Protein AF-0000000087543529 (afdb_homodimer)

Organism: NCBI:txid47879

Nearest PDB structures (foldseek):
  8vsu-assembly1_C  TM=7.906E-01  e=5.702E-16  Homo sapiens
  6aah-assembly1_B  TM=7.675E-01  e=1.726E-15  Homo sapiens
  6glb-assembly2_B  TM=7.523E-01  e=3.475E-15  Homo sapiens
  5hez-assembly2_B  TM=7.311E-01  e=1.728E-13  Homo sapiens
  6drw-assembly1_A  TM=7.577E-01  e=7.002E-13  Homo sapiens

Foldseek 3Di:
DFPAFPVFWGFDAWPDDDPFWTKTWTAGRVCVVVVNPDRIWIKIFTDPVLLPDPCSLLLQVLQQVLQQPDDALQAWHWDDWDARPVVRTIMTITHDADFAQQVVVLVVVQQADALVVLLQQQLSVLVSLLRSVVVQKDQQEQARRQWGQGPSGIYGYDSSQMAGRDDPSRPRDHDDCVVPVPYQQLQFQVVVVVPDDDDQLRRLLNSLQSSQCRHGNAGQQNSHGLVVSVVVVSLVVGDDHPNADPQLVVLSSLSNDSDSVSNPDGSVRSSCSSVVDDPPD/DFPAFPVFWGFDAWPDDDPFWTKTWTAGRVCVVVVNVDRIWIKIFTDPVLVPDPCSLLLQVLQVVLQQPDDALQAWHWDDWDARPVVRTIMTITHDADFAQQVVVLVVVQQADALVVLLQQQLSVLVSLLRSVVVQKDQQEQARRQWGQGPSGIYGYDSSQMAGRDDPSRPRDHDPCVVPVPYQQLQFAVVVVVPDDDDQLRRLLNSLQSSQCRHGNAGQQNSHGLVVSVVVVSLVVGDDHPSADPQLVVLSSLSNDSDSVSNPDGSVRSSCSSVVDDPPD

Sequence (562 aa):
MPDVLAGRYRLEHLLGAGGMGVVYRARDLLQEQYSDPDPYIALKMLNEDVDESPDASALLYSEFTLTRRLHHPNLLRPYTFEVDANRQRAFITMDLMRGLTLDKLLCERPLGLPWHEWRAIAVPLLDALAYIHRRGVLHGDVKPSNVMLSEDGVRLFDFGLGLATEGPLKDLPHLNRNRLNAWTPGYAAPELLDGSPLSTGADVYGVACVLYELVGGRHPFRRVPSTQARDDGLERELKAPPNLPRRCWPAFRTALALDPGRRNIGAAQLRDALGSVSSWWMPDVLAGRYRLEHLLGAGGMGVVYRARDLLQEQYSDPDPYIALKMLNEDVDESPDASALLYSEFTLTRRLHHPNLLRPYTFEVDANRQRAFITMDLMRGLTLDKLLCERPLGLPWHEWRAIAVPLLDALAYIHRRGVLHGDVKPSNVMLSEDGVRLFDFGLGLATEGPLKDLPHLNRNRLNAWTPGYAAPELLDGSPLSTGADVYGVACVLYELVGGRHPFRRVPSTQARDDGLERELKAPPNLPRRCWPAFRTALALDPGRRNIGAAQLRDALGSVSSWW

Secondary structure (DSSP, 8-state):
---EETTTEEEEEEEEE-SSEEEEEEEEHHHHHTT-S--EEEEEEE-HHHHTSTTHHHHHHHHHHHHHT---TTB--EEEEEEETTTTEEEEEE----EEEHHHHHHH-TT---HHHHHHHHHHHHHHHHHHHHTTEE-S---GGGEEEETTEEEE---TT-EE-SSGGGGS----HHHHT-S-TTTS-HHHHTTPPP-HHHHHHHHHHHHHHHHHSS-TTTTS-HHHHHHHTGGGG----TTS-GGGHHHHHHHT-SSTTT----HHHHHHHHHSS-TT-/---EETTTEEEEEEEEE-SSEEEEEEEEHHHHHTT-S--EEEEEEE-HHHHTSTTHHHHHHHHHHHHHT---TTB--EEEEEEETTTTEEEEEE----SEEHHHHHHH-TT---HHHHHHHHHHHHHHHHHHHHTTEE-S---GGGEEEETTEEEE---TT-EE-SSGGGGS----HHHHT-S-TTTS-HHHHTTPPP-HHHHHHHHHHHHHHHHHSS-TTTTS-HHHHHHHTGGGG----TTS-GGGHHHHHHHT-SSTTT----HHHHHHHHHSS-TT-

pLDDT: mean 91.14, std 9.94, range [35.12, 98.75]

InterPro domains:
  IPR000719 Protein kinase domain [PF00069] (9-229)
  IPR000719 Protein kinase domain [PS50011] (9-281)
  IPR000719 Protein kinase domain [SM00220] (9-274)
  IPR008271 Serine/threonine-protein kinase, active site [PS00108] (137-149)
  IPR011009 Protein kinase-like domain superfamily [SSF56112] (4-271)
  IPR017441 Protein kinase, ATP binding site [PS00107] (15-44)
  IPR050660 NEK Serine/Threonine Protein Kinase [PTHR43671] (8-226)

Radius of gyration: 25.28 Å; Cα contacts (8 Å, |Δi|>4): 1067; chains: 2; bounding box: 62×75×55 Å

Solvent-accessible surface area (backbone atoms only — not comparable to full-atom values): 29882 Å² total; per-residue (Å²): 126,80,57,50,46,74,86,35,33,33,54,73,46,81,72,46,74,58,97,63,28,37,30,26,36,23,39,34,48,64,42,42,74,69,63,42,83,70,35,60,29,24,36,38,30,58,34,67,84,50,49,73,35,93,54,31,57,46,37,53,47,33,28,47,59,64,42,57,75,56,76,50,67,30,41,60,54,60,43,46,79,47,66,21,75,91,73,69,39,50,37,37,37,28,64,58,80,63,70,42,35,39,49,58,47,44,68,75,31,56,71,27,32,58,49,70,63,38,48,66,41,49,37,53,50,25,48,38,50,28,50,38,47,75,70,28,36,41,50,59,57,43,41,38,77,32,28,32,46,31,93,90,39,44,29,44,44,77,41,70,62,31,45,39,78,47,73,79,53,44,77,49,60,62,75,57,41,84,79,63,64,65,59,49,51,58,34,37,32,29,55,50,78,72,60,46,77,88,46,71,52,39,37,30,26,5,45,37,39,43,52,44,16,47,34,43,36,43,52,74,54,79,57,39,40,34,54,58,27,54,75,68,49,39,75,78,68,57,71,78,46,87,52,50,61,73,83,34,41,65,57,51,54,31,28,55,40,68,50,69,87,62,20,82,50,51,40,52,56,44,26,49,54,59,59,69,58,70,79,88,110,125,80,57,51,48,75,86,35,34,33,54,74,44,81,71,46,76,58,97,62,28,37,31,26,35,23,38,35,49,65,44,42,74,71,64,42,82,70,35,60,30,24,36,38,31,60,34,68,85,50,50,73,37,95,53,32,57,48,36,54,46,32,29,49,57,63,41,58,76,55,76,50,66,30,41,58,54,63,43,47,77,48,66,20,75,92,75,69,41,51,37,36,36,27,66,58,81,64,68,40,35,41,49,59,45,44,70,74,30,57,72,27,32,57,49,72,62,37,48,65,42,49,38,52,50,25,48,39,52,28,50,37,47,76,70,30,35,41,50,58,57,44,40,38,77,34,28,33,44,30,95,88,40,44,28,43,47,77,40,74,62,31,45,40,76,47,71,80,54,45,76,50,60,60,76,60,41,82,79,63,63,65,58,50,50,57,36,38,32,30,55,49,78,73,61,46,77,88,46,71,52,40,38,32,25,5,45,39,39,42,51,44,16,47,35,43,37,42,52,72,52,77,57,40,40,35,54,56,27,55,74,69,50,40,74,77,68,56,68,78,44,87,52,48,62,73,84,35,40,66,56,49,53,32,29,55,38,69,48,70,87,62,22,82,51,50,40,52,58,45,25,51,56,57,59,69,57,69,78,86,112

Structure (mmCIF, N/CA/C/O backbone):
data_AF-0000000087543529-model_v1
#
loop_
_entity.id
_entity.type
_entity.pdbx_description
1 polymer 'non-specific serine/threonine protein kinase'
#
loop_
_atom_site.group_PDB
_atom_site.id
_atom_site.type_symbol
_atom_site.label_atom_id
_atom_site.label_alt_id
_atom_site.label_comp_id
_atom_site.label_asym_id
_atom_site.label_entity_id
_atom_site.label_seq_id
_atom_site.pdbx_PDB_ins_code
_atom_site.Cartn_x
_atom_site.Cartn_y
_atom_site.Cartn_z
_atom_site.occupancy
_atom_site.B_iso_or_equiv
_atom_site.auth_seq_id
_atom_site.auth_comp_id
_atom_site.auth_asym_id
_atom_site.auth_atom_id
_atom_site.pdbx_PDB_model_num
ATOM 1 N N . MET A 1 1 ? -21.953 -1.007 26.859 1 42.59 1 MET A N 1
ATOM 2 C CA . MET A 1 1 ? -21.922 -2.053 25.844 1 42.59 1 MET A CA 1
ATOM 3 C C . MET A 1 1 ? -20.766 -1.809 24.859 1 42.59 1 MET A C 1
ATOM 5 O O . MET A 1 1 ? -20.453 -0.662 24.547 1 42.59 1 MET A O 1
ATOM 9 N N . PRO A 1 2 ? -19.984 -2.807 24.547 1 59.12 2 PRO A N 1
ATOM 10 C CA . PRO A 1 2 ? -18.812 -2.488 23.734 1 59.12 2 PRO A CA 1
ATOM 11 C C . PRO A 1 2 ? -19.172 -1.893 22.375 1 59.12 2 PRO A C 1
ATOM 13 O O . PRO A 1 2 ? -20.234 -2.209 21.828 1 59.12 2 PRO A O 1
ATOM 16 N N . ASP A 1 3 ? -18.797 -0.647 22 1 86.56 3 ASP A N 1
ATOM 17 C CA . ASP A 1 3 ? -19.141 0.14 20.828 1 86.56 3 ASP A CA 1
ATOM 18 C C . ASP A 1 3 ? -18.719 -0.571 19.547 1 86.56 3 ASP A C 1
ATOM 20 O O . ASP A 1 3 ? -17.531 -0.578 19.203 1 86.56 3 ASP A O 1
ATOM 24 N N . VAL A 1 4 ? -19.672 -1.62 19.219 1 94.19 4 VAL A N 1
ATOM 25 C CA . VAL A 1 4 ? -19.484 -2.322 17.953 1 94.19 4 VAL A CA 1
ATOM 26 C C . VAL A 1 4 ? -20.094 -1.512 16.812 1 94.19 4 VAL A C 1
ATOM 28 O O . VAL A 1 4 ? -21.297 -1.249 16.812 1 94.19 4 VAL A O 1
ATOM 31 N N . LEU A 1 5 ? -19.281 -1.136 15.906 1 94.19 5 LEU A N 1
ATOM 32 C CA . LEU A 1 5 ? -19.719 -0.381 14.734 1 94.19 5 LEU A CA 1
ATOM 33 C C . LEU A 1 5 ? -20.047 -1.314 13.578 1 94.19 5 LEU A C 1
ATOM 35 O O . LEU A 1 5 ? -19.297 -2.268 13.32 1 94.19 5 LEU A O 1
ATOM 39 N N . ALA A 1 6 ? -21.203 -1.082 12.906 1 92.81 6 ALA A N 1
ATOM 40 C CA . ALA A 1 6 ? -21.656 -1.812 11.719 1 92.81 6 ALA A CA 1
ATOM 41 C C . ALA A 1 6 ? -21.719 -3.312 11.992 1 92.81 6 ALA A C 1
ATOM 43 O O . ALA A 1 6 ? -21.469 -4.125 11.102 1 92.81 6 ALA A O 1
ATOM 44 N N . GLY A 1 7 ? -21.922 -3.715 13.297 1 92.56 7 GLY A N 1
ATOM 45 C CA . GLY A 1 7 ? -22.031 -5.113 13.68 1 92.56 7 GLY A CA 1
ATOM 46 C C . GLY A 1 7 ? -20.719 -5.875 13.492 1 92.56 7 GLY A C 1
ATOM 47 O O . GLY A 1 7 ? -20.719 -7.109 13.523 1 92.56 7 GLY A O 1
ATOM 48 N N . ARG A 1 8 ? -19.625 -5.219 13.297 1 95 8 ARG A N 1
ATOM 49 C CA . ARG A 1 8 ? -18.406 -5.914 12.914 1 95 8 ARG A CA 1
ATOM 50 C C . ARG A 1 8 ? -17.219 -5.395 13.711 1 95 8 ARG A C 1
ATOM 52 O O . ARG A 1 8 ? -16.375 -6.18 14.172 1 95 8 ARG A O 1
ATOM 59 N N . TYR A 1 9 ? -17.125 -4.129 13.938 1 96.88 9 TYR A N 1
ATOM 60 C CA . TYR A 1 9 ? -15.914 -3.551 14.516 1 96.88 9 TYR A CA 1
ATOM 61 C C . TYR A 1 9 ? -16.141 -3.168 15.977 1 96.88 9 TYR A C 1
ATOM 63 O O . TYR A 1 9 ? -16.859 -2.213 16.266 1 96.88 9 TYR A O 1
ATOM 71 N N . ARG A 1 10 ? -15.484 -3.854 16.875 1 97.25 10 ARG A N 1
ATOM 72 C CA . ARG A 1 10 ? -15.562 -3.533 18.297 1 97.25 10 ARG A CA 1
ATOM 73 C C . ARG A 1 10 ? -14.477 -2.545 18.703 1 97.25 10 ARG A C 1
ATOM 75 O O . ARG A 1 10 ? -13.281 -2.861 18.625 1 97.25 10 ARG A O 1
ATOM 82 N N . LEU A 1 11 ? -14.852 -1.351 19.094 1 95.88 11 LEU A N 1
ATOM 83 C CA . LEU A 1 11 ? -13.883 -0.365 19.562 1 95.88 11 LEU A CA 1
ATOM 84 C C . LEU A 1 11 ? -13.258 -0.804 20.891 1 95.88 11 LEU A C 1
ATOM 86 O O . LEU A 1 11 ? -13.969 -1.216 21.812 1 95.88 11 LEU A O 1
ATOM 90 N N . GLU A 1 12 ? -11.969 -0.768 20.984 1 95.31 12 GLU A N 1
ATOM 91 C CA . GLU A 1 12 ? -11.305 -1.245 22.188 1 95.31 12 GLU A CA 1
ATOM 92 C C . GLU A 1 12 ? -10.602 -0.103 22.922 1 95.31 12 GLU A C 1
ATOM 94 O O . GLU A 1 12 ? -10.812 0.102 24.109 1 95.31 12 GLU A O 1
ATOM 99 N N . HIS A 1 13 ? -9.641 0.59 22.219 1 92.69 13 HIS A N 1
ATOM 100 C CA . HIS A 1 13 ? -8.891 1.645 22.891 1 92.69 13 HIS A CA 1
ATOM 101 C C . HIS A 1 13 ? -8.664 2.836 21.969 1 92.69 13 HIS A C 1
ATOM 103 O O . HIS A 1 13 ? -8.555 2.672 20.75 1 92.69 13 HIS A O 1
ATOM 109 N N . LEU A 1 14 ? -8.555 3.963 22.609 1 92.12 14 LEU A N 1
ATOM 110 C CA . LEU A 1 14 ? -8.266 5.203 21.891 1 92.12 14 LEU A CA 1
ATOM 111 C C . LEU A 1 14 ? -6.785 5.289 21.547 1 92.12 14 LEU A C 1
ATOM 113 O O . LEU A 1 14 ? -5.922 5.145 22.406 1 92.12 14 LEU A O 1
ATOM 117 N N . LEU A 1 15 ? -6.488 5.449 20.297 1 92.19 15 LEU A N 1
ATOM 118 C CA . LEU A 1 15 ? -5.109 5.582 19.844 1 92.19 15 LEU A CA 1
ATOM 119 C C . LEU A 1 15 ? -4.688 7.047 19.797 1 92.19 15 LEU A C 1
ATOM 121 O O . LEU A 1 15 ? -3.529 7.371 20.078 1 92.19 15 LEU A O 1
ATOM 125 N N . GLY A 1 16 ? -5.566 7.875 19.422 1 88.5 16 GLY A N 1
ATOM 126 C CA . GLY A 1 16 ? -5.293 9.305 19.344 1 88.5 16 GLY A CA 1
ATOM 127 C C . GLY A 1 16 ? -6.539 10.141 19.109 1 88.5 16 GLY A C 1
ATOM 128 O O . GLY A 1 16 ? -7.551 9.633 18.625 1 88.5 16 GLY A O 1
ATOM 129 N N . ALA A 1 17 ? -6.414 11.352 19.562 1 82.56 17 ALA A N 1
ATOM 130 C CA . ALA A 1 17 ? -7.488 12.32 19.391 1 82.56 17 ALA A CA 1
ATOM 131 C C . ALA A 1 17 ? -6.938 13.68 18.969 1 82.56 17 ALA A C 1
ATOM 133 O O . ALA A 1 17 ? -5.906 14.125 19.484 1 82.56 17 ALA A O 1
ATOM 134 N N . GLY A 1 18 ? -7.551 14.195 17.938 1 75.94 18 GLY A N 1
ATOM 135 C CA . GLY A 1 18 ? -7.199 15.547 17.531 1 75.94 18 GLY A CA 1
ATOM 136 C C . GLY A 1 18 ? -8.406 16.438 17.297 1 75.94 18 GLY A C 1
ATOM 137 O O . GLY A 1 18 ? -9.523 16.078 17.672 1 75.94 18 GLY A O 1
ATOM 138 N N . GLY A 1 19 ? -8.109 17.672 16.828 1 68.88 19 GLY A N 1
ATOM 139 C CA . GLY A 1 19 ? -9.156 18.641 16.609 1 68.88 19 GLY A CA 1
ATOM 140 C C . GLY A 1 19 ? -10.227 18.172 15.648 1 68.88 19 GLY A C 1
ATOM 141 O O . GLY A 1 19 ? -11.391 18.562 15.75 1 68.88 19 GLY A O 1
ATOM 142 N N . MET A 1 20 ? -9.938 17.234 14.781 1 75.56 20 MET A N 1
ATOM 143 C CA . MET A 1 20 ? -10.891 16.875 13.734 1 75.56 20 MET A CA 1
ATOM 144 C C . MET A 1 20 ? -11.531 15.523 14.023 1 75.56 20 MET A C 1
ATOM 146 O O . MET A 1 20 ? -12.68 15.281 13.625 1 75.56 20 MET A O 1
ATOM 150 N N . GLY A 1 21 ? -10.727 14.672 14.641 1 87.75 21 GLY A N 1
ATOM 151 C CA . GLY A 1 21 ? -11.312 13.359 14.828 1 87.75 21 GLY A CA 1
ATOM 152 C C . GLY A 1 21 ? -10.57 12.508 15.844 1 87.75 21 GLY A C 1
ATOM 153 O O . GLY A 1 21 ? -9.695 13.008 16.547 1 87.75 21 GLY A O 1
ATOM 154 N N . VAL A 1 22 ? -11.133 11.344 16.016 1 92.31 22 VAL A N 1
ATOM 155 C CA . VAL A 1 22 ? -10.602 10.375 16.969 1 92.31 22 VAL A CA 1
ATOM 156 C C . VAL A 1 22 ? -10.273 9.062 16.25 1 92.31 22 VAL A C 1
ATOM 158 O O . VAL A 1 22 ? -10.922 8.711 15.266 1 92.31 22 VAL A O 1
ATOM 161 N N . VAL A 1 23 ? -9.227 8.422 16.688 1 94.88 23 VAL A N 1
ATOM 162 C CA . VAL A 1 23 ? -8.805 7.145 16.125 1 94.88 23 VAL A CA 1
ATOM 163 C C . VAL A 1 23 ? -8.797 6.078 17.219 1 94.88 23 VAL A C 1
ATOM 165 O O . VAL A 1 23 ? -8.242 6.293 18.297 1 94.88 23 VAL A O 1
ATOM 168 N N . TYR A 1 24 ? -9.398 4.906 16.922 1 95.75 24 TYR A N 1
ATOM 169 C CA . TYR A 1 24 ? -9.477 3.787 17.859 1 95.75 24 TYR A CA 1
ATOM 170 C C . TYR A 1 24 ? -8.742 2.566 17.312 1 95.75 24 TYR A C 1
ATOM 172 O O . TYR A 1 24 ? -8.688 2.361 16.094 1 95.75 24 TYR A O 1
ATOM 180 N N . ARG A 1 25 ? -8.172 1.813 18.219 1 96.81 25 ARG A N 1
ATOM 181 C CA . ARG A 1 25 ? -7.953 0.406 17.906 1 96.81 25 ARG A CA 1
ATOM 182 C C . ARG A 1 25 ? -9.258 -0.377 17.938 1 96.81 25 ARG A C 1
ATOM 184 O O . ARG A 1 25 ? -10.039 -0.257 18.875 1 96.81 25 ARG A O 1
ATOM 191 N N . ALA A 1 26 ? -9.562 -1.065 16.984 1 97.31 26 ALA A N 1
ATOM 192 C CA . ALA A 1 26 ? -10.789 -1.854 16.906 1 97.31 26 ALA A CA 1
ATOM 193 C C . ALA A 1 26 ? -10.484 -3.314 16.578 1 97.31 26 ALA A C 1
ATOM 195 O O . ALA A 1 26 ? -9.477 -3.613 15.93 1 97.31 26 ALA A O 1
ATOM 196 N N . ARG A 1 27 ? -11.242 -4.18 17.141 1 96.94 27 ARG A N 1
ATOM 197 C CA . ARG A 1 27 ? -11.195 -5.602 16.812 1 96.94 27 ARG A CA 1
ATOM 198 C C . ARG A 1 27 ? -12.195 -5.945 15.711 1 96.94 27 ARG A C 1
ATOM 200 O O . ARG A 1 27 ? -13.383 -5.656 15.828 1 96.94 27 ARG A O 1
ATOM 207 N N . ASP A 1 28 ? -11.727 -6.461 14.594 1 96.94 28 ASP A N 1
ATOM 208 C CA . ASP A 1 28 ? -12.602 -6.953 13.539 1 96.94 28 ASP A CA 1
ATOM 209 C C . ASP A 1 28 ? -13.188 -8.32 13.898 1 96.94 28 ASP A C 1
ATOM 211 O O . ASP A 1 28 ? -12.492 -9.336 13.82 1 96.94 28 ASP A O 1
ATOM 215 N N . LEU A 1 29 ? -14.445 -8.359 14.148 1 96.25 29 LEU A N 1
ATOM 216 C CA . LEU A 1 29 ? -15.078 -9.562 14.68 1 96.25 29 LEU A CA 1
ATOM 217 C C . LEU A 1 29 ? -15.211 -10.625 13.594 1 96.25 29 LEU A C 1
ATOM 219 O O . LEU A 1 29 ? -15.203 -11.82 13.898 1 96.25 29 LEU A O 1
ATOM 223 N N . LEU A 1 30 ? -15.367 -10.195 12.367 1 94.5 30 LEU A N 1
ATOM 224 C CA . LEU A 1 30 ? -15.398 -11.156 11.266 1 94.5 30 LEU A CA 1
ATOM 225 C C . LEU A 1 30 ? -14.055 -11.859 11.125 1 94.5 30 LEU A C 1
ATOM 227 O O . LEU A 1 30 ? -14 -13.086 10.969 1 94.5 30 LEU A O 1
ATOM 231 N N . GLN A 1 31 ? -12.984 -11.086 11.219 1 92.75 31 GLN A N 1
ATOM 232 C CA . GLN A 1 31 ? -11.648 -11.672 11.141 1 92.75 31 GLN A CA 1
ATOM 233 C C . GLN A 1 31 ? -11.383 -12.609 12.305 1 92.75 31 GLN A C 1
ATOM 235 O O . GLN A 1 31 ? -10.734 -13.648 12.148 1 92.75 31 GLN A O 1
ATOM 240 N N . GLU A 1 32 ? -11.836 -12.211 13.438 1 93.12 32 GLU A N 1
ATOM 241 C CA . GLU A 1 32 ? -11.719 -13.078 14.609 1 93.12 32 GLU A CA 1
ATOM 242 C C . GLU A 1 32 ? -12.438 -14.398 14.398 1 93.12 32 GLU A C 1
ATOM 244 O O . GLU A 1 32 ? -11.953 -15.453 14.812 1 93.12 32 GLU A O 1
ATOM 249 N N . GLN A 1 33 ? -13.602 -14.336 13.797 1 91.81 33 GLN A N 1
ATOM 250 C CA . GLN A 1 33 ? -14.383 -15.539 13.516 1 91.81 33 GLN A CA 1
ATOM 251 C C . GLN A 1 33 ? -13.609 -16.5 12.625 1 91.81 33 GLN A C 1
ATOM 253 O O . GLN A 1 33 ? -13.789 -17.719 12.711 1 91.81 33 GLN A O 1
ATOM 258 N N . TYR A 1 34 ? -12.742 -16 11.844 1 91.12 34 TYR A N 1
ATOM 259 C CA . TYR A 1 34 ? -11.938 -16.828 10.953 1 91.12 34 TYR A CA 1
ATOM 260 C C . TYR A 1 34 ? -10.578 -17.125 11.578 1 91.12 34 TYR A C 1
ATOM 262 O O . TYR A 1 34 ? -9.625 -17.453 10.867 1 91.12 34 TYR A O 1
ATOM 270 N N . SER A 1 35 ? -10.398 -16.859 12.828 1 88.38 35 SER A N 1
ATOM 271 C CA . SER A 1 35 ? -9.273 -17.25 13.664 1 88.38 35 SER A CA 1
ATOM 272 C C . SER A 1 35 ? -8.016 -16.469 13.305 1 88.38 35 SER A C 1
ATOM 274 O O . SER A 1 35 ? -6.906 -17 13.336 1 88.38 35 SER A O 1
ATOM 276 N N . ASP A 1 36 ? -8.227 -15.25 12.875 1 90.44 36 ASP A N 1
ATOM 277 C CA . ASP A 1 36 ? -7.086 -14.359 12.688 1 90.44 36 ASP A CA 1
ATOM 278 C C . ASP A 1 36 ? -6.355 -14.117 14.008 1 90.44 36 ASP A C 1
ATOM 280 O O . ASP A 1 36 ? -6.969 -13.703 14.992 1 90.44 36 ASP A O 1
ATOM 284 N N . PRO A 1 37 ? -5.074 -14.383 14 1 88.38 37 PRO A N 1
ATOM 285 C CA . PRO A 1 37 ? -4.344 -14.211 15.258 1 88.38 37 PRO A CA 1
ATOM 286 C C . PRO A 1 37 ? -4.18 -12.742 15.648 1 88.38 37 PRO A C 1
ATOM 288 O O . PRO A 1 37 ? -3.852 -12.43 16.797 1 88.38 37 PRO A O 1
ATOM 291 N N . ASP A 1 38 ? -4.352 -11.844 14.797 1 90.75 38 ASP A N 1
ATOM 292 C CA . ASP A 1 38 ? -4.23 -10.398 15.016 1 90.75 38 ASP A CA 1
ATOM 293 C C . ASP A 1 38 ? -5.328 -9.641 14.273 1 90.75 38 ASP A C 1
ATOM 295 O O . ASP A 1 38 ? -5.051 -8.891 13.336 1 90.75 38 ASP A O 1
ATOM 299 N N . PRO A 1 39 ? -6.57 -9.812 14.766 1 93.88 39 PRO A N 1
ATOM 300 C CA . PRO A 1 39 ? -7.727 -9.234 14.07 1 93.88 39 PRO A CA 1
ATOM 301 C C . PRO A 1 39 ? -7.934 -7.758 14.391 1 93.88 39 PRO A C 1
ATOM 303 O O . PRO A 1 39 ? -9.07 -7.316 14.562 1 93.88 39 PRO A O 1
ATOM 306 N N . TYR A 1 40 ? -6.824 -6.945 14.539 1 94.94 40 TYR A N 1
ATOM 307 C CA . TYR A 1 40 ? -6.93 -5.555 14.969 1 94.94 40 TYR A CA 1
ATOM 308 C C . TYR A 1 40 ? -6.699 -4.605 13.797 1 94.94 40 TYR A C 1
ATOM 310 O O . TYR A 1 40 ? -5.871 -4.875 12.93 1 94.94 40 TYR A O 1
ATOM 318 N N . ILE A 1 41 ? -7.488 -3.568 13.766 1 96.19 41 ILE A N 1
ATOM 319 C CA . ILE A 1 41 ? -7.367 -2.482 12.797 1 96.19 41 ILE A CA 1
ATOM 320 C C . ILE A 1 41 ? -7.488 -1.138 13.516 1 96.19 41 ILE A C 1
ATOM 322 O O . ILE A 1 41 ? -7.816 -1.087 14.703 1 96.19 41 ILE A O 1
ATOM 326 N N . ALA A 1 42 ? -7.121 -0.044 12.883 1 96.5 42 ALA A N 1
ATOM 327 C CA . ALA A 1 42 ? -7.406 1.312 13.344 1 96.5 42 ALA A CA 1
ATOM 328 C C . ALA A 1 42 ? -8.68 1.854 12.703 1 96.5 42 ALA A C 1
ATOM 330 O O . ALA A 1 42 ? -8.969 1.566 11.539 1 96.5 42 ALA A O 1
ATOM 331 N N . LEU A 1 43 ? -9.438 2.58 13.5 1 97.06 43 LEU A N 1
ATOM 332 C CA . LEU A 1 43 ? -10.695 3.166 13.047 1 97.06 43 LEU A CA 1
ATOM 333 C C . LEU A 1 43 ? -10.742 4.656 13.359 1 97.06 43 LEU A C 1
ATOM 335 O O . LEU A 1 43 ? -10.562 5.059 14.516 1 97.06 43 LEU A O 1
ATOM 339 N N . LYS A 1 44 ? -10.961 5.523 12.344 1 96 44 LYS A N 1
ATOM 340 C CA . LYS A 1 44 ? -11.039 6.973 12.523 1 96 44 LYS A CA 1
ATOM 341 C C . LYS A 1 44 ? -12.469 7.473 12.352 1 96 44 LYS A C 1
ATOM 343 O O . LYS A 1 44 ? -13.164 7.066 11.422 1 96 44 LYS A O 1
ATOM 348 N N . MET A 1 45 ? -12.859 8.305 13.234 1 92.94 45 MET A N 1
ATOM 349 C CA . MET A 1 45 ? -14.141 8.992 13.18 1 92.94 45 MET A CA 1
ATOM 350 C C . MET A 1 45 ? -13.969 10.484 13.469 1 92.94 45 MET A C 1
ATOM 352 O O . MET A 1 45 ? -13.055 10.875 14.188 1 92.94 45 MET A O 1
ATOM 356 N N . LEU A 1 46 ? -14.875 11.242 12.867 1 87.19 46 LEU A N 1
ATOM 357 C CA . LEU A 1 46 ? -14.844 12.656 13.211 1 87.19 46 LEU A CA 1
ATOM 358 C C . LEU A 1 46 ? -15.523 12.906 14.555 1 87.19 46 LEU A C 1
ATOM 360 O O . LEU A 1 46 ? -16.391 12.133 14.969 1 87.19 46 LEU A O 1
ATOM 364 N N . ASN A 1 47 ? -14.984 13.891 15.211 1 81.06 47 ASN A N 1
ATOM 365 C CA . ASN A 1 47 ? -15.562 14.273 16.484 1 81.06 47 ASN A CA 1
ATOM 366 C C . ASN A 1 47 ? -17.047 14.633 16.344 1 81.06 47 ASN A C 1
ATOM 368 O O . ASN A 1 47 ? -17.469 15.109 15.297 1 81.06 47 ASN A O 1
ATOM 372 N N . GLU A 1 48 ? -17.734 14.375 17.422 1 70.25 48 GLU A N 1
ATOM 373 C CA . GLU A 1 48 ? -19.172 14.617 17.438 1 70.25 48 GLU A CA 1
ATOM 374 C C . GLU A 1 48 ? -19.484 16.078 17.094 1 70.25 48 GLU A C 1
ATOM 376 O O . GLU A 1 48 ? -20.5 16.359 16.438 1 70.25 48 GLU A O 1
ATOM 381 N N . ASP A 1 49 ? -18.75 16.938 17.594 1 63.41 49 ASP A N 1
ATOM 382 C CA . ASP A 1 49 ? -19 18.359 17.344 1 63.41 49 ASP A CA 1
ATOM 383 C C . ASP A 1 49 ? -18.891 18.656 15.844 1 63.41 49 ASP A C 1
ATOM 385 O O . ASP A 1 49 ? -19.594 19.547 15.344 1 63.41 49 ASP A O 1
ATOM 389 N N . VAL A 1 50 ? -18.125 18.016 15.133 1 61.41 50 VAL A N 1
ATOM 390 C CA . VAL A 1 50 ? -17.969 18.156 13.688 1 61.41 50 VAL A CA 1
ATOM 391 C C . VAL A 1 50 ? -19.031 17.312 12.977 1 61.41 50 VAL A C 1
ATOM 393 O O . VAL A 1 50 ? -19.547 17.703 11.93 1 61.41 50 VAL A O 1
ATOM 396 N N . ASP A 1 51 ? -19.359 16.234 13.648 1 55.03 51 ASP A N 1
ATOM 397 C CA . ASP A 1 51 ? -20.25 15.227 13.086 1 55.03 51 ASP A CA 1
ATOM 398 C C . ASP A 1 51 ? -21.641 15.797 12.836 1 55.03 51 ASP A C 1
ATOM 400 O O . ASP A 1 51 ? -22.359 15.336 11.945 1 55.03 51 ASP A O 1
ATOM 404 N N . GLU A 1 52 ? -21.906 16.828 13.586 1 54.16 52 GLU A N 1
ATOM 405 C CA . GLU A 1 52 ? -23.25 17.391 13.461 1 54.16 52 GLU A CA 1
ATOM 406 C C . GLU A 1 52 ? -23.359 18.281 12.234 1 54.16 52 GLU A C 1
ATOM 408 O O . GLU A 1 52 ? -24.453 18.75 11.898 1 54.16 52 GLU A O 1
ATOM 413 N N . SER A 1 53 ? -22.328 18.359 11.617 1 57.53 53 SER A N 1
ATOM 414 C CA . SER A 1 53 ? -22.422 19.109 10.375 1 57.53 53 SER A CA 1
ATOM 415 C C . SER A 1 53 ? -22.656 18.188 9.188 1 57.53 53 SER A C 1
ATOM 417 O O . SER A 1 53 ? -22.078 17.109 9.102 1 57.53 53 SER A O 1
ATOM 419 N N . PRO A 1 54 ? -23.828 18.406 8.461 1 57.53 54 PRO A N 1
ATOM 420 C CA . PRO A 1 54 ? -24.109 17.578 7.281 1 57.53 54 PRO A CA 1
ATOM 421 C C . PRO A 1 54 ? -22.859 17.266 6.457 1 57.53 54 PRO A C 1
ATOM 423 O O . PRO A 1 54 ? -22.828 16.266 5.734 1 57.53 54 PRO A O 1
ATOM 426 N N . ASP A 1 55 ? -21.766 17.953 6.848 1 77.94 55 ASP A N 1
ATOM 427 C CA . ASP A 1 55 ? -20.625 17.906 5.938 1 77.94 55 ASP A CA 1
ATOM 428 C C . ASP A 1 55 ? -19.484 17.078 6.531 1 77.94 55 ASP A C 1
ATOM 430 O O . ASP A 1 55 ? -18.469 16.844 5.871 1 77.94 55 ASP A O 1
ATOM 434 N N . ALA A 1 56 ? -19.828 16.484 7.73 1 81.56 56 ALA A N 1
ATOM 435 C CA . ALA A 1 56 ? -18.734 15.805 8.398 1 81.56 56 ALA A CA 1
ATOM 436 C C . ALA A 1 56 ? -18.375 14.5 7.688 1 81.56 56 ALA A C 1
ATOM 438 O O . ALA A 1 56 ? -17.203 14.203 7.469 1 81.56 56 ALA A O 1
ATOM 439 N N . SER A 1 57 ? -19.406 13.781 7.328 1 87.75 57 SER A N 1
ATOM 440 C CA . SER A 1 57 ? -19.172 12.523 6.629 1 87.75 57 SER A CA 1
ATOM 441 C C . SER A 1 57 ? -18.516 12.75 5.27 1 87.75 57 SER A C 1
ATOM 443 O O . SER A 1 57 ? -17.688 11.953 4.836 1 87.75 57 SER A O 1
ATOM 445 N N . ALA A 1 58 ? -18.875 13.82 4.699 1 89.25 58 ALA A N 1
ATOM 446 C CA . ALA A 1 58 ? -18.297 14.148 3.398 1 89.25 58 ALA A CA 1
ATOM 447 C C . ALA A 1 58 ? -16.812 14.484 3.531 1 89.25 58 ALA A C 1
ATOM 449 O O . ALA A 1 58 ? -16 14.102 2.68 1 89.25 58 ALA A O 1
ATOM 450 N N . LEU A 1 59 ? -16.531 15.164 4.59 1 88.81 59 LEU A N 1
ATOM 451 C CA . LEU A 1 59 ? -15.133 15.508 4.836 1 88.81 59 LEU A CA 1
ATOM 452 C C . LEU A 1 59 ? -14.305 14.258 5.105 1 88.81 59 LEU A C 1
ATOM 454 O O . LEU A 1 59 ? -13.195 14.117 4.59 1 88.81 59 LEU A O 1
ATOM 458 N N . LEU A 1 60 ? -14.859 13.43 5.906 1 92.69 60 LEU A N 1
ATOM 459 C CA . LEU A 1 60 ? -14.18 12.172 6.184 1 92.69 60 LEU A CA 1
ATOM 460 C C . LEU A 1 60 ? -14.023 11.344 4.91 1 92.69 60 LEU A C 1
ATOM 462 O O . LEU A 1 60 ? -12.977 10.734 4.691 1 92.69 60 LEU A O 1
ATOM 466 N N . TYR A 1 61 ? -15.031 11.359 4.102 1 93.75 61 TYR A N 1
ATOM 467 C CA . TYR A 1 61 ? -14.961 10.641 2.832 1 93.75 61 TYR A CA 1
ATOM 468 C C . TYR A 1 61 ? -13.883 11.227 1.931 1 93.75 61 TYR A C 1
ATOM 470 O O . TYR A 1 61 ? -13.172 10.492 1.245 1 93.75 61 TYR A O 1
ATOM 478 N N . SER A 1 62 ? -13.797 12.508 1.89 1 92.38 62 SER A N 1
ATOM 479 C CA . SER A 1 62 ? -12.766 13.156 1.086 1 92.38 62 SER A CA 1
ATOM 480 C C . SER A 1 62 ? -11.367 12.734 1.529 1 92.38 62 SER A C 1
ATOM 482 O O . SER A 1 62 ? -10.5 12.461 0.695 1 92.38 62 SER A O 1
ATOM 484 N N . GLU A 1 63 ? -11.195 12.734 2.828 1 92.94 63 GLU A N 1
ATOM 485 C CA . GLU A 1 63 ? -9.922 12.242 3.354 1 92.94 63 GLU A CA 1
ATOM 486 C C . GLU A 1 63 ? -9.641 10.82 2.875 1 92.94 63 GLU A C 1
ATOM 488 O O . GLU A 1 63 ? -8.539 10.531 2.4 1 92.94 63 GLU A O 1
ATOM 493 N N . PHE A 1 64 ? -10.609 9.984 2.986 1 95.5 64 PHE A N 1
ATOM 494 C CA . PHE A 1 64 ? -10.492 8.586 2.596 1 95.5 64 PHE A CA 1
ATOM 495 C C . PHE A 1 64 ? -10.141 8.461 1.117 1 95.5 64 PHE A C 1
ATOM 497 O O . PHE A 1 64 ? -9.195 7.762 0.754 1 95.5 64 PHE A O 1
ATOM 504 N N . THR A 1 65 ? -10.867 9.172 0.268 1 93.12 65 THR A N 1
ATOM 505 C CA . THR A 1 65 ? -10.727 9.031 -1.177 1 93.12 65 THR A CA 1
ATOM 506 C C . THR A 1 65 ? -9.375 9.562 -1.645 1 93.12 65 THR A C 1
ATOM 508 O O . THR A 1 65 ? -8.781 9.023 -2.578 1 93.12 65 THR A O 1
ATOM 511 N N . LEU A 1 66 ? -8.898 10.594 -0.996 1 91 66 LEU A N 1
ATOM 512 C CA . LEU A 1 66 ? -7.586 11.148 -1.329 1 91 66 LEU A CA 1
ATOM 513 C C . LEU A 1 66 ? -6.484 10.125 -1.058 1 91 66 LEU A C 1
ATOM 515 O O . LEU A 1 66 ? -5.52 10.031 -1.819 1 91 66 LEU A O 1
ATOM 519 N N . THR A 1 67 ? -6.633 9.375 -0.019 1 93.38 67 THR A N 1
ATOM 520 C CA . THR A 1 67 ? -5.559 8.5 0.437 1 93.38 67 THR A CA 1
ATOM 521 C C . THR A 1 67 ? -5.688 7.117 -0.2 1 93.38 67 THR A C 1
ATOM 523 O O . THR A 1 67 ? -4.68 6.457 -0.466 1 93.38 67 THR A O 1
ATOM 526 N N . ARG A 1 68 ? -6.918 6.691 -0.443 1 92.19 68 ARG A N 1
ATOM 527 C CA . ARG A 1 68 ? -7.164 5.352 -0.967 1 92.19 68 ARG A CA 1
ATOM 528 C C . ARG A 1 68 ? -6.5 5.164 -2.326 1 92.19 68 ARG A C 1
ATOM 530 O O . ARG A 1 68 ? -6.066 4.062 -2.666 1 92.19 68 ARG A O 1
ATOM 537 N N . ARG A 1 69 ? -6.328 6.164 -3.035 1 88.56 69 ARG A N 1
ATOM 538 C CA . ARG A 1 69 ? -5.805 6.098 -4.395 1 88.56 69 ARG A CA 1
ATOM 539 C C . ARG A 1 69 ? -4.285 6.203 -4.406 1 88.56 69 ARG A C 1
ATOM 541 O O . ARG A 1 69 ? -3.652 6.047 -5.453 1 88.56 69 ARG A O 1
ATOM 548 N N . LEU A 1 70 ? -3.773 6.504 -3.268 1 92.25 70 LEU A N 1
ATOM 549 C CA . LEU A 1 70 ? -2.324 6.586 -3.129 1 92.25 70 LEU A CA 1
ATOM 550 C C . LEU A 1 70 ? -1.734 5.23 -2.756 1 92.25 70 LEU A C 1
ATOM 552 O O . LEU A 1 70 ? -2.262 4.539 -1.881 1 92.25 70 LEU A O 1
ATOM 556 N N . HIS A 1 71 ? -0.729 4.797 -3.496 1 92.31 71 HIS A N 1
ATOM 557 C CA . HIS A 1 71 ? -0.073 3.514 -3.268 1 92.31 71 HIS A CA 1
ATOM 558 C C . HIS A 1 71 ? 1.43 3.689 -3.076 1 92.31 71 HIS A C 1
ATOM 560 O O . HIS A 1 71 ? 2.193 3.623 -4.039 1 92.31 71 HIS A O 1
ATOM 566 N N . HIS A 1 72 ? 1.869 3.863 -1.925 1 94.81 72 HIS A N 1
ATOM 567 C CA . HIS A 1 72 ? 3.258 4.129 -1.564 1 94.81 72 HIS A CA 1
ATOM 568 C C . HIS A 1 72 ? 3.607 3.496 -0.221 1 94.81 72 HIS A C 1
ATOM 570 O O . HIS A 1 72 ? 2.809 3.537 0.716 1 94.81 72 HIS A O 1
ATOM 576 N N . PRO A 1 73 ? 4.82 2.918 -0.107 1 93.88 73 PRO A N 1
ATOM 577 C CA . PRO A 1 73 ? 5.168 2.197 1.121 1 93.88 73 PRO A CA 1
ATOM 578 C C . PRO A 1 73 ? 5.254 3.113 2.338 1 93.88 73 PRO A C 1
ATOM 580 O O . PRO A 1 73 ? 5.172 2.645 3.477 1 93.88 73 PRO A O 1
ATOM 583 N N . ASN A 1 74 ? 5.383 4.406 2.129 1 97.19 74 ASN A N 1
ATOM 584 C CA . ASN A 1 74 ? 5.586 5.324 3.246 1 97.19 74 ASN A CA 1
ATOM 585 C C . ASN A 1 74 ? 4.34 6.156 3.525 1 97.19 74 ASN A C 1
ATOM 587 O O . ASN A 1 74 ? 4.426 7.242 4.102 1 97.19 74 ASN A O 1
ATOM 591 N N . LEU A 1 75 ? 3.197 5.652 3.086 1 96.81 75 LEU A N 1
ATOM 592 C CA . LEU A 1 75 ? 1.899 6.238 3.396 1 96.81 75 LEU A CA 1
ATOM 593 C C . LEU A 1 75 ? 1.024 5.25 4.16 1 96.81 75 LEU A C 1
ATOM 595 O O . LEU A 1 75 ? 1.12 4.039 3.951 1 96.81 75 LEU A O 1
ATOM 599 N N . LEU A 1 76 ? 0.208 5.789 5.066 1 94.81 76 LEU A N 1
ATOM 600 C CA . LEU A 1 76 ? -0.796 4.953 5.715 1 94.81 76 LEU A CA 1
ATOM 601 C C . LEU A 1 76 ? -1.77 4.379 4.691 1 94.81 76 LEU A C 1
ATOM 603 O O . LEU A 1 76 ? -2.129 5.059 3.725 1 94.81 76 LEU A O 1
ATOM 607 N N . ARG A 1 77 ? -2.215 3.186 4.988 1 92.69 77 ARG A N 1
ATOM 608 C CA . ARG A 1 77 ? -3.129 2.504 4.074 1 92.69 77 ARG A CA 1
ATOM 609 C C . ARG A 1 77 ? -4.543 2.469 4.645 1 92.69 77 ARG A C 1
ATOM 611 O O . ARG A 1 77 ? -4.805 1.781 5.633 1 92.69 77 ARG A O 1
ATOM 618 N N . PRO A 1 78 ? -5.438 3.166 4.008 1 95.81 78 PRO A N 1
ATOM 619 C CA . PRO A 1 78 ? -6.844 2.99 4.379 1 95.81 78 PRO A CA 1
ATOM 620 C C . PRO A 1 78 ? -7.469 1.745 3.752 1 95.81 78 PRO A C 1
ATOM 622 O O . PRO A 1 78 ? -7 1.271 2.713 1 95.81 78 PRO A O 1
ATOM 625 N N . TYR A 1 79 ? -8.492 1.198 4.391 1 95.12 79 TYR A N 1
ATOM 626 C CA . TYR A 1 79 ? -9.164 0.013 3.861 1 95.12 79 TYR A CA 1
ATOM 627 C C . TYR A 1 79 ? -10.539 0.365 3.301 1 95.12 79 TYR A C 1
ATOM 629 O O . TYR A 1 79 ? -10.805 0.144 2.119 1 95.12 79 TYR A O 1
ATOM 637 N N . THR A 1 80 ? -11.391 0.893 4.23 1 95.38 80 THR A N 1
ATOM 638 C CA . THR A 1 80 ? -12.758 1.163 3.787 1 95.38 80 THR A CA 1
ATOM 639 C C . THR A 1 80 ? -13.305 2.414 4.465 1 95.38 80 THR A C 1
ATOM 641 O O . THR A 1 80 ? -12.797 2.84 5.504 1 95.38 80 THR A O 1
ATOM 644 N N . PHE A 1 81 ? -14.172 3.074 3.791 1 96.25 81 PHE A N 1
ATOM 645 C CA . PHE A 1 81 ? -15.102 4.051 4.352 1 96.25 81 PHE A CA 1
ATOM 646 C C . PHE A 1 81 ? -16.484 3.432 4.562 1 96.25 81 PHE A C 1
ATOM 648 O O . PHE A 1 81 ? -17.047 2.838 3.641 1 96.25 81 PHE A O 1
ATOM 655 N N . GLU A 1 82 ? -16.953 3.516 5.746 1 95.25 82 GLU A N 1
ATOM 656 C CA . GLU A 1 82 ? -18.234 2.91 6.09 1 95.25 82 GLU A CA 1
ATOM 657 C C . GLU A 1 82 ? -19.141 3.898 6.832 1 95.25 82 GLU A C 1
ATOM 659 O O . GLU A 1 82 ? -18.656 4.891 7.379 1 95.25 82 GLU A O 1
ATOM 664 N N . VAL A 1 83 ? -20.406 3.617 6.766 1 92.69 83 VAL A N 1
ATOM 665 C CA . VAL A 1 83 ? -21.391 4.344 7.555 1 92.69 83 VAL A CA 1
ATOM 666 C C . VAL A 1 83 ? -22.234 3.357 8.367 1 92.69 83 VAL A C 1
ATOM 668 O O . VAL A 1 83 ? -22.859 2.453 7.812 1 92.69 83 VAL A O 1
ATOM 671 N N . ASP A 1 84 ? -22.125 3.465 9.641 1 92.25 84 ASP A N 1
ATOM 672 C CA . ASP A 1 84 ? -23.047 2.725 10.492 1 92.25 84 ASP A CA 1
ATOM 673 C C . ASP A 1 84 ? -24.453 3.332 10.438 1 92.25 84 ASP A C 1
ATOM 675 O O . ASP A 1 84 ? -24.703 4.387 11.023 1 92.25 84 ASP A O 1
ATOM 679 N N . ALA A 1 85 ? -25.25 2.645 9.875 1 86.44 85 ALA A N 1
ATOM 680 C CA . ALA A 1 85 ? -26.594 3.18 9.641 1 86.44 85 ALA A CA 1
ATOM 681 C C . ALA A 1 85 ? -27.344 3.367 10.953 1 86.44 85 ALA A C 1
ATOM 683 O O . ALA A 1 85 ? -28.125 4.312 11.102 1 86.44 85 ALA A O 1
ATOM 684 N N . ASN A 1 86 ? -27.172 2.439 11.805 1 86 86 ASN A N 1
ATOM 685 C CA . ASN A 1 86 ? -27.875 2.506 13.078 1 86 86 ASN A CA 1
ATOM 686 C C . ASN A 1 86 ? -27.406 3.693 13.914 1 86 86 ASN A C 1
ATOM 688 O O . ASN A 1 86 ? -28.219 4.363 14.555 1 86 86 ASN A O 1
ATOM 692 N N . ARG A 1 87 ? -26.172 4.035 13.844 1 85.19 87 ARG A N 1
ATOM 693 C CA . ARG A 1 87 ? -25.594 5.102 14.656 1 85.19 87 ARG A CA 1
ATOM 694 C C . ARG A 1 87 ? -25.406 6.371 13.836 1 85.19 87 ARG A C 1
ATOM 696 O O . ARG A 1 87 ? -25.062 7.426 14.383 1 85.19 87 ARG A O 1
ATOM 703 N N . GLN A 1 88 ? -25.609 6.199 12.586 1 84.69 88 GLN A N 1
ATOM 704 C CA . GLN A 1 88 ? -25.406 7.309 11.664 1 84.69 88 GLN A CA 1
ATOM 705 C C . GLN A 1 88 ? -24 7.895 11.805 1 84.69 88 GLN A C 1
ATOM 707 O O . GLN A 1 88 ? -23.844 9.109 11.922 1 84.69 88 GLN A O 1
ATOM 712 N N . ARG A 1 89 ? -23.094 7.055 11.906 1 88.44 89 ARG A N 1
ATOM 713 C CA . ARG A 1 89 ? -21.703 7.453 12.062 1 88.44 89 ARG A CA 1
ATOM 714 C C . ARG A 1 89 ? -20.828 6.891 10.945 1 88.44 89 ARG A C 1
ATOM 716 O O . ARG A 1 89 ? -20.891 5.699 10.641 1 88.44 89 ARG A O 1
ATOM 723 N N . ALA A 1 90 ? -20.125 7.848 10.359 1 93.31 90 ALA A N 1
ATOM 724 C CA . ALA A 1 90 ? -19.156 7.422 9.344 1 93.31 90 ALA A CA 1
ATOM 725 C C . ALA A 1 90 ? -17.797 7.141 9.969 1 93.31 90 ALA A C 1
ATOM 727 O O . ALA A 1 90 ? -17.438 7.734 10.984 1 93.31 90 ALA A O 1
ATOM 728 N N . PHE A 1 91 ? -17.109 6.223 9.398 1 96.06 91 PHE A N 1
ATOM 729 C CA . PHE A 1 91 ? -15.758 5.938 9.875 1 96.06 91 PHE A CA 1
ATOM 730 C C . PHE A 1 91 ? -14.898 5.352 8.766 1 96.06 91 PHE A C 1
ATOM 732 O O . PHE A 1 91 ? -15.422 4.84 7.773 1 96.06 91 PHE A O 1
ATOM 739 N N . ILE A 1 92 ? -13.586 5.512 8.914 1 96.94 92 ILE A N 1
ATOM 740 C CA . ILE A 1 92 ? -12.586 4.922 8.031 1 96.94 92 ILE A CA 1
ATOM 741 C C . ILE A 1 92 ? -11.852 3.801 8.766 1 96.94 92 ILE A C 1
ATOM 743 O O . ILE A 1 92 ? -11.5 3.947 9.938 1 96.94 92 ILE A O 1
ATOM 747 N N . THR A 1 93 ? -11.766 2.6 8.133 1 97.12 93 THR A N 1
ATOM 748 C CA . THR A 1 93 ? -10.867 1.573 8.648 1 97.12 93 THR A CA 1
ATOM 749 C C . THR A 1 93 ? -9.516 1.636 7.945 1 97.12 93 THR A C 1
ATOM 751 O O . THR A 1 93 ? -9.438 1.958 6.758 1 97.12 93 THR A O 1
ATOM 754 N N . MET A 1 94 ? -8.477 1.341 8.688 1 96.44 94 MET A N 1
ATOM 755 C CA . MET A 1 94 ? -7.129 1.452 8.141 1 96.44 94 MET A CA 1
ATOM 756 C C . MET A 1 94 ? -6.152 0.568 8.914 1 96.44 94 MET A C 1
ATOM 758 O O . MET A 1 94 ? -6.531 -0.069 9.898 1 96.44 94 MET A O 1
ATOM 762 N N . ASP A 1 95 ? -4.961 0.496 8.414 1 93.25 95 ASP A N 1
ATOM 763 C CA . ASP A 1 95 ? -3.893 -0.277 9.039 1 93.25 95 ASP A CA 1
ATOM 764 C C . ASP A 1 95 ? -3.625 0.205 10.461 1 93.25 95 ASP A C 1
ATOM 766 O O . ASP A 1 95 ? -3.516 1.408 10.703 1 93.25 95 ASP A O 1
ATOM 770 N N . LEU A 1 96 ? -3.617 -0.756 11.344 1 94.19 96 LEU A N 1
ATOM 771 C CA . LEU A 1 96 ? -3.111 -0.44 12.68 1 94.19 96 LEU A CA 1
ATOM 772 C C . LEU A 1 96 ? -1.588 -0.404 12.688 1 94.19 96 LEU A C 1
ATOM 774 O O . LEU A 1 96 ? -0.937 -1.448 12.602 1 94.19 96 LEU A O 1
ATOM 778 N N . MET A 1 97 ? -1.101 0.758 12.742 1 91.19 97 MET A N 1
ATOM 779 C CA . MET A 1 97 ? 0.351 0.916 12.727 1 91.19 97 MET A CA 1
ATOM 780 C C . MET A 1 97 ? 0.925 0.782 14.133 1 91.19 97 MET A C 1
ATOM 782 O O . MET A 1 97 ? 0.315 1.236 15.102 1 91.19 97 MET A O 1
ATOM 786 N N . ARG A 1 98 ? 2.055 0.071 14.109 1 89.75 98 ARG A N 1
ATOM 787 C CA . ARG A 1 98 ? 2.834 -0.009 15.336 1 89.75 98 ARG A CA 1
ATOM 788 C C . ARG A 1 98 ? 4.113 0.814 15.227 1 89.75 98 ARG A C 1
ATOM 790 O O . ARG A 1 98 ? 4.809 0.759 14.211 1 89.75 98 ARG A O 1
ATOM 797 N N . GLY A 1 99 ? 4.297 1.673 16.125 1 93.06 99 GLY A N 1
ATOM 798 C CA . GLY A 1 99 ? 5.488 2.508 16.125 1 93.06 99 GLY A CA 1
ATOM 799 C C . GLY A 1 99 ? 5.336 3.77 16.953 1 93.06 99 GLY A C 1
ATOM 800 O O . GLY A 1 99 ? 4.5 3.832 17.859 1 93.06 99 GLY A O 1
ATOM 801 N N . LEU A 1 100 ? 6.293 4.715 16.672 1 94.12 100 LEU A N 1
ATOM 802 C CA . LEU A 1 100 ? 6.375 5.977 17.406 1 94.12 100 LEU A CA 1
ATOM 803 C C . LEU A 1 100 ? 6.156 7.16 16.469 1 94.12 100 LEU A C 1
ATOM 805 O O . LEU A 1 100 ? 6.793 7.258 15.422 1 94.12 100 LEU A O 1
ATOM 809 N N . THR A 1 101 ? 5.152 8 16.891 1 95.88 101 THR A N 1
ATOM 810 C CA . THR A 1 101 ? 5.039 9.234 16.109 1 95.88 101 THR A CA 1
ATOM 811 C C . THR A 1 101 ? 6.258 10.125 16.328 1 95.88 101 THR A C 1
ATOM 813 O O . THR A 1 101 ? 6.941 10.008 17.359 1 95.88 101 THR A O 1
ATOM 816 N N . LEU A 1 102 ? 6.523 11 15.383 1 97.5 102 LEU A N 1
ATOM 817 C CA . LEU A 1 102 ? 7.742 11.797 15.469 1 97.5 102 LEU A CA 1
ATOM 818 C C . LEU A 1 102 ? 7.664 12.797 16.625 1 97.5 102 LEU A C 1
ATOM 820 O O . LEU A 1 102 ? 8.688 13.203 17.156 1 97.5 102 LEU A O 1
ATOM 824 N N . ASP A 1 103 ? 6.434 13.242 17.016 1 95.5 103 ASP A N 1
ATOM 825 C CA . ASP A 1 103 ? 6.336 14.125 18.172 1 95.5 103 ASP A CA 1
ATOM 826 C C . ASP A 1 103 ? 6.793 13.414 19.438 1 95.5 103 ASP A C 1
ATOM 828 O O . ASP A 1 103 ? 7.449 14.023 20.297 1 95.5 103 ASP A O 1
ATOM 832 N N . LYS A 1 104 ? 6.484 12.148 19.562 1 95.31 104 LYS A N 1
ATOM 833 C CA . LYS A 1 104 ? 6.969 11.359 20.688 1 95.31 104 LYS A CA 1
ATOM 834 C C . LYS A 1 104 ? 8.469 11.102 20.578 1 95.31 104 LYS A C 1
ATOM 836 O O . LYS A 1 104 ? 9.188 11.133 21.578 1 95.31 104 LYS A O 1
ATOM 841 N N . LEU A 1 105 ? 8.914 10.805 19.375 1 96 105 LEU A N 1
ATOM 842 C CA . LEU A 1 105 ? 10.336 10.602 19.156 1 96 105 LEU A CA 1
ATOM 843 C C . LEU A 1 105 ? 11.133 11.828 19.594 1 96 105 LEU A C 1
ATOM 845 O O . LEU A 1 105 ? 12.188 11.703 20.219 1 96 105 LEU A O 1
ATOM 849 N N . LEU A 1 106 ? 10.641 13 19.219 1 95.5 106 LEU A N 1
ATOM 850 C CA . LEU A 1 106 ? 11.289 14.258 19.562 1 95.5 106 LEU A CA 1
ATOM 851 C C . LEU A 1 106 ? 11.391 14.406 21.078 1 95.5 106 LEU A C 1
ATOM 853 O O . LEU A 1 106 ? 12.375 14.953 21.594 1 95.5 106 LEU A O 1
ATOM 857 N N . CYS A 1 107 ? 10.406 13.953 21.781 1 94.81 107 CYS A N 1
ATOM 858 C CA . CYS A 1 107 ? 10.438 13.984 23.234 1 94.81 107 CYS A CA 1
ATOM 859 C C . CYS A 1 107 ? 11.531 13.062 23.766 1 94.81 107 CYS A C 1
ATOM 861 O O . CYS A 1 107 ? 12.211 13.398 24.75 1 94.81 107 CYS A O 1
ATOM 863 N N . GLU A 1 108 ? 11.711 11.969 23.078 1 94.62 108 GLU A N 1
ATOM 864 C CA . GLU A 1 108 ? 12.688 10.977 23.516 1 94.62 108 GLU A CA 1
ATOM 865 C C . GLU A 1 108 ? 14.102 11.391 23.125 1 94.62 108 GLU A C 1
ATOM 867 O O . GLU A 1 108 ? 15.078 10.953 23.734 1 94.62 108 GLU A O 1
ATOM 872 N N . ARG A 1 109 ? 14.156 12.141 22.078 1 93.75 109 ARG A N 1
ATOM 873 C CA . ARG A 1 109 ? 15.445 12.555 21.531 1 93.75 109 ARG A CA 1
ATOM 874 C C . ARG A 1 109 ? 15.547 14.078 21.469 1 93.75 109 ARG A C 1
ATOM 876 O O . ARG A 1 109 ? 15.656 14.648 20.391 1 93.75 109 ARG A O 1
ATOM 883 N N . PRO A 1 110 ? 15.664 14.758 22.625 1 92.12 110 PRO A N 1
ATOM 884 C CA . PRO A 1 110 ? 15.602 16.219 22.672 1 92.12 110 PRO A CA 1
ATOM 885 C C . PRO A 1 110 ? 16.812 16.875 22.016 1 92.12 110 PRO A C 1
ATOM 887 O O . PRO A 1 110 ? 16.75 18.062 21.672 1 92.12 110 PRO A O 1
ATOM 890 N N . LEU A 1 111 ? 17.906 16.141 21.781 1 93.12 111 LEU A N 1
ATOM 891 C CA . LEU A 1 111 ? 19.109 16.734 21.203 1 93.12 111 LEU A CA 1
ATOM 892 C C . LEU A 1 111 ? 19.203 16.406 19.719 1 93.12 111 LEU A C 1
ATOM 894 O O . LEU A 1 111 ? 20.219 16.703 19.078 1 93.12 111 LEU A O 1
ATOM 898 N N . GLY A 1 112 ? 18.141 15.742 19.203 1 94.62 112 GLY A N 1
ATOM 899 C CA . GLY A 1 112 ? 18.125 15.422 17.781 1 94.62 112 GLY A CA 1
ATOM 900 C C . GLY A 1 112 ? 18.641 14.031 17.469 1 94.62 112 GLY A C 1
ATOM 901 O O . GLY A 1 112 ? 18.938 13.258 18.391 1 94.62 112 GLY A O 1
ATOM 902 N N . LEU A 1 1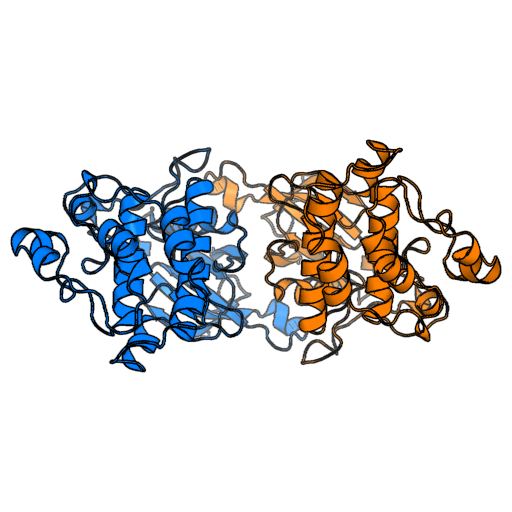13 ? 18.672 13.727 16.188 1 95.38 113 LEU A N 1
ATOM 903 C CA . LEU A 1 113 ? 19.062 12.406 15.719 1 95.38 113 LEU A CA 1
ATOM 904 C C . LEU A 1 113 ? 20.406 12.461 15 1 95.38 113 LEU A C 1
ATOM 906 O O . LEU A 1 113 ? 20.703 13.43 14.312 1 95.38 113 LEU A O 1
ATOM 910 N N . PRO A 1 114 ? 21.188 11.398 15.195 1 94 114 PRO A N 1
ATOM 911 C CA . PRO A 1 114 ? 22.375 11.281 14.344 1 94 114 PRO A CA 1
ATOM 912 C C . PRO A 1 114 ? 22.031 11.203 12.859 1 94 114 PRO A C 1
ATOM 914 O O . PRO A 1 114 ? 20.922 10.789 12.5 1 94 114 PRO A O 1
ATOM 917 N N . TRP A 1 115 ? 22.969 11.508 12.086 1 92.62 115 TRP A N 1
ATOM 918 C CA . TRP A 1 115 ? 22.781 11.672 10.641 1 92.62 115 TRP A CA 1
ATOM 919 C C . TRP A 1 115 ? 22.172 10.422 10.031 1 92.62 115 TRP A C 1
ATOM 921 O O . TRP A 1 115 ? 21.188 10.508 9.273 1 92.62 115 TRP A O 1
ATOM 931 N N . HIS A 1 116 ? 22.703 9.266 10.391 1 92 116 HIS A N 1
ATOM 932 C CA . HIS A 1 116 ? 22.25 8.031 9.75 1 92 116 HIS A CA 1
ATOM 933 C C . HIS A 1 116 ? 20.797 7.738 10.094 1 92 116 HIS A C 1
ATOM 935 O O . HIS A 1 116 ? 20.031 7.297 9.234 1 92 116 HIS A O 1
ATOM 941 N N . GLU A 1 117 ? 20.344 7.984 11.305 1 93.69 117 GLU A N 1
ATOM 942 C CA . GLU A 1 117 ? 18.953 7.789 11.727 1 93.69 117 GLU A CA 1
ATOM 943 C C . GLU A 1 117 ? 18.031 8.828 11.094 1 93.69 117 GLU A C 1
ATOM 945 O O . GLU A 1 117 ? 16.922 8.508 10.664 1 93.69 117 GLU A O 1
ATOM 950 N N . TRP A 1 118 ? 18.578 10.031 11.133 1 95.44 118 TRP A N 1
ATOM 951 C CA . TRP A 1 118 ? 17.828 11.141 10.555 1 95.44 118 TRP A CA 1
ATOM 952 C C . TRP A 1 118 ? 17.562 10.898 9.078 1 95.44 118 TRP A C 1
ATOM 954 O O . TRP A 1 118 ? 16.422 11.031 8.617 1 95.44 118 TRP A O 1
ATOM 964 N N . ARG A 1 119 ? 18.594 10.516 8.375 1 95.25 119 ARG A N 1
ATOM 965 C CA . ARG A 1 119 ? 18.484 10.281 6.938 1 95.25 119 ARG A CA 1
ATOM 966 C C . ARG A 1 119 ? 17.484 9.164 6.641 1 95.25 119 ARG A C 1
ATOM 968 O O . ARG A 1 119 ? 16.75 9.227 5.656 1 95.25 119 ARG A O 1
ATOM 975 N N . ALA A 1 120 ? 17.453 8.172 7.461 1 95.12 120 ALA A N 1
ATOM 976 C CA . ALA A 1 120 ? 16.562 7.027 7.309 1 95.12 120 ALA A CA 1
ATOM 977 C C . ALA A 1 120 ? 15.094 7.449 7.453 1 95.12 120 ALA A C 1
ATOM 979 O O . ALA A 1 120 ? 14.195 6.746 6.992 1 95.12 120 ALA A O 1
ATOM 980 N N . ILE A 1 121 ? 14.852 8.578 8.031 1 97.06 121 ILE A N 1
ATOM 981 C CA . ILE A 1 121 ? 13.5 9.125 8.18 1 97.06 121 ILE A CA 1
ATOM 982 C C . ILE A 1 121 ? 13.234 10.148 7.086 1 97.06 121 ILE A C 1
ATOM 984 O O . ILE A 1 121 ? 12.188 10.109 6.43 1 97.06 121 ILE A O 1
ATOM 988 N N . ALA A 1 122 ? 14.195 11 6.828 1 97.38 122 ALA A N 1
ATOM 989 C CA . ALA A 1 122 ? 14.023 12.156 5.957 1 97.38 122 ALA A CA 1
ATOM 990 C C . ALA A 1 122 ? 13.789 11.727 4.512 1 97.38 122 ALA A C 1
ATOM 992 O O . ALA A 1 122 ? 12.852 12.203 3.863 1 97.38 122 ALA A O 1
ATOM 993 N N . VAL A 1 123 ? 14.57 10.836 4.07 1 97.25 123 VAL A N 1
ATOM 994 C CA . VAL A 1 123 ? 14.547 10.477 2.658 1 97.25 123 VAL A CA 1
ATOM 995 C C . VAL A 1 123 ? 13.219 9.789 2.324 1 97.25 123 VAL A C 1
ATOM 997 O O . VAL A 1 123 ? 12.508 10.211 1.41 1 97.25 123 VAL A O 1
ATOM 1000 N N . PRO A 1 124 ? 12.82 8.773 3.076 1 97.81 124 PRO A N 1
ATOM 1001 C CA . PRO A 1 124 ? 11.531 8.156 2.768 1 97.81 124 PRO A CA 1
ATOM 1002 C C . PRO A 1 124 ? 10.359 9.125 2.928 1 97.81 124 PRO A C 1
ATOM 1004 O O . PRO A 1 124 ? 9.391 9.062 2.16 1 97.81 124 PRO A O 1
ATOM 1007 N N . LEU A 1 125 ? 10.398 9.977 3.908 1 98.5 125 LEU A N 1
ATOM 1008 C CA . LEU A 1 125 ? 9.328 10.945 4.125 1 98.5 125 LEU A CA 1
ATOM 1009 C C . LEU A 1 125 ? 9.211 11.898 2.941 1 98.5 125 LEU A C 1
ATOM 1011 O O . LEU A 1 125 ? 8.109 12.156 2.451 1 98.5 125 LEU A O 1
ATOM 1015 N N . LEU A 1 126 ? 10.352 12.375 2.49 1 98.62 126 LEU A N 1
ATOM 1016 C CA . LEU A 1 126 ? 10.367 13.273 1.347 1 98.62 126 LEU A CA 1
ATOM 1017 C C . LEU A 1 126 ? 9.953 12.547 0.071 1 98.62 126 LEU A C 1
ATOM 1019 O O . LEU A 1 126 ? 9.32 13.141 -0.808 1 98.62 126 LEU A O 1
ATOM 1023 N N . ASP A 1 127 ? 10.305 11.336 0.002 1 98 127 ASP A N 1
ATOM 1024 C CA . ASP A 1 127 ? 9.883 10.539 -1.142 1 98 127 ASP A CA 1
ATOM 1025 C C . ASP A 1 127 ? 8.359 10.391 -1.18 1 98 127 ASP A C 1
ATOM 1027 O O . ASP A 1 127 ? 7.75 10.492 -2.244 1 98 127 ASP A O 1
ATOM 1031 N N . ALA A 1 128 ? 7.77 10.125 -0.067 1 98.19 128 ALA A N 1
ATOM 1032 C CA . ALA A 1 128 ? 6.316 10.023 0.035 1 98.19 128 ALA A CA 1
ATOM 1033 C C . ALA A 1 128 ? 5.645 11.336 -0.351 1 98.19 128 ALA A C 1
ATOM 1035 O O . ALA A 1 128 ? 4.656 11.344 -1.092 1 98.19 128 ALA A O 1
ATOM 1036 N N . LEU A 1 129 ? 6.199 12.383 0.14 1 98.69 129 LEU A N 1
ATOM 1037 C CA . LEU A 1 129 ? 5.633 13.695 -0.157 1 98.69 129 LEU A CA 1
ATOM 1038 C C . LEU A 1 129 ? 5.762 14.016 -1.642 1 98.69 129 LEU A C 1
ATOM 1040 O O . LEU A 1 129 ? 4.82 14.531 -2.254 1 98.69 129 LEU A O 1
ATOM 1044 N N . ALA A 1 130 ? 6.941 13.758 -2.18 1 98.44 130 ALA A N 1
ATOM 1045 C CA . ALA A 1 130 ? 7.145 13.953 -3.613 1 98.44 130 ALA A CA 1
ATOM 1046 C C . ALA A 1 130 ? 6.148 13.125 -4.426 1 98.44 130 ALA A C 1
ATOM 1048 O O . ALA A 1 130 ? 5.609 13.602 -5.43 1 98.44 130 ALA A O 1
ATOM 1049 N N . TYR A 1 131 ? 5.93 11.922 -4.012 1 97.31 131 TYR A N 1
ATOM 1050 C CA . TYR A 1 131 ? 4.996 11.023 -4.68 1 97.31 131 TYR A CA 1
ATOM 1051 C C . TYR A 1 131 ? 3.588 11.617 -4.695 1 97.31 131 TYR A C 1
ATOM 1053 O O . TYR A 1 131 ? 2.943 11.672 -5.746 1 97.31 131 TYR A O 1
ATOM 1061 N N . ILE A 1 132 ? 3.078 12.055 -3.535 1 97.62 132 ILE A N 1
ATOM 1062 C CA . ILE A 1 132 ? 1.698 12.523 -3.492 1 97.62 132 ILE A CA 1
ATOM 1063 C C . ILE A 1 132 ? 1.568 13.82 -4.293 1 97.62 132 ILE A C 1
ATOM 1065 O O . ILE A 1 132 ? 0.536 14.07 -4.918 1 97.62 132 ILE A O 1
ATOM 1069 N N . HIS A 1 133 ? 2.602 14.648 -4.324 1 97.75 133 HIS A N 1
ATOM 1070 C CA . HIS A 1 133 ? 2.582 15.867 -5.129 1 97.75 133 HIS A CA 1
ATOM 1071 C C . HIS A 1 133 ? 2.494 15.539 -6.613 1 97.75 133 HIS A C 1
ATOM 1073 O O . HIS A 1 133 ? 1.757 16.203 -7.355 1 97.75 133 HIS A O 1
ATOM 1079 N N . ARG A 1 134 ? 3.236 14.531 -7.012 1 95.62 134 ARG A N 1
ATOM 1080 C CA . ARG A 1 134 ? 3.201 14.109 -8.406 1 95.62 134 ARG A CA 1
ATOM 1081 C C . ARG A 1 134 ? 1.817 13.594 -8.789 1 95.62 134 ARG A C 1
ATOM 1083 O O . ARG A 1 134 ? 1.411 13.695 -9.953 1 95.62 134 ARG A O 1
ATOM 1090 N N . ARG A 1 135 ? 1.11 13.117 -7.828 1 94.56 135 ARG A N 1
ATOM 1091 C CA . ARG A 1 135 ? -0.227 12.586 -8.07 1 94.56 135 ARG A CA 1
ATOM 1092 C C . ARG A 1 135 ? -1.285 13.672 -7.922 1 94.56 135 ARG A C 1
ATOM 1094 O O . ARG A 1 135 ? -2.484 13.391 -7.949 1 94.56 135 ARG A O 1
ATOM 1101 N N . GLY A 1 136 ? -0.813 14.875 -7.676 1 95.31 136 GLY A N 1
ATOM 1102 C CA . GLY A 1 136 ? -1.729 16 -7.578 1 95.31 136 GLY A CA 1
ATOM 1103 C C . GLY A 1 136 ? -2.422 16.094 -6.234 1 95.31 136 GLY A C 1
ATOM 1104 O O . GLY A 1 136 ? -3.527 16.625 -6.133 1 95.31 136 GLY A O 1
ATOM 1105 N N . VAL A 1 137 ? -1.868 15.539 -5.246 1 96.38 137 VAL A N 1
ATOM 1106 C CA . VAL A 1 137 ? -2.443 15.555 -3.904 1 96.38 137 VAL A CA 1
ATOM 1107 C C . VAL A 1 137 ? -1.549 16.375 -2.971 1 96.38 137 VAL A C 1
ATOM 1109 O O . VAL A 1 137 ? -0.323 16.234 -3.004 1 96.38 137 VAL A O 1
ATOM 1112 N N . LEU A 1 138 ? -2.117 17.25 -2.234 1 97.19 138 LEU A N 1
ATOM 1113 C CA . LEU A 1 138 ? -1.453 18.016 -1.185 1 97.19 138 LEU A CA 1
ATOM 1114 C C . LEU A 1 138 ? -1.842 17.5 0.196 1 97.19 138 LEU A C 1
ATOM 1116 O O . LEU A 1 138 ? -2.988 17.094 0.414 1 97.19 138 LEU A O 1
ATOM 1120 N N . HIS A 1 139 ? -0.904 17.469 1.139 1 97.06 139 HIS A N 1
ATOM 1121 C CA . HIS A 1 139 ? -1.179 16.938 2.469 1 97.06 139 HIS A CA 1
ATOM 1122 C C . HIS A 1 139 ? -1.891 17.969 3.338 1 97.06 139 HIS A C 1
ATOM 1124 O O . HIS A 1 139 ? -2.938 17.688 3.922 1 97.06 139 HIS A O 1
ATOM 1130 N N . GLY A 1 140 ? -1.192 19.203 3.436 1 95.56 140 GLY A N 1
ATOM 1131 C CA . GLY A 1 140 ? -1.828 20.359 4.062 1 95.56 140 GLY A CA 1
ATOM 1132 C C . GLY A 1 140 ? -1.566 20.438 5.551 1 95.56 140 GLY A C 1
ATOM 1133 O O . GLY A 1 140 ? -1.853 21.469 6.18 1 95.56 140 GLY A O 1
ATOM 1134 N N . ASP A 1 141 ? -0.974 19.406 6.184 1 95.56 141 ASP A N 1
ATOM 1135 C CA . ASP A 1 141 ? -0.708 19.453 7.621 1 95.56 141 ASP A CA 1
ATOM 1136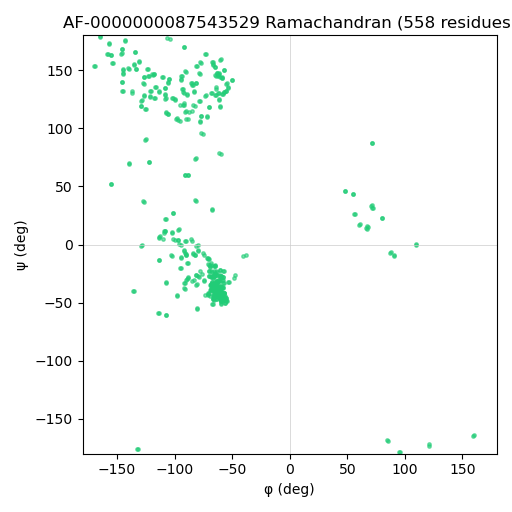 C C . ASP A 1 141 ? 0.447 18.531 7.996 1 95.56 141 ASP A C 1
ATOM 1138 O O . ASP A 1 141 ? 0.319 17.703 8.906 1 95.56 141 ASP A O 1
ATOM 1142 N N . VAL A 1 142 ? 1.553 18.672 7.324 1 97.62 142 VAL A N 1
ATOM 1143 C CA . VAL A 1 142 ? 2.738 17.891 7.68 1 97.62 142 VAL A CA 1
ATOM 1144 C C . VAL A 1 142 ? 3.293 18.391 9.016 1 97.62 142 VAL A C 1
ATOM 1146 O O . VAL A 1 142 ? 3.643 19.562 9.156 1 97.62 142 VAL A O 1
ATOM 1149 N N . LYS A 1 143 ? 3.311 17.531 9.977 1 96.94 143 LYS A N 1
ATOM 1150 C CA . LYS A 1 143 ? 3.783 17.797 11.328 1 96.94 143 LYS A CA 1
ATOM 1151 C C . LYS A 1 143 ? 4.242 16.516 12.016 1 96.94 143 LYS A C 1
ATOM 1153 O O . LYS A 1 143 ? 3.938 15.414 11.555 1 96.94 143 LYS A O 1
ATOM 1158 N N . PRO A 1 144 ? 5 16.625 13.102 1 97.12 144 PRO A N 1
ATOM 1159 C CA . PRO A 1 144 ? 5.582 15.445 13.734 1 97.12 144 PRO A CA 1
ATOM 1160 C C . PRO A 1 144 ? 4.527 14.422 14.156 1 97.12 144 PRO A C 1
ATOM 1162 O O . PRO A 1 144 ? 4.754 13.211 14.047 1 97.12 144 PRO A O 1
ATOM 1165 N N . SER A 1 145 ? 3.342 14.867 14.547 1 95.62 145 SER A N 1
ATOM 1166 C CA . SER A 1 145 ? 2.326 13.945 15.047 1 95.62 145 SER A CA 1
ATOM 1167 C C . SER A 1 145 ? 1.609 13.234 13.898 1 95.62 145 SER A C 1
ATOM 1169 O O . SER A 1 145 ? 0.835 12.305 14.125 1 95.62 145 SER A O 1
ATOM 1171 N N . ASN A 1 146 ? 1.903 13.602 12.641 1 96.38 146 ASN A N 1
ATOM 1172 C CA . ASN A 1 146 ? 1.294 12.961 11.477 1 96.38 146 ASN A CA 1
ATOM 1173 C C . ASN A 1 146 ? 2.293 12.078 10.734 1 96.38 146 ASN A C 1
ATOM 1175 O O . ASN A 1 146 ? 2.066 11.711 9.586 1 96.38 146 ASN A O 1
ATOM 1179 N N . VAL A 1 147 ? 3.428 11.844 11.359 1 97.88 147 VAL A N 1
ATOM 1180 C CA . VAL A 1 147 ? 4.445 10.938 10.828 1 97.88 147 VAL A CA 1
ATOM 1181 C C . VAL A 1 147 ? 4.805 9.891 11.883 1 97.88 147 VAL A C 1
ATOM 1183 O O . VAL A 1 147 ? 5.113 10.234 13.031 1 97.88 147 VAL A O 1
ATOM 1186 N N . MET A 1 148 ? 4.754 8.68 11.492 1 96.75 148 MET A N 1
ATOM 1187 C CA . MET A 1 148 ? 5.059 7.594 12.414 1 96.75 148 MET A CA 1
ATOM 1188 C C . MET A 1 148 ? 6.281 6.812 11.953 1 96.75 148 MET A C 1
ATOM 1190 O O . MET A 1 148 ? 6.441 6.551 10.758 1 96.75 148 MET A O 1
ATOM 1194 N N . LEU A 1 149 ? 7.113 6.535 12.852 1 95.88 149 LEU A N 1
ATOM 1195 C CA . LEU A 1 149 ? 8.234 5.633 12.625 1 95.88 149 LEU A CA 1
ATOM 1196 C C . LEU A 1 149 ? 7.895 4.215 13.078 1 95.88 149 LEU A C 1
ATOM 1198 O O . LEU A 1 149 ? 7.812 3.947 14.281 1 95.88 149 LEU A O 1
ATOM 1202 N N . SER A 1 150 ? 7.664 3.332 12.086 1 90.5 150 SER A N 1
ATOM 1203 C CA . SER A 1 150 ? 7.363 1.932 12.367 1 90.5 150 SER A CA 1
ATOM 1204 C C . SER A 1 150 ? 8.57 1.039 12.078 1 90.5 150 SER A C 1
ATOM 1206 O O . SER A 1 150 ? 9.617 1.524 11.656 1 90.5 150 SER A O 1
ATOM 1208 N N . GLU A 1 151 ? 8.422 -0.267 12.367 1 83.75 151 GLU A N 1
ATOM 1209 C CA . GLU A 1 151 ? 9.477 -1.227 12.07 1 83.75 151 GLU A CA 1
ATOM 1210 C C . GLU A 1 151 ? 9.703 -1.343 10.562 1 83.75 151 GLU A C 1
ATOM 1212 O O . GLU A 1 151 ? 10.812 -1.623 10.117 1 83.75 151 GLU A O 1
ATOM 1217 N N . ASP A 1 152 ? 8.641 -0.995 9.844 1 83.56 152 ASP A N 1
ATOM 1218 C CA . ASP A 1 152 ? 8.727 -1.136 8.391 1 83.56 152 ASP A CA 1
ATOM 1219 C C . ASP A 1 152 ? 9.086 0.193 7.734 1 83.56 152 ASP A C 1
ATOM 1221 O O . ASP A 1 152 ? 9.148 0.285 6.504 1 83.56 152 ASP A O 1
ATOM 1225 N N . GLY A 1 153 ? 9.328 1.175 8.562 1 90.12 153 GLY A N 1
ATOM 1226 C CA . GLY A 1 153 ? 9.734 2.455 8 1 90.12 153 GLY A CA 1
ATOM 1227 C C . GLY A 1 153 ? 8.797 3.588 8.367 1 90.12 153 GLY A C 1
ATOM 1228 O O . GLY A 1 153 ? 7.93 3.428 9.234 1 90.12 153 GLY A O 1
ATOM 1229 N N . VAL A 1 154 ? 9.031 4.711 7.742 1 96.62 154 VAL A N 1
ATOM 1230 C CA . VAL A 1 154 ? 8.289 5.934 8.039 1 96.62 154 VAL A CA 1
ATOM 1231 C C . VAL A 1 154 ? 6.949 5.914 7.312 1 96.62 154 VAL A C 1
ATOM 1233 O O . VAL A 1 154 ? 6.863 5.492 6.156 1 96.62 154 VAL A O 1
ATOM 1236 N N . ARG A 1 155 ? 5.918 6.348 7.992 1 97.19 155 ARG A N 1
ATOM 1237 C CA . ARG A 1 155 ? 4.59 6.457 7.398 1 97.19 155 ARG A CA 1
ATOM 1238 C C . ARG A 1 155 ? 3.998 7.844 7.637 1 97.19 155 ARG A C 1
ATOM 1240 O O . ARG A 1 155 ? 3.891 8.289 8.781 1 97.19 155 ARG A O 1
ATOM 1247 N N . LEU A 1 156 ? 3.736 8.516 6.562 1 97.94 156 LEU A N 1
ATOM 1248 C CA . LEU A 1 156 ? 2.951 9.75 6.617 1 97.94 156 LEU A CA 1
ATOM 1249 C C . LEU A 1 156 ? 1.458 9.438 6.625 1 97.94 156 LEU A C 1
ATOM 1251 O O . LEU A 1 156 ? 0.993 8.578 5.875 1 97.94 156 LEU A O 1
ATOM 1255 N N . PHE A 1 157 ? 0.732 10.07 7.547 1 95.56 157 PHE A N 1
ATOM 1256 C CA . PHE A 1 157 ? -0.694 9.781 7.633 1 95.56 157 PHE A CA 1
ATOM 1257 C C . PHE A 1 157 ? -1.481 11.047 7.969 1 95.56 157 PHE A C 1
ATOM 1259 O O . PHE A 1 157 ? -0.912 12.133 8.055 1 95.56 157 PHE A O 1
ATOM 1266 N N . ASP A 1 158 ? -2.822 10.938 7.992 1 93.56 158 ASP A N 1
ATOM 1267 C CA . ASP A 1 158 ? -3.791 11.977 8.336 1 93.56 158 ASP A CA 1
ATOM 1268 C C . ASP A 1 158 ? -3.865 13.039 7.238 1 93.56 158 ASP A C 1
ATOM 1270 O O . ASP A 1 158 ? -3.301 14.125 7.383 1 93.56 158 ASP A O 1
ATOM 1274 N N . PHE A 1 159 ? -4.684 12.82 6.258 1 94.19 159 PHE A N 1
ATOM 1275 C CA . PHE A 1 159 ? -4.895 13.719 5.129 1 94.19 159 PHE A CA 1
ATOM 1276 C C . PHE A 1 159 ? -6.18 14.516 5.309 1 94.19 159 PHE A C 1
ATOM 1278 O O . PHE A 1 159 ? -6.824 14.898 4.328 1 94.19 159 PHE A O 1
ATOM 1285 N N . GLY A 1 160 ? -6.574 14.734 6.512 1 91.06 160 GLY A N 1
ATOM 1286 C CA . GLY A 1 160 ? -7.809 15.438 6.828 1 91.06 160 GLY A CA 1
ATOM 1287 C C . GLY A 1 160 ? -7.867 16.828 6.238 1 91.06 160 GLY A C 1
ATOM 1288 O O . GLY A 1 160 ? -8.945 17.344 5.926 1 91.06 160 GLY A O 1
ATOM 1289 N N . LEU A 1 161 ? -6.773 17.438 6.035 1 91.06 161 LEU A N 1
ATOM 1290 C CA . LEU A 1 161 ? -6.711 18.781 5.484 1 91.06 161 LEU A CA 1
ATOM 1291 C C . LEU A 1 161 ? -6.168 18.766 4.059 1 91.06 161 LEU A C 1
ATOM 1293 O O . LEU A 1 161 ? -5.809 19.812 3.512 1 91.06 161 LEU A O 1
ATOM 1297 N N . GLY A 1 162 ? -6.047 17.578 3.486 1 92.5 162 GLY A N 1
ATOM 1298 C CA . GLY A 1 162 ? -5.496 17.422 2.15 1 92.5 162 GLY A CA 1
ATOM 1299 C C . GLY A 1 162 ? -6.441 17.891 1.058 1 92.5 162 GLY A C 1
ATOM 1300 O O . GLY A 1 162 ? -7.629 18.094 1.307 1 92.5 162 GLY A O 1
ATOM 1301 N N . LEU A 1 163 ? -5.805 18.062 -0.12 1 92.31 163 LEU A N 1
ATOM 1302 C CA . LEU A 1 163 ? -6.551 18.5 -1.293 1 92.31 163 LEU A CA 1
ATOM 1303 C C . LEU A 1 163 ? -6 17.859 -2.561 1 92.31 163 LEU A C 1
ATOM 1305 O O . LEU A 1 163 ? -4.797 17.609 -2.662 1 92.31 163 LEU A O 1
ATOM 1309 N N . ALA A 1 164 ? -6.926 17.625 -3.434 1 93 164 ALA A N 1
ATOM 1310 C CA . ALA A 1 164 ? -6.512 17.281 -4.789 1 93 164 ALA A CA 1
ATOM 1311 C C . ALA A 1 164 ? -6.414 18.516 -5.672 1 93 164 ALA A C 1
ATOM 1313 O O . ALA A 1 164 ? -7.34 19.328 -5.715 1 93 164 ALA A O 1
ATOM 1314 N N . THR A 1 165 ? -5.312 18.656 -6.352 1 91.94 165 THR A N 1
ATOM 1315 C CA . THR A 1 165 ? -5.09 19.875 -7.141 1 91.94 165 THR A CA 1
ATOM 1316 C C . THR A 1 165 ? -5.527 19.656 -8.586 1 91.94 165 THR A C 1
ATOM 1318 O O . THR A 1 165 ? -5.703 20.625 -9.336 1 91.94 165 THR A O 1
ATOM 1321 N N . GLU A 1 166 ? -5.617 18.406 -8.977 1 87.44 166 GLU A N 1
ATOM 1322 C CA . GLU A 1 166 ? -6.004 18.109 -10.352 1 87.44 166 GLU A CA 1
ATOM 1323 C C . GLU A 1 166 ? -6.82 16.812 -10.422 1 87.44 166 GLU A C 1
ATOM 1325 O O . GLU A 1 166 ? -6.938 16.094 -9.43 1 87.44 166 GLU A O 1
ATOM 1330 N N . GLY A 1 167 ? -7.465 16.688 -11.578 1 83.38 167 GLY A N 1
ATOM 1331 C CA . GLY A 1 167 ? -8.188 15.445 -11.844 1 83.38 167 GLY A CA 1
ATOM 1332 C C . GLY A 1 167 ? -9.594 15.445 -11.266 1 83.38 167 GLY A C 1
ATOM 1333 O O . GLY A 1 167 ? -10.109 16.5 -10.867 1 83.38 167 GLY A O 1
ATOM 1334 N N . PRO A 1 168 ? -10.234 14.336 -11.25 1 80.75 168 PRO A N 1
ATOM 1335 C CA . PRO A 1 168 ? -11.648 14.219 -10.867 1 80.75 168 PRO A CA 1
ATOM 1336 C C . PRO A 1 168 ? -11.875 14.453 -9.375 1 80.75 168 PRO A C 1
ATOM 1338 O O . PRO A 1 168 ? -13 14.734 -8.961 1 80.75 168 PRO A O 1
ATOM 1341 N N . LEU A 1 169 ? -10.828 14.461 -8.641 1 85.12 169 LEU A N 1
ATOM 1342 C CA . LEU A 1 169 ? -10.992 14.578 -7.199 1 85.12 169 LEU A CA 1
ATOM 1343 C C . LEU A 1 169 ? -10.938 16.031 -6.762 1 85.12 169 LEU A C 1
ATOM 1345 O O . LEU A 1 169 ? -11.148 16.344 -5.586 1 85.12 169 LEU A O 1
ATOM 1349 N N . LYS A 1 170 ? -10.664 16.906 -7.656 1 85.94 170 LYS A N 1
ATOM 1350 C CA . LYS A 1 170 ? -10.469 18.312 -7.336 1 85.94 170 LYS A CA 1
ATOM 1351 C C . LYS A 1 170 ? -11.727 18.906 -6.703 1 85.94 170 LYS A C 1
ATOM 1353 O O . LYS A 1 170 ? -11.648 19.875 -5.934 1 85.94 170 LYS A O 1
ATOM 1358 N N . ASP A 1 171 ? -12.867 18.281 -6.938 1 82.19 171 ASP A N 1
ATOM 1359 C CA . ASP A 1 171 ? -14.125 18.875 -6.508 1 82.19 171 ASP A CA 1
ATOM 1360 C C . ASP A 1 171 ? -14.648 18.203 -5.242 1 82.19 171 ASP A C 1
ATOM 1362 O O . ASP A 1 171 ? -15.781 18.469 -4.816 1 82.19 171 ASP A O 1
ATOM 1366 N N . LEU A 1 172 ? -13.82 17.422 -4.664 1 83.25 172 LEU A N 1
ATOM 1367 C CA . LEU A 1 172 ? -14.227 16.797 -3.406 1 83.25 172 LEU A CA 1
ATOM 1368 C C . LEU A 1 172 ? -14.422 17.844 -2.318 1 83.25 172 LEU A C 1
ATOM 1370 O O . LEU A 1 172 ? -13.727 18.859 -2.301 1 83.25 172 LEU A O 1
ATOM 1374 N N . PRO A 1 173 ? -15.422 17.578 -1.425 1 80.12 173 PRO A N 1
ATOM 1375 C CA . PRO A 1 173 ? -15.562 18.484 -0.28 1 80.12 173 PRO A CA 1
ATOM 1376 C C . PRO A 1 173 ? -14.273 18.609 0.533 1 80.12 173 PRO A C 1
ATOM 1378 O O . PRO A 1 173 ? -13.547 17.641 0.705 1 80.12 173 PRO A O 1
ATOM 1381 N N . HIS A 1 174 ? -13.922 19.781 0.823 1 78.75 174 HIS A N 1
ATOM 1382 C CA . HIS A 1 174 ? -12.758 20.016 1.663 1 78.75 174 HIS A CA 1
ATOM 1383 C C . HIS A 1 174 ? -13.039 21.078 2.715 1 78.75 174 HIS A C 1
ATOM 1385 O O . HIS A 1 174 ? -13.992 21.859 2.576 1 78.75 174 HIS A O 1
ATOM 1391 N N . LEU A 1 175 ? -12.266 20.953 3.754 1 75.81 175 LEU A N 1
ATOM 1392 C CA . LEU A 1 175 ? -12.414 21.922 4.848 1 75.81 175 LEU A CA 1
ATOM 1393 C C . LEU A 1 175 ? -12.055 23.328 4.391 1 75.81 175 LEU A C 1
ATOM 1395 O O . LEU A 1 175 ? -11.086 23.516 3.648 1 75.81 175 LEU A O 1
ATOM 1399 N N . ASN A 1 176 ? -12.922 24.172 4.809 1 75.5 176 ASN A N 1
ATOM 1400 C CA . ASN A 1 176 ? -12.57 25.578 4.578 1 75.5 176 ASN A CA 1
ATOM 1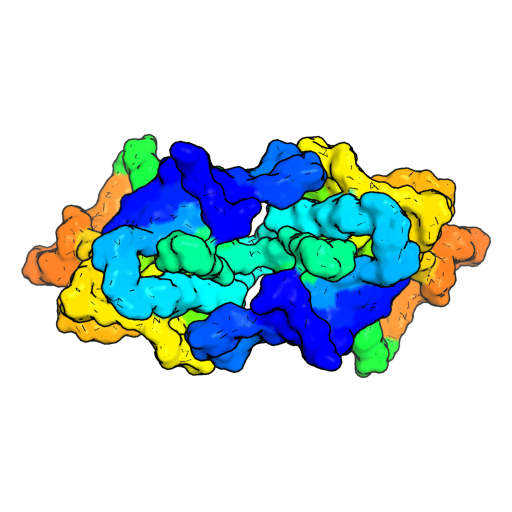401 C C . ASN A 1 176 ? -11.531 26.062 5.578 1 75.5 176 ASN A C 1
ATOM 1403 O O . ASN A 1 176 ? -11.875 26.484 6.68 1 75.5 176 ASN A O 1
ATOM 1407 N N . ARG A 1 177 ? -10.391 26.031 5.219 1 77.62 177 ARG A N 1
ATOM 1408 C CA . ARG A 1 177 ? -9.25 26.328 6.09 1 77.62 177 ARG A CA 1
ATOM 1409 C C . ARG A 1 177 ? -9.328 27.75 6.633 1 77.62 177 ARG A C 1
ATOM 1411 O O . ARG A 1 177 ? -8.922 28 7.773 1 77.62 177 ARG A O 1
ATOM 1418 N N . ASN A 1 178 ? -9.703 28.625 5.859 1 71.25 178 ASN A N 1
ATOM 1419 C CA . ASN A 1 178 ? -9.758 30.031 6.254 1 71.25 178 ASN A CA 1
ATOM 1420 C C . ASN A 1 178 ? -10.812 30.266 7.32 1 71.25 178 ASN A C 1
ATOM 1422 O O . ASN A 1 178 ? -10.648 31.125 8.188 1 71.25 178 ASN A O 1
ATOM 1426 N N . ARG A 1 179 ? -11.758 29.453 7.258 1 68.12 179 ARG A N 1
ATOM 1427 C CA . ARG A 1 179 ? -12.867 29.656 8.188 1 68.12 179 ARG A CA 1
ATOM 1428 C C . ARG A 1 179 ? -12.609 28.938 9.508 1 68.12 179 ARG A C 1
ATOM 1430 O O . ARG A 1 179 ? -12.945 29.438 10.578 1 68.12 179 ARG A O 1
ATOM 1437 N N . LEU A 1 180 ? -11.844 27.828 9.43 1 70 180 LEU A N 1
ATOM 1438 C CA . LEU A 1 180 ? -11.797 26.984 10.609 1 70 180 LEU A CA 1
ATOM 1439 C C . LEU A 1 180 ? -10.406 26.984 11.227 1 70 180 LEU A C 1
ATOM 1441 O O . LEU A 1 180 ? -10.172 26.328 12.242 1 70 180 LEU A O 1
ATOM 1445 N N . ASN A 1 181 ? -9.531 27.766 10.75 1 72.62 181 ASN A N 1
ATOM 1446 C CA . ASN A 1 181 ? -8.141 27.734 11.211 1 72.62 181 ASN A CA 1
ATOM 1447 C C . ASN A 1 181 ? -7.594 26.312 11.258 1 72.62 181 ASN A C 1
ATOM 1449 O O . ASN A 1 181 ? -7.047 25.891 12.273 1 72.62 181 ASN A O 1
ATOM 1453 N N . ALA A 1 182 ? -7.879 25.672 10.203 1 79.31 182 ALA A N 1
ATOM 1454 C CA . ALA A 1 182 ? -7.531 24.266 10.07 1 79.31 182 ALA A CA 1
ATOM 1455 C C . ALA A 1 182 ? -6.07 24.094 9.656 1 79.31 182 ALA A C 1
ATOM 1457 O O . ALA A 1 182 ? -5.773 23.875 8.477 1 79.31 182 ALA A O 1
ATOM 1458 N N . TRP A 1 183 ? -5.211 24.297 10.492 1 83 183 TRP A N 1
ATOM 1459 C CA . TRP A 1 183 ? -3.77 24.125 10.352 1 83 183 TRP A CA 1
ATOM 1460 C C . TRP A 1 183 ? -3.105 23.969 11.719 1 83 183 TRP A C 1
ATOM 1462 O O . TRP A 1 183 ? -3.74 24.203 12.75 1 83 183 TRP A O 1
ATOM 1472 N N . THR A 1 184 ? -1.906 23.5 11.656 1 89.06 184 THR A N 1
ATOM 1473 C CA . THR A 1 184 ? -1.034 23.562 12.82 1 89.06 184 THR A CA 1
ATOM 1474 C C . THR A 1 184 ? -0.073 24.75 12.711 1 89.06 184 THR A C 1
ATOM 1476 O O . THR A 1 184 ? 0.933 24.672 12.008 1 89.06 184 THR A O 1
ATOM 1479 N N . PRO A 1 185 ? -0.274 25.703 13.453 1 88.38 185 PRO A N 1
ATOM 1480 C CA . PRO A 1 185 ? 0.387 26.984 13.219 1 88.38 185 PRO A CA 1
ATOM 1481 C C . PRO A 1 185 ? 1.91 26.875 13.219 1 88.38 185 PRO A C 1
ATOM 1483 O O . PRO A 1 185 ? 2.58 27.531 12.406 1 88.38 185 PRO A O 1
ATOM 1486 N N . GLY A 1 186 ? 2.463 26.062 14.031 1 93 186 GLY A N 1
ATOM 1487 C CA . GLY A 1 186 ? 3.908 25.953 14.141 1 93 186 GLY A CA 1
ATOM 1488 C C . GLY A 1 186 ? 4.547 25.281 12.938 1 93 186 GLY A C 1
ATOM 1489 O O . GLY A 1 186 ? 5.762 25.375 12.742 1 93 186 GLY A O 1
ATOM 1490 N N . TYR A 1 187 ? 3.707 24.688 12.102 1 96.94 187 TYR A N 1
ATOM 1491 C CA . TYR A 1 187 ? 4.266 23.953 10.969 1 96.94 187 TYR A CA 1
ATOM 1492 C C . TYR A 1 187 ? 3.621 24.391 9.656 1 96.94 187 TYR A C 1
ATOM 1494 O O . TYR A 1 187 ? 3.963 23.875 8.586 1 96.94 187 TYR A O 1
ATOM 1502 N N . ALA A 1 188 ? 2.688 25.312 9.734 1 96.75 188 ALA A N 1
ATOM 1503 C CA . ALA A 1 188 ? 2.035 25.844 8.539 1 96.75 188 ALA A CA 1
ATOM 1504 C C . ALA A 1 188 ? 2.848 26.969 7.93 1 96.75 188 ALA A C 1
ATOM 1506 O O . ALA A 1 188 ? 3.365 27.828 8.648 1 96.75 188 ALA A O 1
ATOM 1507 N N . ALA A 1 189 ? 2.953 26.969 6.676 1 97.62 189 ALA A N 1
ATOM 1508 C CA . ALA A 1 189 ? 3.645 28.047 5.969 1 97.62 189 ALA A CA 1
ATOM 1509 C C . ALA A 1 189 ? 2.938 29.391 6.18 1 97.62 189 ALA A C 1
ATOM 1511 O O . ALA A 1 189 ? 1.709 29.438 6.277 1 97.62 189 ALA A O 1
ATOM 1512 N N . PRO A 1 190 ? 3.742 30.469 6.207 1 97.06 190 PRO A N 1
ATOM 1513 C CA . PRO A 1 190 ? 3.139 31.781 6.484 1 97.06 190 PRO A CA 1
ATOM 1514 C C . PRO A 1 190 ? 2.068 32.156 5.461 1 97.06 190 PRO A C 1
ATOM 1516 O O . PRO A 1 190 ? 1.055 32.781 5.82 1 97.06 190 PRO A O 1
ATOM 1519 N N . GLU A 1 191 ? 2.271 31.812 4.172 1 96.62 191 GLU A N 1
ATOM 1520 C CA . GLU A 1 191 ? 1.297 32.188 3.15 1 96.62 191 GLU A CA 1
ATOM 1521 C C . GLU A 1 191 ? -0.045 31.5 3.396 1 96.62 191 GLU A C 1
ATOM 1523 O O . GLU A 1 191 ? -1.096 32.031 3.041 1 96.62 191 GLU A O 1
ATOM 1528 N N . LEU A 1 192 ? -0.034 30.328 3.953 1 94.5 192 LEU A N 1
ATOM 1529 C CA . LEU A 1 192 ? -1.277 29.641 4.293 1 94.5 192 LEU A CA 1
ATOM 1530 C C . LEU A 1 192 ? -2.02 30.391 5.398 1 94.5 192 LEU A C 1
ATOM 1532 O O . LEU A 1 192 ? -3.242 30.531 5.344 1 94.5 192 LEU A O 1
ATOM 1536 N N . LEU A 1 193 ? -1.284 30.828 6.398 1 93.69 193 LEU A N 1
ATOM 1537 C CA . LEU A 1 193 ? -1.865 31.578 7.504 1 93.69 193 LEU A CA 1
ATOM 1538 C C . LEU A 1 193 ? -2.406 32.938 7.023 1 93.69 193 LEU A C 1
ATOM 1540 O O . LEU A 1 193 ? -3.35 33.469 7.609 1 93.69 193 LEU A O 1
ATOM 1544 N N . ASP A 1 194 ? -1.822 33.375 5.973 1 93.62 194 ASP A N 1
ATOM 1545 C CA . ASP A 1 194 ? -2.25 34.656 5.383 1 93.62 194 ASP A CA 1
ATOM 1546 C C . ASP A 1 194 ? -3.473 34.469 4.488 1 93.62 194 ASP A C 1
ATOM 1548 O O . ASP A 1 194 ? -4.027 35.438 3.965 1 93.62 194 ASP A O 1
ATOM 1552 N N . GLY A 1 195 ? -3.832 33.219 4.23 1 91.56 195 GLY A N 1
ATOM 1553 C CA . GLY A 1 195 ? -5.059 32.969 3.49 1 91.56 195 GLY A CA 1
ATOM 1554 C C . GLY A 1 195 ? -4.816 32.438 2.082 1 91.56 195 GLY A C 1
ATOM 1555 O O . GLY A 1 195 ? -5.762 32.25 1.319 1 91.56 195 GLY A O 1
ATOM 1556 N N . SER A 1 196 ? -3.566 32.281 1.715 1 93.38 196 SER A N 1
ATOM 1557 C CA . SER A 1 196 ? -3.268 31.734 0.397 1 93.38 196 SER A CA 1
ATOM 1558 C C . SER A 1 196 ? -3.719 30.281 0.29 1 93.38 196 SER A C 1
ATOM 1560 O O . SER A 1 196 ? -3.861 29.594 1.303 1 93.38 196 SER A O 1
ATOM 1562 N N . PRO A 1 197 ? -3.994 29.844 -0.95 1 92.06 197 PRO A N 1
ATOM 1563 C CA . PRO A 1 197 ? -4.344 28.422 -1.131 1 92.06 197 PRO A CA 1
ATOM 1564 C C . PRO A 1 197 ? -3.195 27.484 -0.782 1 92.06 197 PRO A C 1
ATOM 1566 O O . PRO A 1 197 ? -2.027 27.875 -0.873 1 92.06 197 PRO A O 1
ATOM 1569 N N . LEU A 1 198 ? -3.588 26.297 -0.39 1 94.25 198 LEU A N 1
ATOM 1570 C CA . LEU A 1 198 ? -2.602 25.25 -0.146 1 94.25 198 LEU A CA 1
ATOM 1571 C C . LEU A 1 198 ? -1.786 24.969 -1.403 1 94.25 198 LEU A C 1
ATOM 1573 O O . LEU A 1 198 ? -2.309 25.047 -2.518 1 94.25 198 LEU A O 1
ATOM 1577 N N . SER A 1 199 ? -0.484 24.688 -1.236 1 96.56 199 SER A N 1
ATOM 1578 C CA . SER A 1 199 ? 0.423 24.422 -2.35 1 96.56 199 SER A CA 1
ATOM 1579 C C . SER A 1 199 ? 1.473 23.391 -1.979 1 96.56 199 SER A C 1
ATOM 1581 O O . SER A 1 199 ? 1.6 23.016 -0.812 1 96.56 199 SER A O 1
ATOM 1583 N N . THR A 1 200 ? 2.174 22.922 -3.02 1 98.12 200 THR A N 1
ATOM 1584 C CA . THR A 1 200 ? 3.287 22.016 -2.773 1 98.12 200 THR A CA 1
ATOM 1585 C C . THR A 1 200 ? 4.348 22.688 -1.902 1 98.12 200 THR A C 1
ATOM 1587 O O . THR A 1 200 ? 4.969 22.031 -1.061 1 98.12 200 THR A O 1
ATOM 1590 N N . GLY A 1 201 ? 4.52 23.969 -2.125 1 98.25 201 GLY A N 1
ATOM 1591 C CA . GLY A 1 201 ? 5.492 24.719 -1.341 1 98.25 201 GLY A CA 1
ATOM 1592 C C . GLY A 1 201 ? 5.152 24.766 0.137 1 98.25 201 GLY A C 1
ATOM 1593 O O . GLY A 1 201 ? 6.043 24.719 0.986 1 98.25 201 GLY A O 1
ATOM 1594 N N . ALA A 1 202 ? 3.887 24.938 0.412 1 97.88 202 ALA A N 1
ATOM 1595 C CA . ALA A 1 202 ? 3.453 24.938 1.807 1 97.88 202 ALA A CA 1
ATOM 1596 C C . ALA A 1 202 ? 3.752 23.609 2.482 1 97.88 202 ALA A C 1
ATOM 1598 O O . ALA A 1 202 ? 4.184 23.562 3.637 1 97.88 202 ALA A O 1
ATOM 1599 N N . ASP A 1 203 ? 3.512 22.5 1.755 1 98.56 203 ASP A N 1
ATOM 1600 C CA . ASP A 1 203 ? 3.861 21.172 2.268 1 98.56 203 ASP A CA 1
ATOM 1601 C C . ASP A 1 203 ? 5.363 21.062 2.516 1 98.56 203 ASP A C 1
ATOM 1603 O O . ASP A 1 203 ? 5.789 20.484 3.521 1 98.56 203 ASP A O 1
ATOM 1607 N N . VAL A 1 204 ? 6.125 21.594 1.597 1 98.75 204 VAL A N 1
ATOM 1608 C CA . VAL A 1 204 ? 7.582 21.531 1.695 1 98.75 204 VAL A CA 1
ATOM 1609 C C . VAL A 1 204 ? 8.047 22.281 2.934 1 98.75 204 VAL A C 1
ATOM 1611 O O . VAL A 1 204 ? 8.922 21.812 3.668 1 98.75 204 VAL A O 1
ATOM 1614 N N . TYR A 1 205 ? 7.48 23.422 3.156 1 98.62 205 TYR A N 1
ATOM 1615 C CA . TYR A 1 205 ? 7.801 24.172 4.367 1 98.62 205 TYR A CA 1
ATOM 1616 C C . TYR A 1 205 ? 7.543 23.328 5.613 1 98.62 205 TYR A C 1
ATOM 1618 O O . TYR A 1 205 ? 8.398 23.234 6.496 1 98.62 205 TYR A O 1
ATOM 1626 N N . GLY A 1 206 ? 6.336 22.75 5.66 1 98.5 206 GLY A N 1
ATOM 1627 C CA . GLY A 1 206 ? 5.977 21.922 6.809 1 98.5 206 GLY A CA 1
ATOM 1628 C C . GLY A 1 206 ? 6.949 20.797 7.066 1 98.5 206 GLY A C 1
ATOM 1629 O O . GLY A 1 206 ? 7.41 20.609 8.195 1 98.5 206 GLY A O 1
ATOM 1630 N N . VAL A 1 207 ? 7.277 20.062 6.02 1 98.75 207 VAL A N 1
ATOM 1631 C CA . VAL A 1 207 ? 8.164 18.922 6.195 1 98.75 207 VAL A CA 1
ATOM 1632 C C . VAL A 1 207 ? 9.57 19.406 6.551 1 98.75 207 VAL A C 1
ATOM 1634 O O . VAL A 1 207 ? 10.273 18.75 7.324 1 98.75 207 VAL A O 1
ATOM 1637 N N . ALA A 1 208 ? 10 20.516 6 1 98.38 208 ALA A N 1
ATOM 1638 C CA . ALA A 1 208 ? 11.305 21.078 6.34 1 98.38 208 ALA A CA 1
ATOM 1639 C C . ALA A 1 208 ? 11.391 21.422 7.824 1 98.38 208 ALA A C 1
ATOM 1641 O O . ALA A 1 208 ? 12.414 21.172 8.469 1 98.38 208 ALA A O 1
ATOM 1642 N N . CYS A 1 209 ? 10.336 21.984 8.336 1 98.19 209 CYS A N 1
ATOM 1643 C CA . CYS A 1 209 ? 10.289 22.281 9.766 1 98.19 209 CYS A CA 1
ATOM 1644 C C . CYS A 1 209 ? 10.445 21.016 10.594 1 98.19 209 CYS A C 1
ATOM 1646 O O . CYS A 1 209 ? 11.227 20.969 11.539 1 98.19 209 CYS A O 1
ATOM 1648 N N . VAL A 1 210 ? 9.711 19.984 10.203 1 98.38 210 VAL A N 1
ATOM 1649 C CA . VAL A 1 210 ? 9.75 18.703 10.914 1 98.38 210 VAL A CA 1
ATOM 1650 C C . VAL A 1 210 ? 11.164 18.141 10.875 1 98.38 210 VAL A C 1
ATOM 1652 O O . VAL A 1 210 ? 11.711 17.734 11.914 1 98.38 210 VAL A O 1
ATOM 1655 N N . LEU A 1 211 ? 11.742 18.156 9.711 1 97.75 211 LEU A N 1
ATOM 1656 C CA . LEU A 1 211 ? 13.062 17.562 9.523 1 97.75 211 LEU A CA 1
ATOM 1657 C C . LEU A 1 211 ? 14.133 18.359 10.258 1 97.75 211 LEU A C 1
ATOM 1659 O O . LEU A 1 211 ? 15.078 17.797 10.805 1 97.75 211 LEU A O 1
ATOM 1663 N N . TYR A 1 212 ? 14.023 19.656 10.25 1 97.12 212 TYR A N 1
ATOM 1664 C CA . TYR A 1 212 ? 14.945 20.5 11 1 97.12 212 TYR A CA 1
ATOM 1665 C C . TYR A 1 212 ? 14.883 20.188 12.492 1 97.12 212 TYR A C 1
ATOM 1667 O O . TYR A 1 212 ? 15.922 20.047 13.148 1 97.12 212 TYR A O 1
ATOM 1675 N N . GLU A 1 213 ? 13.719 20.094 12.922 1 96.75 213 GLU A N 1
ATOM 1676 C CA . GLU A 1 213 ? 13.523 19.797 14.336 1 96.75 213 GLU A CA 1
ATOM 1677 C C . GLU A 1 213 ? 14.102 18.422 14.695 1 96.75 213 GLU A C 1
ATOM 1679 O O . GLU A 1 213 ? 14.688 18.25 15.766 1 96.75 213 GLU A O 1
ATOM 1684 N N . LEU A 1 214 ? 13.961 17.438 13.828 1 96.69 214 LEU A N 1
ATOM 1685 C CA . LEU A 1 214 ? 14.414 16.078 14.078 1 96.69 214 LEU A CA 1
ATOM 1686 C C . LEU A 1 214 ? 15.938 16.016 14.148 1 96.69 214 LEU A C 1
ATOM 1688 O O . LEU A 1 214 ? 16.5 15.203 14.891 1 96.69 214 LEU A O 1
ATOM 1692 N N . VAL A 1 215 ? 16.578 16.844 13.359 1 94.62 215 VAL A N 1
ATOM 1693 C CA . VAL A 1 215 ? 18.031 16.75 13.297 1 94.62 215 VAL A CA 1
ATOM 1694 C C . VAL A 1 215 ? 18.641 17.484 14.484 1 94.62 215 VAL A C 1
ATOM 1696 O O . VAL A 1 215 ? 19.656 17.062 15.031 1 94.62 215 VAL A O 1
ATOM 1699 N N . GLY A 1 216 ? 18.047 18.578 14.945 1 92.06 216 GLY A N 1
ATOM 1700 C CA . GLY A 1 216 ? 18.641 19.406 15.969 1 92.06 216 GLY A CA 1
ATOM 1701 C C . GLY A 1 216 ? 17.875 19.406 17.281 1 92.06 216 GLY A C 1
ATOM 1702 O O . GLY A 1 216 ? 18.344 19.953 18.281 1 92.06 216 GLY A O 1
ATOM 1703 N N . GLY A 1 217 ? 16.672 18.906 17.25 1 92.56 217 GLY A N 1
ATOM 1704 C CA . GLY A 1 217 ? 15.852 18.844 18.438 1 92.56 217 GLY A CA 1
ATOM 1705 C C . GLY A 1 217 ? 15.031 20.094 18.672 1 92.56 217 GLY A C 1
ATOM 1706 O O . GLY A 1 217 ? 14.227 20.156 19.594 1 92.56 217 GLY A O 1
ATOM 1707 N N . ARG A 1 218 ? 15.25 21.062 17.891 1 93.69 218 ARG A N 1
ATOM 1708 C CA . ARG A 1 218 ? 14.547 22.328 18.078 1 93.69 218 ARG A CA 1
ATOM 1709 C C . ARG A 1 218 ? 13.875 22.766 16.781 1 93.69 218 ARG A C 1
ATOM 1711 O O . ARG A 1 218 ? 14.43 22.609 15.695 1 93.69 218 ARG A O 1
ATOM 1718 N N . HIS A 1 219 ? 12.703 23.25 16.984 1 96.5 219 HIS A N 1
ATOM 1719 C CA . HIS A 1 219 ? 11.992 23.844 15.844 1 96.5 219 HIS A CA 1
ATOM 1720 C C . HIS A 1 219 ? 12.766 25.016 15.258 1 96.5 219 HIS A C 1
ATOM 1722 O O . HIS A 1 219 ? 13.383 25.781 16 1 96.5 219 HIS A O 1
ATOM 1728 N N . PRO A 1 220 ? 12.742 25.203 14 1 96.88 220 PRO A N 1
ATOM 1729 C CA . PRO A 1 220 ? 13.562 26.25 13.398 1 96.88 220 PRO A CA 1
ATOM 1730 C C . PRO A 1 220 ? 13.109 27.656 13.805 1 96.88 220 PRO A C 1
ATOM 1732 O O . PRO A 1 220 ? 13.914 28.594 13.805 1 96.88 220 PRO A O 1
ATOM 1735 N N . PHE A 1 221 ? 11.805 27.828 14.141 1 97.38 221 PHE A N 1
ATOM 1736 C CA . PHE A 1 221 ? 11.289 29.156 14.422 1 97.38 221 PHE A CA 1
ATOM 1737 C C . PHE A 1 221 ? 10.57 29.188 15.766 1 97.38 221 PHE A C 1
ATOM 1739 O O . PHE A 1 221 ? 9.508 29.812 15.898 1 97.38 221 PHE A O 1
ATOM 1746 N N . ARG A 1 222 ? 11.086 28.469 16.719 1 94.44 222 ARG A N 1
ATOM 1747 C CA . ARG A 1 222 ? 10.672 28.469 18.125 1 94.44 222 ARG A CA 1
ATOM 1748 C C . ARG A 1 222 ? 9.211 28.047 18.266 1 94.44 222 ARG A C 1
ATOM 1750 O O . ARG A 1 222 ? 8.523 28.484 19.188 1 94.44 222 ARG A O 1
ATOM 1757 N N . ARG A 1 223 ? 8.688 27.453 17.266 1 93.56 223 ARG A N 1
ATOM 1758 C CA . ARG A 1 223 ? 7.344 26.875 17.234 1 93.56 223 ARG A CA 1
ATOM 1759 C C . ARG A 1 223 ? 6.285 27.969 17.297 1 93.56 223 ARG A C 1
ATOM 1761 O O . ARG A 1 223 ? 5.133 27.703 17.641 1 93.56 223 ARG A O 1
ATOM 1768 N N . VAL A 1 224 ? 6.637 29.203 17.062 1 95.06 224 VAL A N 1
ATOM 1769 C CA . VAL A 1 224 ? 5.652 30.266 16.906 1 95.06 224 VAL A CA 1
ATOM 1770 C C . VAL A 1 224 ? 5.008 30.188 15.531 1 95.06 224 VAL A C 1
ATOM 1772 O O . VAL A 1 224 ? 5.559 29.562 14.617 1 95.06 224 VAL A O 1
ATOM 1775 N N . PRO A 1 225 ? 3.82 30.734 15.43 1 95.75 225 PRO A N 1
ATOM 1776 C CA . PRO A 1 225 ? 3.252 30.797 14.078 1 95.75 225 PRO A CA 1
ATOM 1777 C C . PRO A 1 225 ? 4.215 31.391 13.062 1 95.75 225 PRO A C 1
ATOM 1779 O O . PRO A 1 225 ? 4.938 32.344 13.375 1 95.75 225 PRO A O 1
ATOM 1782 N N . SER A 1 226 ? 4.199 30.844 11.906 1 96.56 226 SER A N 1
ATOM 1783 C CA . SER A 1 226 ? 5.18 31.219 10.891 1 96.56 226 SER A CA 1
ATOM 1784 C C . SER A 1 226 ? 5.051 32.688 10.508 1 96.56 226 SER A C 1
ATOM 1786 O O . SER A 1 226 ? 6.039 33.344 10.148 1 96.56 226 SER A O 1
ATOM 1788 N N . THR A 1 227 ? 3.871 33.281 10.562 1 96.56 227 THR A N 1
ATOM 1789 C CA . THR A 1 227 ? 3.697 34.688 10.312 1 96.56 227 THR A CA 1
ATOM 1790 C C . THR A 1 227 ? 4.414 35.531 11.375 1 96.56 227 THR A C 1
ATOM 1792 O O . THR A 1 227 ? 5.047 36.531 11.062 1 96.56 227 THR A O 1
ATOM 1795 N N . GLN A 1 228 ? 4.297 35.094 12.617 1 97.25 228 GLN A N 1
ATOM 1796 C CA . GLN A 1 228 ? 5.035 35.75 13.688 1 97.25 228 GLN A CA 1
ATOM 1797 C C . GLN A 1 228 ? 6.539 35.625 13.492 1 97.25 228 GLN A C 1
ATOM 1799 O O . GLN A 1 228 ? 7.297 36.562 13.727 1 97.25 228 GLN A O 1
ATOM 1804 N N . ALA A 1 229 ? 6.926 34.438 13.094 1 97.25 229 ALA A N 1
ATOM 1805 C CA . ALA A 1 229 ? 8.344 34.219 12.805 1 97.25 229 ALA A CA 1
ATOM 1806 C C . ALA A 1 229 ? 8.844 35.188 11.742 1 97.25 229 ALA A C 1
ATOM 1808 O O . ALA A 1 229 ? 9.938 35.719 11.859 1 97.25 229 ALA A O 1
ATOM 1809 N N . ARG A 1 230 ? 8.055 35.312 10.695 1 96.56 230 ARG A N 1
ATOM 1810 C CA . ARG A 1 230 ? 8.383 36.219 9.609 1 96.56 230 ARG A CA 1
ATOM 1811 C C . ARG A 1 230 ? 8.484 37.656 10.125 1 96.56 230 ARG A C 1
ATOM 1813 O O . ARG A 1 230 ? 9.461 38.344 9.852 1 96.56 230 ARG A O 1
ATOM 1820 N N . ASP A 1 231 ? 7.555 38.062 10.914 1 96.94 231 ASP A N 1
ATOM 1821 C CA . ASP A 1 231 ? 7.508 39.438 11.438 1 96.94 231 ASP A CA 1
ATOM 1822 C C . ASP A 1 231 ? 8.68 39.688 12.383 1 96.94 231 ASP A C 1
ATOM 1824 O O . ASP A 1 231 ? 9.203 40.812 12.43 1 96.94 231 ASP A O 1
ATOM 1828 N N . ASP A 1 232 ? 9.062 38.688 13.086 1 96.88 232 ASP A N 1
ATOM 1829 C CA . ASP A 1 232 ? 10.133 38.812 14.07 1 96.88 232 ASP A CA 1
ATOM 1830 C C . ASP A 1 232 ? 11.5 38.656 13.406 1 96.88 232 ASP A C 1
ATOM 1832 O O . ASP A 1 232 ? 12.531 38.844 14.055 1 96.88 232 ASP A O 1
ATOM 1836 N N . GLY A 1 233 ? 11.523 38.312 12.18 1 95.5 233 GLY A N 1
ATOM 1837 C CA . GLY A 1 233 ? 12.766 38.156 11.445 1 95.5 233 GLY A CA 1
ATOM 1838 C C . GLY A 1 233 ? 13.578 36.938 11.883 1 95.5 233 GLY A C 1
ATOM 1839 O O . GLY A 1 233 ? 14.812 37 11.875 1 95.5 233 GLY A O 1
ATOM 1840 N N . LEU A 1 234 ? 12.906 35.938 12.258 1 95.81 234 LEU A N 1
ATOM 1841 C CA . LEU A 1 234 ? 13.578 34.781 12.836 1 95.81 234 LEU A CA 1
ATOM 1842 C C . LEU A 1 234 ? 14.383 34.031 11.773 1 95.81 234 LEU A C 1
ATOM 1844 O O . LEU A 1 234 ? 15.305 33.281 12.102 1 95.81 234 LEU A O 1
ATOM 1848 N N . GLU A 1 235 ? 14.008 34.094 10.539 1 94.38 235 GLU A N 1
ATOM 1849 C CA . GLU A 1 235 ? 14.711 33.438 9.445 1 94.38 235 GLU A CA 1
ATOM 1850 C C . GLU A 1 235 ? 16.203 33.812 9.445 1 94.38 235 GLU A C 1
ATOM 1852 O O . GLU A 1 235 ? 17.031 32.969 9.078 1 94.38 235 GLU A O 1
ATOM 1857 N N . ARG A 1 236 ? 16.547 34.969 9.852 1 93.5 236 ARG A N 1
ATOM 1858 C CA . ARG A 1 236 ? 17.922 35.469 9.883 1 93.5 236 ARG A CA 1
ATOM 1859 C C . ARG A 1 236 ? 18.734 34.75 10.961 1 93.5 236 ARG A C 1
ATOM 1861 O O . ARG A 1 236 ? 19.953 34.656 10.883 1 93.5 236 ARG A O 1
ATOM 1868 N N . GLU A 1 237 ? 18.062 34.25 11.867 1 93.69 237 GLU A N 1
ATOM 1869 C CA . GLU A 1 237 ? 18.703 33.594 13 1 93.69 237 GLU A CA 1
ATOM 1870 C C . GLU A 1 237 ? 18.906 32.094 12.734 1 93.69 237 GLU A C 1
ATOM 1872 O O . GLU A 1 237 ? 19.578 31.406 13.516 1 93.69 237 GLU A O 1
ATOM 1877 N N . LEU A 1 238 ? 18.344 31.656 11.641 1 94.31 238 LEU A N 1
ATOM 1878 C CA . LEU A 1 238 ? 18.422 30.234 11.336 1 94.31 238 LEU A CA 1
ATOM 1879 C C . LEU A 1 238 ? 19.859 29.781 11.148 1 94.31 238 LEU A C 1
ATOM 1881 O O . LEU A 1 238 ? 20.625 30.438 10.445 1 94.31 238 LEU A O 1
ATOM 1885 N N . LYS A 1 239 ? 20.25 28.688 11.828 1 93.12 239 LYS A N 1
ATOM 1886 C CA . LYS A 1 239 ? 21.594 28.094 11.711 1 93.12 239 LYS A CA 1
ATOM 1887 C C . LYS A 1 239 ? 21.516 26.641 11.289 1 93.12 239 LYS A C 1
ATOM 1889 O O . LYS A 1 239 ? 20.531 25.938 11.594 1 93.12 239 LYS A O 1
ATOM 1894 N N . ALA A 1 240 ? 22.531 26.234 10.617 1 93.25 240 ALA A N 1
ATOM 1895 C CA . ALA A 1 240 ? 22.609 24.812 10.273 1 93.25 240 ALA A CA 1
ATOM 1896 C C . ALA A 1 240 ? 22.734 23.953 11.523 1 93.25 240 ALA A C 1
ATOM 1898 O O . ALA A 1 240 ? 23.578 24.219 12.383 1 93.25 240 ALA A O 1
ATOM 1899 N N . PRO A 1 241 ? 21.891 22.984 11.617 1 91.38 241 PRO A N 1
ATOM 1900 C CA . PRO A 1 241 ? 22.078 22.078 12.758 1 91.38 241 PRO A CA 1
ATOM 1901 C C . PRO A 1 241 ? 23.406 21.344 12.711 1 91.38 241 PRO A C 1
ATOM 1903 O O . PRO A 1 241 ? 23.875 20.969 11.633 1 91.38 241 PRO A O 1
ATOM 1906 N N . PRO A 1 242 ? 23.969 21.109 13.852 1 87 242 PRO A N 1
ATOM 1907 C CA . PRO A 1 242 ? 25.297 20.5 13.898 1 87 242 PRO A CA 1
ATOM 1908 C C . PRO A 1 242 ? 25.328 19.094 13.305 1 87 242 PRO A C 1
ATOM 1910 O O . PRO A 1 242 ? 26.344 18.688 12.734 1 87 242 PRO A O 1
ATOM 1913 N N . ASN A 1 243 ? 24.328 18.375 13.406 1 87.75 243 ASN A N 1
ATOM 1914 C CA . ASN A 1 243 ? 24.297 16.984 12.969 1 87.75 243 ASN A CA 1
ATOM 1915 C C . ASN A 1 243 ? 23.969 16.859 11.484 1 87.75 243 ASN A C 1
ATOM 1917 O O . ASN A 1 243 ? 23.859 15.758 10.953 1 87.75 243 ASN A O 1
ATOM 1921 N N . LEU A 1 244 ? 23.828 17.938 10.82 1 89.56 244 LEU A N 1
ATOM 1922 C CA . LEU A 1 244 ? 23.516 17.953 9.391 1 89.56 244 LEU A CA 1
ATOM 1923 C C . LEU A 1 244 ? 24.766 18.234 8.562 1 89.56 244 LEU A C 1
ATOM 1925 O O . LEU A 1 244 ? 25.484 19.203 8.82 1 89.56 244 LEU A O 1
ATOM 1929 N N . PRO A 1 245 ? 25.031 17.391 7.648 1 90.12 245 PRO A N 1
ATOM 1930 C CA . PRO A 1 245 ? 26.156 17.703 6.758 1 90.12 245 PRO A CA 1
ATOM 1931 C C . PRO A 1 245 ? 26.016 19.062 6.09 1 90.12 245 PRO A C 1
ATOM 1933 O O . PRO A 1 245 ? 24.938 19.422 5.617 1 90.12 245 PRO A O 1
ATOM 1936 N N . ARG A 1 246 ? 27.062 19.766 6.016 1 89.75 246 ARG A N 1
ATOM 1937 C CA . ARG A 1 246 ? 27.078 21.141 5.527 1 89.75 246 ARG A CA 1
ATOM 1938 C C . ARG A 1 246 ? 26.531 21.234 4.105 1 89.75 246 ARG A C 1
ATOM 1940 O O . ARG A 1 246 ? 25.891 22.219 3.736 1 89.75 246 ARG A O 1
ATOM 1947 N N . ARG A 1 247 ? 26.734 20.188 3.389 1 91.62 247 ARG A N 1
ATOM 1948 C CA . ARG A 1 247 ? 26.344 20.188 1.984 1 91.62 247 ARG A CA 1
ATOM 1949 C C . ARG A 1 247 ? 24.828 20.188 1.843 1 91.62 247 ARG A C 1
ATOM 1951 O O . ARG A 1 247 ? 24.297 20.562 0.795 1 91.62 247 ARG A O 1
ATOM 1958 N N . CYS A 1 248 ? 24.125 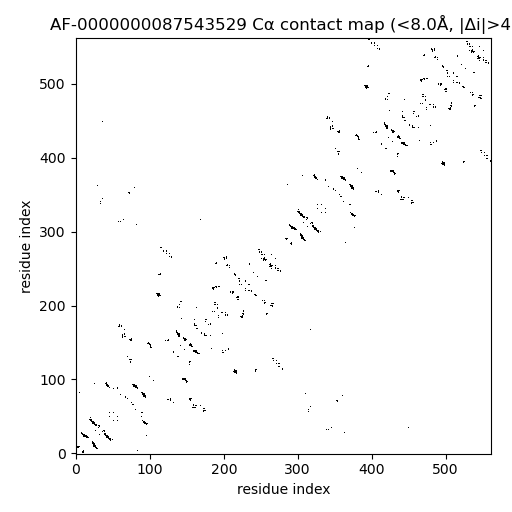19.828 2.83 1 93.31 248 CYS A N 1
ATOM 1959 C CA . CYS A 1 248 ? 22.672 19.734 2.785 1 93.31 248 CYS A CA 1
ATOM 1960 C C . CYS A 1 248 ? 22.031 21.062 3.148 1 93.31 248 CYS A C 1
ATOM 1962 O O . CYS A 1 248 ? 20.844 21.281 2.865 1 93.31 248 CYS A O 1
ATOM 1964 N N . TRP A 1 249 ? 22.781 21.953 3.727 1 94.38 249 TRP A N 1
ATOM 1965 C CA . TRP A 1 249 ? 22.219 23.109 4.387 1 94.38 249 TRP A CA 1
ATOM 1966 C C . TRP A 1 249 ? 21.578 24.062 3.375 1 94.38 249 TRP A C 1
ATOM 1968 O O . TRP A 1 249 ? 20.469 24.547 3.598 1 94.38 249 TRP A O 1
ATOM 1978 N N . PRO A 1 250 ? 22.141 24.266 2.186 1 95.31 250 PRO A N 1
ATOM 1979 C CA . PRO A 1 250 ? 21.5 25.203 1.254 1 95.31 250 PRO A CA 1
ATOM 1980 C C . PRO A 1 250 ? 20.109 24.766 0.839 1 95.31 250 PRO A C 1
ATOM 1982 O O . PRO A 1 250 ? 19.188 25.594 0.806 1 95.31 250 PRO A O 1
ATOM 1985 N N . ALA A 1 251 ? 19.953 23.516 0.523 1 95.56 251 ALA A N 1
ATOM 1986 C CA . ALA A 1 251 ? 18.641 23 0.15 1 95.56 251 ALA A CA 1
ATOM 1987 C C . ALA A 1 251 ? 17.656 23.109 1.308 1 95.56 251 ALA A C 1
ATOM 1989 O O . ALA A 1 251 ? 16.516 23.516 1.112 1 95.56 251 ALA A O 1
ATOM 1990 N N . PHE A 1 252 ? 18.141 22.828 2.396 1 94.12 252 PHE A N 1
ATOM 1991 C CA . PHE A 1 252 ? 17.328 22.859 3.607 1 94.12 252 PHE A CA 1
ATOM 1992 C C . PHE A 1 252 ? 16.891 24.297 3.922 1 94.12 252 PHE A C 1
ATOM 1994 O O . PHE A 1 252 ? 15.727 24.531 4.246 1 94.12 252 PHE A O 1
ATOM 2001 N N . ARG A 1 253 ? 17.812 25.188 3.861 1 96.31 253 ARG A N 1
ATOM 2002 C CA . ARG A 1 253 ? 17.516 26.594 4.105 1 96.31 253 ARG A CA 1
ATOM 2003 C C . ARG A 1 253 ? 16.5 27.125 3.104 1 96.31 253 ARG A C 1
ATOM 2005 O O . ARG A 1 253 ? 15.617 27.891 3.467 1 96.31 253 ARG A O 1
ATOM 2012 N N . THR A 1 254 ? 16.625 26.703 1.892 1 98.06 254 THR A N 1
ATOM 2013 C CA . THR A 1 254 ? 15.672 27.109 0.855 1 98.06 254 THR A CA 1
ATOM 2014 C C . THR A 1 254 ? 14.273 26.609 1.179 1 98.06 254 THR A C 1
ATOM 2016 O O . THR A 1 254 ? 13.289 27.344 1.025 1 98.06 254 THR A O 1
ATOM 2019 N N . ALA A 1 255 ? 14.188 25.438 1.642 1 98.31 255 ALA A N 1
ATOM 2020 C CA . ALA A 1 255 ? 12.898 24.828 1.958 1 98.31 255 ALA A CA 1
ATOM 2021 C C . ALA A 1 255 ? 12.234 25.516 3.143 1 98.31 255 ALA A C 1
ATOM 2023 O O . ALA A 1 255 ? 11.008 25.5 3.266 1 98.31 255 ALA A O 1
ATOM 2024 N N . LEU A 1 256 ? 13 26.203 4.012 1 98.06 256 LEU A N 1
ATOM 2025 C CA . LEU A 1 256 ? 12.508 26.812 5.234 1 98.06 256 LEU A CA 1
ATOM 2026 C C . LEU A 1 256 ? 12.188 28.281 5.012 1 98.06 256 LEU A C 1
ATOM 2028 O O . LEU A 1 256 ? 11.742 28.984 5.93 1 98.06 256 LEU A O 1
ATOM 2032 N N . ALA A 1 257 ? 12.406 28.719 3.771 1 98.25 257 ALA A N 1
ATOM 2033 C CA . ALA A 1 257 ? 12.188 30.125 3.496 1 98.25 257 ALA A CA 1
ATOM 2034 C C . ALA A 1 257 ? 10.758 30.531 3.84 1 98.25 257 ALA A C 1
ATOM 2036 O O . ALA A 1 257 ? 9.797 29.859 3.451 1 98.25 257 ALA A O 1
ATOM 2037 N N . LEU A 1 258 ? 10.578 31.641 4.582 1 97.94 258 LEU A N 1
ATOM 2038 C CA . LEU A 1 258 ? 9.258 32.125 4.984 1 97.94 258 LEU A CA 1
ATOM 2039 C C . LEU A 1 258 ? 8.555 32.844 3.822 1 97.94 258 LEU A C 1
ATOM 2041 O O . LEU A 1 258 ? 7.328 32.906 3.789 1 97.94 258 LEU A O 1
ATOM 2045 N N . ASP A 1 259 ? 9.312 33.312 2.881 1 97.38 259 ASP A N 1
ATOM 2046 C CA . ASP A 1 259 ? 8.789 33.844 1.62 1 97.38 259 ASP A CA 1
ATOM 2047 C C . ASP A 1 259 ? 8.617 32.719 0.6 1 97.38 259 ASP A C 1
ATOM 2049 O O . ASP A 1 259 ? 9.594 32.125 0.137 1 97.38 259 ASP A O 1
ATOM 2053 N N . PRO A 1 260 ? 7.379 32.438 0.224 1 97.56 260 PRO A N 1
ATOM 2054 C CA . PRO A 1 260 ? 7.164 31.328 -0.728 1 97.56 260 PRO A CA 1
ATOM 2055 C C . PRO A 1 260 ? 7.879 31.562 -2.059 1 97.56 260 PRO A C 1
ATOM 2057 O O . PRO A 1 260 ? 8.234 30.609 -2.748 1 97.56 260 PRO A O 1
ATOM 2060 N N . GLY A 1 261 ? 8.094 32.781 -2.404 1 97.25 261 GLY A N 1
ATOM 2061 C CA . GLY A 1 261 ? 8.82 33.094 -3.623 1 97.25 261 GLY A CA 1
ATOM 2062 C C . GLY A 1 261 ? 10.281 32.656 -3.57 1 97.25 261 GLY A C 1
ATOM 2063 O O . GLY A 1 261 ? 10.914 32.469 -4.609 1 97.25 261 GLY A O 1
ATOM 2064 N N . ARG A 1 262 ? 10.797 32.594 -2.406 1 97.5 262 ARG A N 1
ATOM 2065 C CA . ARG A 1 262 ? 12.188 32.188 -2.215 1 97.5 262 ARG A CA 1
ATOM 2066 C C . ARG A 1 262 ? 12.289 30.688 -1.927 1 97.5 262 ARG A C 1
ATOM 2068 O O . ARG A 1 262 ? 13.383 30.125 -1.918 1 97.5 262 ARG A O 1
ATOM 2075 N N . ARG A 1 263 ? 11.203 30.047 -1.674 1 98 263 ARG A N 1
ATOM 2076 C CA . ARG A 1 263 ? 11.156 28.609 -1.393 1 98 263 ARG A CA 1
ATOM 2077 C C . ARG A 1 263 ? 11.008 27.812 -2.678 1 98 263 ARG A C 1
ATOM 2079 O O . ARG A 1 263 ? 10.078 27.016 -2.811 1 98 263 ARG A O 1
ATOM 2086 N N . ASN A 1 264 ? 11.945 27.953 -3.557 1 96.75 264 ASN A N 1
ATOM 2087 C CA . ASN A 1 264 ? 11.883 27.344 -4.887 1 96.75 264 ASN A CA 1
ATOM 2088 C C . ASN A 1 264 ? 12.516 25.953 -4.906 1 96.75 264 ASN A C 1
ATOM 2090 O O . ASN A 1 264 ? 13.461 25.719 -5.656 1 96.75 264 ASN A O 1
ATOM 2094 N N . ILE A 1 265 ? 12.008 25.094 -4.145 1 98.25 265 ILE A N 1
ATOM 2095 C CA . ILE A 1 265 ? 12.477 23.703 -4.074 1 98.25 265 ILE A CA 1
ATOM 2096 C C . ILE A 1 265 ? 11.305 22.766 -3.814 1 98.25 265 ILE A C 1
ATOM 2098 O O . ILE A 1 265 ? 10.453 23.047 -2.967 1 98.25 265 ILE A O 1
ATOM 2102 N N . GLY A 1 266 ? 11.234 21.734 -4.578 1 98.25 266 GLY A N 1
ATOM 2103 C CA . GLY A 1 266 ? 10.211 20.734 -4.363 1 98.25 266 GLY A CA 1
ATOM 2104 C C . GLY A 1 266 ? 10.664 19.609 -3.445 1 98.25 266 GLY A C 1
ATOM 2105 O O . GLY A 1 266 ? 11.844 19.531 -3.084 1 98.25 266 GLY A O 1
ATOM 2106 N N . ALA A 1 267 ? 9.703 18.812 -3.084 1 98.5 267 ALA A N 1
ATOM 2107 C CA . ALA A 1 267 ? 10 17.703 -2.189 1 98.5 267 ALA A CA 1
ATOM 2108 C C . ALA A 1 267 ? 11.047 16.766 -2.799 1 98.5 267 ALA A C 1
ATOM 2110 O O . ALA A 1 267 ? 11.953 16.312 -2.104 1 98.5 267 ALA A O 1
ATOM 2111 N N . ALA A 1 268 ? 10.93 16.484 -4.059 1 98.12 268 ALA A N 1
ATOM 2112 C CA . ALA A 1 268 ? 11.859 15.594 -4.738 1 98.12 268 ALA A CA 1
ATOM 2113 C C . ALA A 1 268 ? 13.273 16.188 -4.75 1 98.12 268 ALA A C 1
ATOM 2115 O O . ALA A 1 268 ? 14.25 15.469 -4.504 1 98.12 268 ALA A O 1
ATOM 2116 N N . GLN A 1 269 ? 13.375 17.406 -5.086 1 97.69 269 GLN A N 1
ATOM 2117 C CA . GLN A 1 269 ? 14.664 18.078 -5.105 1 97.69 269 GLN A CA 1
ATOM 2118 C C . GLN A 1 269 ? 15.297 18.094 -3.719 1 97.69 269 GLN A C 1
ATOM 2120 O O . GLN A 1 269 ? 16.5 17.875 -3.578 1 97.69 269 GLN A O 1
ATOM 2125 N N . LEU A 1 270 ? 14.477 18.406 -2.732 1 97.62 270 LEU A N 1
ATOM 2126 C CA . LEU A 1 270 ? 14.961 18.375 -1.356 1 97.62 270 LEU A CA 1
ATOM 2127 C C . LEU A 1 270 ? 15.453 16.984 -0.979 1 97.62 270 LEU A C 1
ATOM 2129 O O . LEU A 1 270 ? 16.531 16.844 -0.391 1 97.62 270 LEU A O 1
ATOM 2133 N N . ARG A 1 271 ? 14.695 15.945 -1.327 1 97.12 271 ARG A N 1
ATOM 2134 C CA . ARG A 1 271 ? 15.07 14.555 -1.092 1 97.12 271 ARG A CA 1
ATOM 2135 C C . ARG A 1 271 ? 16.438 14.25 -1.704 1 97.12 271 ARG A C 1
ATOM 2137 O O . ARG A 1 271 ? 17.297 13.672 -1.046 1 97.12 271 ARG A O 1
ATOM 2144 N N . ASP A 1 272 ? 16.609 14.633 -2.898 1 95.81 272 ASP A N 1
ATOM 2145 C CA . ASP A 1 272 ? 17.844 14.336 -3.631 1 95.81 272 ASP A CA 1
ATOM 2146 C C . ASP A 1 272 ? 19.031 15.047 -3.01 1 95.81 272 ASP A C 1
ATOM 2148 O O . ASP A 1 272 ? 20.125 14.477 -2.926 1 95.81 272 ASP A O 1
ATOM 2152 N N . ALA A 1 273 ? 18.844 16.25 -2.629 1 93.25 273 ALA A N 1
ATOM 2153 C CA . ALA A 1 273 ? 19.906 17.031 -1.993 1 93.25 273 ALA A CA 1
ATOM 2154 C C . ALA A 1 273 ? 20.328 16.406 -0.667 1 93.25 273 ALA A C 1
ATOM 2156 O O . ALA A 1 273 ? 21.5 16.438 -0.302 1 93.25 273 ALA A O 1
ATOM 2157 N N . LEU A 1 274 ? 19.422 15.836 0.016 1 91.19 274 LEU A N 1
ATOM 2158 C CA . LEU A 1 274 ? 19.688 15.266 1.336 1 91.19 274 LEU A CA 1
ATOM 2159 C C . LEU A 1 274 ? 20.141 13.812 1.227 1 91.19 274 LEU A C 1
ATOM 2161 O O . LEU A 1 274 ? 20.859 13.32 2.09 1 91.19 274 LEU A O 1
ATOM 2165 N N . GLY A 1 275 ? 19.656 13.086 0.161 1 86.06 275 GLY A N 1
ATOM 2166 C C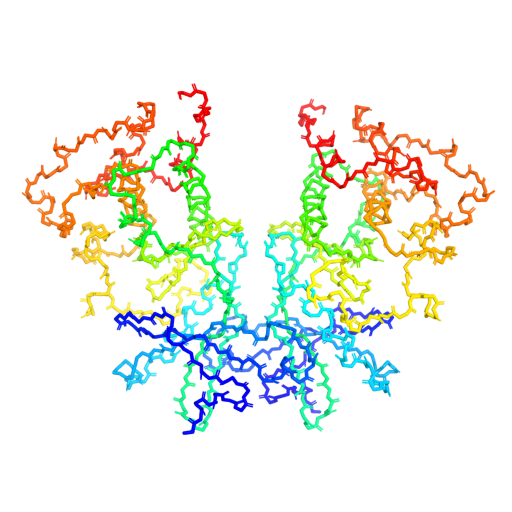A . GLY A 1 275 ? 19.938 11.664 -0.015 1 86.06 275 GLY A CA 1
AT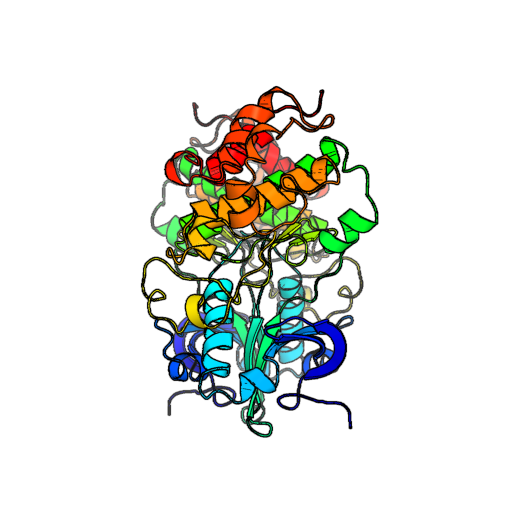OM 2167 C C . GLY A 1 275 ? 21.297 11.398 -0.645 1 86.06 275 GLY A C 1
ATOM 2168 O O . GLY A 1 275 ? 21.828 10.289 -0.529 1 86.06 275 GLY A O 1
ATOM 2169 N N . SER A 1 276 ? 21.797 12.227 -1.357 1 76.81 276 SER A N 1
ATOM 2170 C CA . SER A 1 276 ? 23.016 12.039 -2.133 1 76.81 276 SER A CA 1
ATOM 2171 C C . SER A 1 276 ? 24.25 12.078 -1.238 1 76.81 276 SER A C 1
ATOM 2173 O O . SER A 1 276 ? 25.359 11.758 -1.68 1 76.81 276 SER A O 1
ATOM 2175 N N . VAL A 1 277 ? 24.016 12.43 -0.068 1 72.06 277 VAL A N 1
ATOM 2176 C CA . VAL A 1 277 ? 25.172 12.578 0.805 1 72.06 277 VAL A CA 1
ATOM 2177 C C . VAL A 1 277 ? 25.484 11.242 1.483 1 72.06 277 VAL A C 1
ATOM 2179 O O . VAL A 1 277 ? 24.594 10.633 2.09 1 72.06 277 VAL A O 1
ATOM 2182 N N . SER A 1 278 ? 26.609 10.547 1.077 1 61.56 278 SER A N 1
ATOM 2183 C CA . SER A 1 278 ? 27.062 9.258 1.584 1 61.56 278 SER A CA 1
ATOM 2184 C C . SER A 1 278 ? 27.188 9.273 3.104 1 61.56 278 SER A C 1
ATOM 2186 O O . SER A 1 278 ? 27.438 10.328 3.699 1 61.56 278 SER A O 1
ATOM 2188 N N . SER A 1 279 ? 26.703 8.227 3.83 1 58.97 279 SER A N 1
ATOM 2189 C CA . SER A 1 279 ? 26.766 8.016 5.273 1 58.97 279 SER A CA 1
ATOM 2190 C C . SER A 1 279 ? 28.172 8.25 5.812 1 58.97 279 SER A C 1
ATOM 2192 O O . SER A 1 279 ? 28.375 8.273 7.027 1 58.97 279 SER A O 1
ATOM 2194 N N . TRP A 1 280 ? 29.188 8.062 5.102 1 44.84 280 TRP A N 1
ATOM 2195 C CA . TRP A 1 280 ? 30.516 8.18 5.711 1 44.84 280 TRP A CA 1
ATOM 2196 C C . TRP A 1 280 ? 30.812 9.625 6.105 1 44.84 280 TRP A C 1
ATOM 2198 O O . TRP A 1 280 ? 31.953 9.977 6.402 1 44.84 280 TRP A O 1
ATOM 2208 N N . TRP A 1 281 ? 29.922 10.391 6.426 1 35.34 281 TRP A N 1
ATOM 2209 C CA . TRP A 1 281 ? 30.375 11.648 7 1 35.34 281 TRP A CA 1
ATOM 2210 C C . TRP A 1 281 ? 30.656 11.492 8.492 1 35.34 281 TRP A C 1
ATOM 2212 O O . TRP A 1 281 ? 29.891 10.852 9.211 1 35.34 281 TRP A O 1
ATOM 2222 N N . MET B 1 1 ? -31.344 -9.234 -11.945 1 42.94 1 MET B N 1
ATOM 2223 C CA . MET B 1 1 ? -31.141 -8.156 -10.977 1 42.94 1 MET B CA 1
ATOM 2224 C C . MET B 1 1 ? -29.656 -7.918 -10.742 1 42.94 1 MET B C 1
ATOM 2226 O O . MET B 1 1 ? -28.859 -8.859 -10.742 1 42.94 1 MET B O 1
ATOM 2230 N N . PRO B 1 2 ? -29.203 -6.688 -10.758 1 59.44 2 PRO B N 1
ATOM 2231 C CA . PRO B 1 2 ? -27.75 -6.52 -10.68 1 59.44 2 PRO B CA 1
ATOM 2232 C C . PRO B 1 2 ? -27.156 -7.094 -9.391 1 59.44 2 PRO B C 1
ATOM 2234 O O . PRO B 1 2 ? -27.828 -7.133 -8.359 1 59.44 2 PRO B O 1
ATOM 2237 N N . ASP B 1 3 ? -26.234 -8.086 -9.406 1 86.69 3 ASP B N 1
ATOM 2238 C CA . ASP B 1 3 ? -25.656 -8.836 -8.305 1 86.69 3 ASP B CA 1
ATOM 2239 C C . ASP B 1 3 ? -24.906 -7.902 -7.348 1 86.69 3 ASP B C 1
ATOM 2241 O O . ASP B 1 3 ? -23.797 -7.453 -7.652 1 86.69 3 ASP B O 1
ATOM 2245 N N . VAL B 1 4 ? -25.859 -7.227 -6.48 1 94.19 4 VAL B N 1
ATOM 2246 C CA . VAL B 1 4 ? -25.297 -6.387 -5.426 1 94.19 4 VAL B CA 1
ATOM 2247 C C . VAL B 1 4 ? -24.938 -7.242 -4.219 1 94.19 4 VAL B C 1
ATOM 2249 O O . VAL B 1 4 ? -25.797 -7.898 -3.631 1 94.19 4 VAL B O 1
ATOM 2252 N N . LEU B 1 5 ? -23.688 -7.223 -3.881 1 94.19 5 LEU B N 1
ATOM 2253 C CA . LEU B 1 5 ? -23.203 -7.969 -2.729 1 94.19 5 LEU B CA 1
ATOM 2254 C C . LEU B 1 5 ? -23.188 -7.094 -1.479 1 94.19 5 LEU B C 1
ATOM 2256 O O . LEU B 1 5 ? -22.797 -5.926 -1.541 1 94.19 5 LEU B O 1
ATOM 2260 N N . ALA B 1 6 ? -23.703 -7.648 -0.331 1 92.88 6 ALA B N 1
ATOM 2261 C CA . ALA B 1 6 ? -23.703 -7.008 0.98 1 92.88 6 ALA B CA 1
ATOM 2262 C C . ALA B 1 6 ? -24.406 -5.648 0.918 1 92.88 6 ALA B C 1
ATOM 2264 O O . ALA B 1 6 ? -24.016 -4.715 1.626 1 92.88 6 ALA B O 1
ATOM 2265 N N . GLY B 1 7 ? -25.359 -5.457 -0.052 1 92.62 7 GLY B N 1
ATOM 2266 C CA . GLY B 1 7 ? -26.094 -4.219 -0.197 1 92.62 7 GLY B CA 1
ATOM 2267 C C . GLY B 1 7 ? -25.234 -3.047 -0.622 1 92.62 7 GLY B C 1
ATOM 2268 O O . GLY B 1 7 ? -25.656 -1.893 -0.541 1 92.62 7 GLY B O 1
ATOM 2269 N N . ARG B 1 8 ? -24.047 -3.27 -1.073 1 94.94 8 ARG B N 1
ATOM 2270 C CA . ARG B 1 8 ? -23.125 -2.168 -1.299 1 94.94 8 ARG B CA 1
ATOM 2271 C C . ARG B 1 8 ? -22.391 -2.326 -2.633 1 94.94 8 ARG B C 1
ATOM 2273 O O . ARG B 1 8 ? -22.234 -1.358 -3.379 1 94.94 8 ARG B O 1
ATOM 2280 N N . TYR B 1 9 ? -22 -3.504 -2.984 1 96.88 9 TYR B N 1
ATOM 2281 C CA . TYR B 1 9 ? -21.141 -3.691 -4.145 1 96.88 9 TYR B CA 1
ATOM 2282 C C . TYR B 1 9 ? -21.922 -4.262 -5.32 1 96.88 9 TYR B C 1
ATOM 2284 O O . TYR B 1 9 ? -22.312 -5.43 -5.305 1 96.88 9 TYR B O 1
ATOM 2292 N N . ARG B 1 10 ? -22.094 -3.488 -6.359 1 97.25 10 ARG B N 1
ATOM 2293 C CA . ARG B 1 10 ? -22.766 -3.951 -7.57 1 97.25 10 ARG B CA 1
ATOM 2294 C C . ARG B 1 10 ? -21.766 -4.547 -8.555 1 97.25 10 ARG B C 1
ATOM 2296 O O . ARG B 1 10 ? -20.891 -3.844 -9.062 1 97.25 10 ARG B O 1
ATOM 2303 N N . LEU B 1 11 ? -21.875 -5.84 -8.828 1 95.88 11 LEU B N 1
ATOM 2304 C CA . LEU B 1 11 ? -21 -6.48 -9.812 1 95.88 11 LEU B CA 1
ATOM 2305 C C . LEU B 1 11 ? -21.312 -5.984 -11.219 1 95.88 11 LEU B C 1
ATOM 2307 O O . LEU B 1 11 ? -22.484 -5.934 -11.617 1 95.88 11 LEU B O 1
ATOM 2311 N N . GLU B 1 12 ? -20.328 -5.578 -11.953 1 95.31 12 GLU B N 1
ATOM 2312 C CA . GLU B 1 12 ? -20.562 -5.023 -13.281 1 95.31 12 GLU B CA 1
ATOM 2313 C C . GLU B 1 12 ? -19.984 -5.922 -14.367 1 95.31 12 GLU B C 1
ATOM 2315 O O . GLU B 1 12 ? -20.703 -6.312 -15.297 1 95.31 12 GLU B O 1
ATOM 2320 N N . HIS B 1 13 ? -18.641 -6.176 -14.32 1 92.69 13 HIS B N 1
ATOM 2321 C CA . HIS B 1 13 ? -18.016 -6.969 -15.383 1 92.69 13 HIS B CA 1
ATOM 2322 C C . HIS B 1 13 ? -16.984 -7.93 -14.812 1 92.69 13 HIS B C 1
ATOM 2324 O O . HIS B 1 13 ? -16.344 -7.625 -13.805 1 92.69 13 HIS B O 1
ATOM 2330 N N . LEU B 1 14 ? -16.844 -9.008 -15.531 1 92.25 14 LEU B N 1
ATOM 2331 C CA . LEU B 1 14 ? -15.836 -10.008 -15.188 1 92.25 14 LEU B CA 1
ATOM 2332 C C . LEU B 1 14 ? -14.453 -9.555 -15.633 1 92.25 14 LEU B C 1
ATOM 2334 O O . LEU B 1 14 ? -14.258 -9.211 -16.797 1 92.25 14 LEU B O 1
ATOM 2338 N N . LEU B 1 15 ? -13.531 -9.484 -14.727 1 92.31 15 LEU B N 1
ATOM 2339 C CA . LEU B 1 15 ? -12.164 -9.102 -15.039 1 92.31 15 LEU B CA 1
ATOM 2340 C C . LEU B 1 15 ? -11.312 -10.328 -15.359 1 92.31 15 LEU B C 1
ATOM 2342 O O . LEU B 1 15 ? -10.422 -10.266 -16.203 1 92.31 15 LEU B O 1
ATOM 2346 N N . GLY B 1 16 ? -11.539 -11.359 -14.672 1 88.81 16 GLY B N 1
ATOM 2347 C CA . GLY B 1 16 ? -10.797 -12.594 -14.867 1 88.81 16 GLY B CA 1
ATOM 2348 C C . GLY B 1 16 ? -11.391 -13.773 -14.125 1 88.81 16 GLY B C 1
ATOM 2349 O O . GLY B 1 16 ? -12.109 -13.594 -13.141 1 88.81 16 GLY B O 1
ATOM 2350 N N . ALA B 1 17 ? -11.102 -14.914 -14.703 1 83.06 17 ALA B N 1
ATOM 2351 C CA . ALA B 1 17 ? -11.531 -16.172 -14.094 1 83.06 17 ALA B CA 1
ATOM 2352 C C . ALA B 1 17 ? -10.422 -17.219 -14.148 1 83.06 17 ALA B C 1
ATOM 2354 O O . ALA B 1 17 ? -9.711 -17.328 -15.148 1 83.06 17 ALA B O 1
ATOM 2355 N N . GLY B 1 18 ? -10.219 -17.828 -13 1 76.19 18 GLY B N 1
ATOM 2356 C CA . GLY B 1 18 ? -9.273 -18.922 -12.953 1 76.19 18 GLY B CA 1
ATOM 2357 C C . GLY B 1 18 ? -9.805 -20.141 -12.219 1 76.19 18 GLY B C 1
ATOM 2358 O O . GLY B 1 18 ? -11 -20.219 -11.922 1 76.19 18 GLY B O 1
ATOM 2359 N N . GLY B 1 19 ? -8.914 -21.156 -12.086 1 69.5 19 GLY B N 1
ATOM 2360 C CA . GLY B 1 19 ? -9.297 -22.406 -11.453 1 69.5 19 GLY B CA 1
ATOM 2361 C C . GLY B 1 19 ? -9.82 -22.219 -10.039 1 69.5 19 GLY B C 1
ATOM 2362 O O . GLY B 1 19 ? -10.664 -22.984 -9.578 1 69.5 19 GLY B O 1
ATOM 2363 N N . MET B 1 20 ? -9.469 -21.141 -9.367 1 75.81 20 MET B N 1
ATOM 2364 C CA . MET B 1 20 ? -9.812 -21.031 -7.949 1 75.81 20 MET B CA 1
ATOM 2365 C C . MET B 1 20 ? -10.93 -20.016 -7.746 1 75.81 20 MET B C 1
ATOM 2367 O O . MET B 1 20 ? -11.719 -20.141 -6.801 1 75.81 20 MET B O 1
ATOM 2371 N N . GLY B 1 21 ? -10.906 -19 -8.617 1 88 21 GLY B N 1
ATOM 2372 C CA . GLY B 1 21 ? -11.914 -18 -8.352 1 88 21 GLY B CA 1
ATOM 2373 C C . GLY B 1 21 ? -12.125 -17.047 -9.523 1 88 21 GLY B C 1
ATOM 2374 O O . GLY B 1 21 ? -11.617 -17.281 -10.617 1 88 21 GLY B O 1
ATOM 2375 N N . VAL B 1 22 ? -13.055 -16.156 -9.258 1 92.44 22 VAL B N 1
ATOM 2376 C CA . VAL B 1 22 ? -13.445 -15.164 -10.258 1 92.44 22 VAL B CA 1
ATOM 2377 C C . VAL B 1 22 ? -13.266 -13.758 -9.68 1 92.44 22 VAL B C 1
ATOM 2379 O O . VAL B 1 22 ? -13.414 -13.555 -8.477 1 92.44 22 VAL B O 1
ATOM 2382 N N . VAL B 1 23 ? -12.883 -12.852 -10.531 1 95 23 VAL B N 1
ATOM 2383 C CA . VAL B 1 23 ? -12.695 -11.461 -10.141 1 95 23 VAL B CA 1
ATOM 2384 C C . VAL B 1 23 ? -13.594 -10.562 -10.984 1 95 23 VAL B C 1
ATOM 2386 O O . VAL B 1 23 ? -13.633 -10.688 -12.211 1 95 23 VAL B O 1
ATOM 2389 N N . TYR B 1 24 ? -14.328 -9.633 -10.312 1 95.81 24 TYR B N 1
ATOM 2390 C CA . TYR B 1 24 ? -15.242 -8.695 -10.969 1 95.81 24 TYR B CA 1
ATOM 2391 C C . TYR B 1 24 ? -14.797 -7.258 -10.75 1 95.81 24 TYR B C 1
ATOM 2393 O O . TYR B 1 24 ? -14.203 -6.934 -9.719 1 95.81 24 TYR B O 1
ATOM 2401 N N . ARG B 1 25 ? -15.047 -6.449 -11.734 1 96.88 25 ARG B N 1
ATOM 2402 C CA . ARG B 1 25 ? -15.188 -5.027 -11.445 1 96.88 25 ARG B CA 1
ATOM 2403 C C . ARG B 1 25 ? -16.5 -4.738 -10.734 1 96.88 25 ARG B C 1
ATOM 2405 O O . ARG B 1 25 ? -17.562 -5.203 -11.164 1 96.88 25 ARG B O 1
ATOM 2412 N N . ALA B 1 26 ? -16.5 -4.102 -9.703 1 97.31 26 ALA B N 1
ATOM 2413 C CA . ALA B 1 26 ? -17.703 -3.771 -8.945 1 97.31 26 ALA B CA 1
ATOM 2414 C C . ALA B 1 26 ? -17.797 -2.271 -8.68 1 97.31 26 ALA B C 1
ATOM 2416 O O . ALA B 1 26 ? -16.766 -1.587 -8.609 1 97.31 26 ALA B O 1
ATOM 2417 N N . ARG B 1 27 ? -18.969 -1.779 -8.695 1 96.94 27 ARG B N 1
ATOM 2418 C CA . ARG B 1 27 ? -19.25 -0.401 -8.305 1 96.94 27 ARG B CA 1
ATOM 2419 C C . ARG B 1 27 ? -19.609 -0.308 -6.824 1 96.94 27 ARG B C 1
ATOM 2421 O O . ARG B 1 27 ? -20.516 -0.995 -6.348 1 96.94 27 ARG B O 1
ATOM 2428 N N . ASP B 1 28 ? -18.844 0.445 -6.047 1 96.94 28 ASP B N 1
ATOM 2429 C CA . ASP B 1 28 ? -19.172 0.707 -4.648 1 96.94 28 ASP B CA 1
ATOM 2430 C C . ASP B 1 28 ? -20.281 1.753 -4.531 1 96.94 28 ASP B C 1
ATOM 2432 O O . ASP B 1 28 ? -20.031 2.947 -4.719 1 96.94 28 ASP B O 1
ATOM 2436 N N . LEU B 1 29 ? -21.406 1.354 -4.113 1 96.31 29 LEU B N 1
ATOM 2437 C CA . LEU B 1 29 ? -22.594 2.211 -4.133 1 96.31 29 LEU B CA 1
ATOM 2438 C C . LEU B 1 29 ? -22.516 3.268 -3.035 1 96.31 29 LEU B C 1
ATOM 2440 O O . LEU B 1 29 ? -23.062 4.359 -3.178 1 96.31 29 LEU B O 1
ATOM 2444 N N . LEU B 1 30 ? -21.875 2.926 -1.944 1 94.5 30 LEU B N 1
ATOM 2445 C CA . LEU B 1 30 ? -21.656 3.918 -0.895 1 94.5 30 LEU B CA 1
ATOM 2446 C C . LEU B 1 30 ? -20.766 5.047 -1.387 1 94.5 30 LEU B C 1
ATOM 2448 O O . LEU B 1 30 ? -21.047 6.223 -1.155 1 94.5 30 LEU B O 1
ATOM 2452 N N . GLN B 1 31 ? -19.703 4.672 -2.08 1 92.69 31 GLN B N 1
ATOM 2453 C CA . GLN B 1 31 ? -18.797 5.68 -2.625 1 92.69 31 GLN B CA 1
ATOM 2454 C C . GLN B 1 31 ? -19.5 6.539 -3.67 1 92.69 31 GLN B C 1
ATOM 2456 O O . GLN B 1 31 ? -19.25 7.742 -3.76 1 92.69 31 GLN B O 1
ATOM 2461 N N . GLU B 1 32 ? -20.297 5.91 -4.449 1 93.06 32 GLU B N 1
ATOM 2462 C CA . GLU B 1 32 ? -21.094 6.645 -5.434 1 93.06 32 GLU B CA 1
ATOM 2463 C C . GLU B 1 32 ? -22 7.664 -4.758 1 93.06 32 GLU B C 1
ATOM 2465 O O . GLU B 1 32 ? -22.172 8.773 -5.254 1 93.06 32 GLU B O 1
ATOM 2470 N N . GLN B 1 33 ? -22.594 7.27 -3.662 1 91.69 33 GLN B N 1
ATOM 2471 C CA . GLN B 1 33 ? -23.484 8.148 -2.91 1 91.69 33 GLN B CA 1
ATOM 2472 C C . GLN B 1 33 ? -22.734 9.398 -2.441 1 91.69 33 GLN B C 1
ATOM 2474 O O . GLN B 1 33 ? -23.328 10.469 -2.303 1 91.69 33 GLN B O 1
ATOM 2479 N N . TYR B 1 34 ? -21.484 9.289 -2.252 1 90.94 34 TYR B N 1
ATOM 2480 C CA . TYR B 1 34 ? -20.672 10.422 -1.82 1 90.94 34 TYR B CA 1
ATOM 2481 C C . TYR B 1 34 ? -20 11.102 -3.01 1 90.94 34 TYR B C 1
ATOM 2483 O O . TYR B 1 34 ? -19 11.797 -2.854 1 90.94 34 TYR B O 1
ATOM 2491 N N . SER B 1 35 ? -20.406 10.805 -4.199 1 88.19 35 SER B N 1
ATOM 2492 C CA . SER B 1 35 ? -20.062 11.469 -5.453 1 88.19 35 SER B CA 1
ATOM 2493 C C . SER B 1 35 ? -18.625 11.188 -5.852 1 88.19 35 SER B C 1
ATOM 2495 O O . SER B 1 35 ? -17.938 12.062 -6.387 1 88.19 35 SER B O 1
ATOM 2497 N N . ASP B 1 36 ? -18.172 10.023 -5.488 1 90.31 36 ASP B N 1
ATOM 2498 C CA . ASP B 1 36 ? -16.859 9.586 -5.988 1 90.31 36 ASP B CA 1
ATOM 2499 C C . ASP B 1 36 ? -16.875 9.477 -7.512 1 90.31 36 ASP B C 1
ATOM 2501 O O . ASP B 1 36 ? -17.719 8.789 -8.086 1 90.31 36 ASP B O 1
ATOM 2505 N N . PRO B 1 37 ? -15.945 10.18 -8.141 1 88.44 37 PRO B N 1
ATOM 2506 C CA . PRO B 1 37 ? -15.945 10.141 -9.602 1 88.44 37 PRO B CA 1
ATOM 2507 C C . PRO B 1 37 ? -15.516 8.789 -10.156 1 88.44 37 PRO B C 1
ATOM 2509 O O . PRO B 1 37 ? -15.727 8.5 -11.336 1 88.44 37 PRO B O 1
ATOM 2512 N N . ASP B 1 38 ? -14.906 7.961 -9.422 1 90.75 38 ASP B N 1
ATOM 2513 C CA . ASP B 1 38 ? -14.438 6.633 -9.812 1 90.75 38 ASP B CA 1
ATOM 2514 C C . ASP B 1 38 ? -14.68 5.617 -8.695 1 90.75 38 ASP B C 1
ATOM 2516 O O . ASP B 1 38 ? -13.727 5.098 -8.109 1 90.75 38 ASP B O 1
ATOM 2520 N N . PRO B 1 39 ? -15.969 5.301 -8.477 1 93.88 39 PRO B N 1
ATOM 2521 C CA . PRO B 1 39 ? -16.328 4.441 -7.352 1 93.88 39 PRO B CA 1
ATOM 2522 C C . PRO B 1 39 ? -16.156 2.955 -7.664 1 93.88 39 PRO B C 1
ATOM 2524 O O . PRO B 1 39 ? -17 2.141 -7.285 1 93.88 39 PRO B O 1
ATOM 2527 N N . TYR B 1 40 ? -15.078 2.561 -8.43 1 95 40 TYR B N 1
ATOM 2528 C CA . TYR B 1 40 ? -14.906 1.183 -8.875 1 95 40 TYR B CA 1
ATOM 2529 C C . TYR B 1 40 ? -13.805 0.483 -8.086 1 95 40 TYR B C 1
ATOM 2531 O O . TYR B 1 40 ? -12.797 1.097 -7.738 1 95 40 TYR B O 1
ATOM 2539 N N . ILE B 1 41 ? -14.078 -0.756 -7.75 1 96.25 41 ILE B N 1
ATOM 2540 C CA . ILE B 1 41 ? -13.125 -1.637 -7.09 1 96.25 41 ILE B CA 1
ATOM 2541 C C . ILE B 1 41 ? -13.125 -3.006 -7.766 1 96.25 41 ILE B C 1
ATOM 2543 O O . ILE B 1 41 ? -13.969 -3.281 -8.617 1 96.25 41 ILE B O 1
ATOM 2547 N N . ALA B 1 42 ? -12.141 -3.842 -7.516 1 96.62 42 ALA B N 1
ATOM 2548 C CA . ALA B 1 42 ? -12.148 -5.25 -7.898 1 96.62 42 ALA B CA 1
ATOM 2549 C C . ALA B 1 42 ? -12.648 -6.129 -6.758 1 96.62 42 ALA B C 1
ATOM 2551 O O . ALA B 1 42 ? -12.391 -5.844 -5.586 1 96.62 42 ALA B O 1
ATOM 2552 N N . LEU B 1 43 ? -13.406 -7.148 -7.133 1 97.12 43 LEU B N 1
ATOM 2553 C CA . LEU B 1 43 ? -13.984 -8.078 -6.168 1 97.12 43 LEU B CA 1
ATOM 2554 C C . LEU B 1 43 ? -13.68 -9.523 -6.555 1 97.12 43 LEU B C 1
ATOM 2556 O O . LEU B 1 43 ? -13.977 -9.945 -7.672 1 97.12 43 LEU B O 1
ATOM 2560 N N . LYS B 1 44 ? -13.047 -10.312 -5.656 1 96 44 LYS B N 1
ATOM 2561 C CA . LYS B 1 44 ? -12.703 -11.711 -5.91 1 96 44 LYS B CA 1
ATOM 2562 C C . LYS B 1 44 ? -13.586 -12.648 -5.086 1 96 44 LYS B C 1
ATOM 2564 O O . LYS B 1 44 ? -13.805 -12.414 -3.895 1 96 44 LYS B O 1
ATOM 2569 N N . MET B 1 45 ? -14.055 -13.641 -5.723 1 93.06 45 MET B N 1
ATOM 2570 C CA . MET B 1 45 ? -14.812 -14.719 -5.094 1 93.06 45 MET B CA 1
ATOM 2571 C C . MET B 1 45 ? -14.32 -16.078 -5.574 1 93.06 45 MET B C 1
ATOM 2573 O O . MET B 1 45 ? -13.82 -16.203 -6.695 1 93.06 45 MET B O 1
ATOM 2577 N N . LEU B 1 46 ? -14.477 -17.031 -4.676 1 87.38 46 LEU B N 1
ATOM 2578 C CA . LEU B 1 46 ? -14.148 -18.391 -5.117 1 87.38 46 LEU B CA 1
ATOM 2579 C C . LEU B 1 46 ? -15.273 -18.969 -5.961 1 87.38 46 LEU B C 1
ATOM 2581 O O . LEU B 1 46 ? -16.438 -18.578 -5.805 1 87.38 46 LEU B O 1
ATOM 2585 N N . ASN B 1 47 ? -14.836 -19.766 -6.887 1 81.38 47 ASN B N 1
ATOM 2586 C CA . ASN B 1 47 ? -15.82 -20.438 -7.734 1 81.38 47 ASN B CA 1
ATOM 2587 C C . ASN B 1 47 ? -16.797 -21.266 -6.91 1 81.38 47 ASN B C 1
ATOM 2589 O O . ASN B 1 47 ? -16.453 -21.75 -5.832 1 81.38 47 ASN B O 1
ATOM 2593 N N . GLU B 1 48 ? -17.969 -21.359 -7.469 1 70.88 48 GLU B N 1
ATOM 2594 C CA . GLU B 1 48 ? -19.047 -22.078 -6.781 1 70.88 48 GLU B CA 1
ATOM 2595 C C . GLU B 1 48 ? -18.625 -23.516 -6.465 1 70.88 48 GLU B C 1
ATOM 2597 O O . GLU B 1 48 ? -19.016 -24.062 -5.43 1 70.88 48 GLU B O 1
ATOM 2602 N N . ASP B 1 49 ? -18 -24.141 -7.348 1 64.12 49 ASP B N 1
ATOM 2603 C CA . ASP B 1 49 ? -17.594 -25.516 -7.129 1 64.12 49 ASP B CA 1
ATOM 2604 C C . ASP B 1 49 ? -16.656 -25.625 -5.93 1 64.12 49 ASP B C 1
ATOM 2606 O O . ASP B 1 49 ? -16.641 -26.641 -5.23 1 64.12 49 ASP B O 1
ATOM 2610 N N . VAL B 1 50 ? -15.891 -24.688 -5.652 1 62.31 50 VAL B N 1
ATOM 2611 C CA . VAL B 1 50 ? -15.008 -24.625 -4.496 1 62.31 50 VAL B CA 1
ATOM 2612 C C . VAL B 1 50 ? -15.781 -24.125 -3.279 1 62.31 50 VAL B C 1
ATOM 2614 O O . VAL B 1 50 ? -15.531 -24.562 -2.154 1 62.31 50 VAL B O 1
ATOM 2617 N N . ASP B 1 51 ? -16.75 -23.312 -3.605 1 55.59 51 ASP B N 1
ATOM 2618 C CA . ASP B 1 51 ? -17.531 -22.625 -2.584 1 55.59 51 ASP B CA 1
ATOM 2619 C C . ASP B 1 51 ? -18.312 -23.625 -1.727 1 55.59 51 ASP B C 1
ATOM 2621 O O . ASP B 1 51 ? -18.594 -23.359 -0.558 1 55.59 51 ASP B O 1
ATOM 2625 N N . GLU B 1 52 ? -18.5 -24.766 -2.344 1 55.38 52 GLU B N 1
ATOM 2626 C CA . GLU B 1 52 ? -19.312 -25.75 -1.633 1 55.38 52 GLU B CA 1
ATOM 2627 C C . GLU B 1 52 ? -18.469 -26.5 -0.607 1 55.38 52 GLU B C 1
ATOM 2629 O O . GLU B 1 52 ? -19 -27.297 0.178 1 55.38 52 GLU B O 1
ATOM 2634 N N . SER B 1 53 ? -17.328 -26.156 -0.614 1 58.41 53 SER B N 1
ATOM 2635 C CA . SER B 1 53 ? -16.516 -26.766 0.424 1 58.41 53 SER B CA 1
ATOM 2636 C C . SER B 1 53 ? -16.484 -25.906 1.685 1 58.41 53 SER B C 1
ATOM 2638 O O . SER B 1 53 ? -16.406 -24.672 1.604 1 58.41 53 SER B O 1
ATOM 2640 N N . PRO B 1 54 ? -16.922 -26.484 2.848 1 57.97 54 PRO B N 1
ATOM 2641 C CA . PRO B 1 54 ? -16.922 -25.734 4.102 1 57.97 54 PRO B CA 1
ATOM 2642 C C . PRO B 1 54 ? -15.68 -24.875 4.273 1 57.97 54 PRO B C 1
ATOM 2644 O O . PRO B 1 54 ? -15.703 -23.875 5.004 1 57.97 54 PRO B O 1
ATOM 2647 N N . ASP B 1 55 ? -14.703 -25.109 3.344 1 78.31 55 ASP B N 1
ATOM 2648 C CA . ASP B 1 55 ? -13.414 -24.484 3.639 1 78.31 55 ASP B CA 1
ATOM 2649 C C . ASP B 1 55 ? -13.086 -23.391 2.625 1 78.31 55 ASP B C 1
ATOM 2651 O O . ASP B 1 55 ? -12.023 -22.781 2.693 1 78.31 55 ASP B O 1
ATOM 2655 N N . ALA B 1 56 ? -14.109 -23.125 1.784 1 81.75 56 ALA B N 1
ATOM 2656 C CA . ALA B 1 56 ? -13.805 -22.172 0.715 1 81.75 56 ALA B CA 1
ATOM 2657 C C . ALA B 1 56 ? -13.594 -20.766 1.271 1 81.75 56 ALA B C 1
ATOM 2659 O O . ALA B 1 56 ? -12.648 -20.078 0.892 1 81.75 56 ALA B O 1
ATOM 2660 N N . SER B 1 57 ? -14.461 -20.406 2.16 1 87.75 57 SER B N 1
ATOM 2661 C CA . SER B 1 57 ? -14.336 -19.078 2.76 1 87.75 57 SER B CA 1
ATOM 2662 C C . SER B 1 57 ? -13.047 -18.953 3.564 1 87.75 57 SER B C 1
ATOM 2664 O O . SER B 1 57 ? -12.43 -17.875 3.586 1 87.75 57 SER B O 1
ATOM 2666 N N . ALA B 1 58 ? -12.68 -20.031 4.137 1 89.31 58 ALA B N 1
ATOM 2667 C CA . ALA B 1 58 ? -11.445 -20.016 4.922 1 89.31 58 ALA B CA 1
ATOM 2668 C C . ALA B 1 58 ? -10.227 -19.844 4.023 1 89.31 58 ALA B C 1
ATOM 2670 O O . ALA B 1 58 ? -9.281 -19.141 4.379 1 89.31 58 ALA B O 1
ATOM 2671 N N . LEU B 1 59 ? -10.305 -20.484 2.904 1 88.94 59 LEU B N 1
ATOM 2672 C CA . LEU B 1 59 ? -9.211 -20.359 1.949 1 88.94 59 LEU B CA 1
ATOM 2673 C C . LEU B 1 59 ? -9.109 -18.938 1.42 1 88.94 59 LEU B C 1
ATOM 2675 O O . LEU B 1 59 ? -8.016 -18.375 1.319 1 88.94 59 LEU B O 1
ATOM 2679 N N . LEU B 1 60 ? -10.234 -18.422 1.098 1 92.75 60 LEU B N 1
ATOM 2680 C CA . LEU B 1 60 ? -10.25 -17.031 0.636 1 92.75 60 LEU B CA 1
ATOM 2681 C C . LEU B 1 60 ? -9.766 -16.078 1.728 1 92.75 60 LEU B C 1
ATOM 2683 O O . LEU B 1 60 ? -9.023 -15.141 1.449 1 92.75 60 LEU B O 1
ATOM 2687 N N . TYR B 1 61 ? -10.148 -16.359 2.934 1 93.81 61 TYR B N 1
ATOM 2688 C CA . TYR B 1 61 ? -9.695 -15.547 4.055 1 93.81 61 TYR B CA 1
ATOM 2689 C C . TYR B 1 61 ? -8.18 -15.648 4.227 1 93.81 61 TYR B C 1
ATOM 2691 O O . TYR B 1 61 ? -7.516 -14.656 4.527 1 93.81 61 TYR B O 1
ATOM 2699 N N . SER B 1 62 ? -7.66 -16.812 4.09 1 92.44 62 SER B N 1
ATOM 2700 C CA . SER B 1 62 ? -6.215 -17 4.195 1 92.44 62 SER B CA 1
ATOM 2701 C C . SER B 1 62 ? -5.473 -16.172 3.148 1 92.44 62 SER B C 1
ATOM 2703 O O . SER B 1 62 ? -4.457 -15.547 3.451 1 92.44 62 SER B O 1
ATOM 2705 N N . GLU B 1 63 ? -5.988 -16.234 1.953 1 93.06 63 GLU B N 1
ATOM 2706 C CA . GLU B 1 63 ? -5.414 -15.398 0.906 1 93.06 63 GLU B CA 1
ATOM 2707 C C . GLU B 1 63 ? -5.422 -13.93 1.31 1 93.06 63 GLU B C 1
ATOM 2709 O O . GLU B 1 63 ? -4.406 -13.242 1.19 1 93.06 63 GLU B O 1
ATOM 2714 N N . PHE B 1 64 ? -6.535 -13.477 1.783 1 95.5 64 PHE B N 1
ATOM 2715 C CA . PHE B 1 64 ? -6.711 -12.094 2.195 1 95.5 64 PHE B CA 1
ATOM 2716 C C . PHE B 1 64 ? -5.727 -11.727 3.301 1 95.5 64 PHE B C 1
ATOM 2718 O O . PHE B 1 64 ? -5.023 -10.719 3.205 1 95.5 64 PHE B O 1
ATOM 2725 N N . THR B 1 65 ? -5.637 -12.555 4.32 1 93.12 65 THR B N 1
ATOM 2726 C CA . THR B 1 65 ? -4.84 -12.25 5.5 1 93.12 65 THR B CA 1
ATOM 2727 C C . THR B 1 65 ? -3.352 -12.25 5.168 1 93.12 65 THR B C 1
ATOM 2729 O O . THR B 1 65 ? -2.586 -11.453 5.715 1 93.12 65 THR B O 1
ATOM 2732 N N . LEU B 1 66 ? -2.943 -13.117 4.27 1 91.06 66 LEU B N 1
ATOM 2733 C CA . LEU B 1 66 ? -1.551 -13.156 3.838 1 91.06 66 LEU B CA 1
ATOM 2734 C C . LEU B 1 66 ? -1.154 -11.859 3.146 1 91.06 66 LEU B C 1
ATOM 2736 O O . LEU B 1 66 ? -0.03 -11.383 3.314 1 91.06 66 LEU B O 1
ATOM 2740 N N . THR B 1 67 ? -2.053 -11.297 2.406 1 93.44 67 THR B N 1
ATOM 2741 C CA . THR B 1 67 ? -1.728 -10.156 1.555 1 93.44 67 THR B CA 1
ATOM 2742 C C . THR B 1 67 ? -1.966 -8.844 2.293 1 93.44 67 THR B C 1
ATOM 2744 O O . THR B 1 67 ? -1.251 -7.863 2.072 1 93.44 67 THR B O 1
ATOM 2747 N N . ARG B 1 68 ? -2.967 -8.836 3.168 1 92.19 68 ARG B N 1
ATOM 2748 C CA . ARG B 1 68 ? -3.346 -7.605 3.861 1 92.19 68 ARG B CA 1
ATOM 2749 C C . ARG B 1 68 ? -2.191 -7.074 4.703 1 92.19 68 ARG B C 1
ATOM 2751 O O . ARG B 1 68 ? -2.053 -5.863 4.883 1 92.19 68 ARG B O 1
ATOM 2758 N N . ARG B 1 69 ? -1.356 -7.883 5.129 1 88.62 69 ARG B N 1
ATOM 2759 C CA . ARG B 1 69 ? -0.275 -7.512 6.035 1 88.62 69 ARG B CA 1
ATOM 2760 C C . ARG B 1 69 ? 0.974 -7.102 5.258 1 88.62 69 ARG B C 1
ATOM 2762 O O . ARG B 1 69 ? 1.956 -6.648 5.848 1 88.62 69 ARG B O 1
ATOM 2769 N N . LEU B 1 70 ? 0.911 -7.32 3.994 1 92.19 70 LEU B N 1
ATOM 2770 C CA . LEU B 1 70 ? 2.021 -6.934 3.133 1 92.19 70 LEU B CA 1
ATOM 2771 C C . LEU B 1 70 ? 1.854 -5.5 2.641 1 92.19 70 LEU B C 1
ATOM 2773 O O . LEU B 1 70 ? 0.76 -5.102 2.234 1 92.19 70 LEU B O 1
ATOM 2777 N N . HIS B 1 71 ? 2.883 -4.699 2.791 1 92.19 71 HIS B N 1
ATOM 2778 C CA . HIS B 1 71 ? 2.861 -3.297 2.391 1 92.19 71 HIS B CA 1
ATOM 2779 C C . HIS B 1 71 ? 4.016 -2.977 1.446 1 92.19 71 HIS B C 1
ATOM 2781 O O . HIS B 1 71 ? 5.086 -2.559 1.889 1 92.19 71 HIS B O 1
ATOM 2787 N N . HIS B 1 72 ? 3.846 -3.104 0.22 1 94.75 72 HIS B N 1
ATOM 2788 C CA . HIS B 1 72 ? 4.852 -2.92 -0.819 1 94.75 72 HIS B CA 1
ATOM 2789 C C . HIS B 1 72 ? 4.238 -2.334 -2.086 1 94.75 72 HIS B C 1
ATOM 2791 O O . HIS B 1 72 ? 3.139 -2.727 -2.486 1 94.75 72 HIS B O 1
ATOM 2797 N N . PRO B 1 73 ? 4.949 -1.389 -2.744 1 93.94 73 PRO B N 1
ATOM 2798 C CA . PRO B 1 73 ? 4.363 -0.709 -3.9 1 93.94 73 PRO B CA 1
ATOM 2799 C C . PRO B 1 73 ? 4.113 -1.653 -5.074 1 93.94 73 PRO B C 1
ATOM 2801 O O . PRO B 1 73 ? 3.318 -1.342 -5.965 1 93.94 73 PRO B O 1
ATOM 2804 N N . ASN B 1 74 ? 4.746 -2.807 -5.078 1 97.31 74 ASN B N 1
ATOM 2805 C CA . ASN B 1 74 ? 4.645 -3.701 -6.227 1 97.31 74 ASN B CA 1
ATOM 2806 C C . ASN B 1 74 ? 3.793 -4.926 -5.91 1 97.31 74 ASN B C 1
ATOM 2808 O O . ASN B 1 74 ? 3.936 -5.969 -6.551 1 97.31 74 ASN B O 1
ATOM 2812 N N . LEU B 1 75 ? 2.943 -4.789 -4.906 1 96.94 75 LEU B N 1
ATOM 2813 C CA . LEU B 1 75 ? 1.952 -5.805 -4.57 1 96.94 75 LEU B CA 1
ATOM 2814 C C . LEU B 1 75 ? 0.539 -5.242 -4.684 1 96.94 75 LEU B C 1
ATOM 2816 O O . LEU B 1 75 ? 0.317 -4.055 -4.445 1 96.94 75 LEU B O 1
ATOM 2820 N N . LEU B 1 76 ? -0.392 -6.113 -5.086 1 95 76 LEU B N 1
ATOM 2821 C CA . LEU B 1 76 ? -1.799 -5.727 -5.055 1 95 76 LEU B CA 1
ATOM 2822 C C . LEU B 1 76 ? -2.242 -5.41 -3.629 1 95 76 LEU B C 1
ATOM 2824 O O . LEU B 1 76 ? -1.802 -6.062 -2.68 1 95 76 LEU B O 1
ATOM 2828 N N . ARG B 1 77 ? -3.15 -4.48 -3.545 1 92.88 77 ARG B N 1
ATOM 2829 C CA . ARG B 1 77 ? -3.646 -4.059 -2.238 1 92.88 77 ARG B CA 1
ATOM 2830 C C . ARG B 1 77 ? -5.07 -4.559 -2.006 1 92.88 77 ARG B C 1
ATOM 2832 O O . ARG B 1 77 ? -6.008 -4.105 -2.662 1 92.88 77 ARG B O 1
ATOM 2839 N N . PRO B 1 78 ? -5.223 -5.438 -1.064 1 95.88 78 PRO B N 1
ATOM 2840 C CA . PRO B 1 78 ? -6.582 -5.785 -0.652 1 95.88 78 PRO B CA 1
ATOM 2841 C C . PRO B 1 78 ? -7.184 -4.77 0.319 1 95.88 78 PRO B C 1
ATOM 2843 O O . PRO B 1 78 ? -6.445 -4.07 1.021 1 95.88 78 PRO B O 1
ATOM 2846 N N . TYR B 1 79 ? -8.508 -4.668 0.34 1 95.19 79 TYR B N 1
ATOM 2847 C CA . TYR B 1 79 ? -9.172 -3.734 1.244 1 95.19 79 TYR B CA 1
ATOM 2848 C C . TYR B 1 79 ? -9.859 -4.477 2.385 1 95.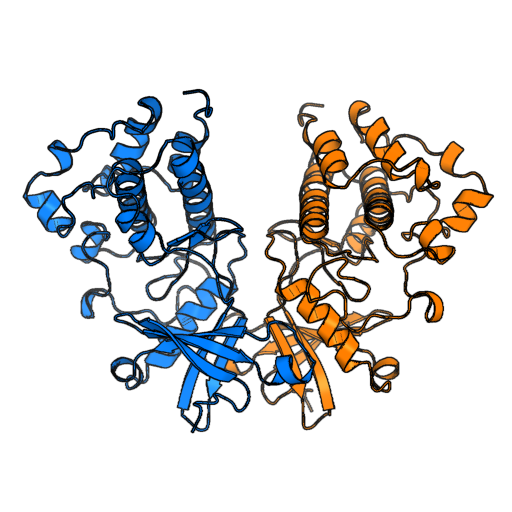19 79 TYR B C 1
ATOM 2850 O O . TYR B 1 79 ? -9.547 -4.25 3.557 1 95.19 79 TYR B O 1
ATOM 2858 N N . THR B 1 80 ? -10.828 -5.352 1.965 1 95.31 80 THR B N 1
ATOM 2859 C CA . THR B 1 80 ? -11.602 -6.02 3.008 1 95.31 80 THR B CA 1
ATOM 2860 C C . THR B 1 80 ? -11.961 -7.441 2.584 1 95.31 80 THR B C 1
ATOM 2862 O O . THR B 1 80 ? -11.953 -7.762 1.395 1 95.31 80 THR B O 1
ATOM 2865 N N . PHE B 1 81 ? -12.094 -8.289 3.537 1 96.31 81 PHE B N 1
ATOM 2866 C CA . PHE B 1 81 ? -12.789 -9.57 3.434 1 96.31 81 PHE B CA 1
ATOM 2867 C C . PHE B 1 81 ? -14.195 -9.477 4.008 1 96.31 81 PHE B C 1
ATOM 2869 O O . PHE B 1 81 ? -14.383 -9.023 5.141 1 96.31 81 PHE B O 1
ATOM 2876 N N . GLU B 1 82 ? -15.141 -9.828 3.223 1 95.31 82 GLU B N 1
ATOM 2877 C CA . GLU B 1 82 ? -16.531 -9.727 3.635 1 95.31 82 GLU B CA 1
ATOM 2878 C C . GLU B 1 82 ? -17.297 -11.023 3.357 1 95.31 82 GLU B C 1
ATOM 2880 O O . GLU B 1 82 ? -16.844 -11.844 2.549 1 95.31 82 GLU B O 1
ATOM 2885 N N . VAL B 1 83 ? -18.359 -11.18 4.09 1 92.69 83 VAL B N 1
ATOM 2886 C CA . VAL B 1 83 ? -19.297 -12.266 3.842 1 92.69 83 VAL B CA 1
ATOM 2887 C C . VAL B 1 83 ? -20.703 -11.703 3.658 1 92.69 83 VAL B C 1
ATOM 2889 O O . VAL B 1 83 ? -21.219 -11.008 4.535 1 92.69 83 VAL B O 1
ATOM 2892 N N . ASP B 1 84 ? -21.234 -11.891 2.506 1 92.31 84 ASP B N 1
ATOM 2893 C CA . ASP B 1 84 ? -22.641 -11.594 2.314 1 92.31 84 ASP B CA 1
ATOM 2894 C C . ASP B 1 84 ? -23.531 -12.625 3.016 1 92.31 84 ASP B C 1
ATOM 2896 O O . ASP B 1 84 ? -23.656 -13.75 2.543 1 92.31 84 ASP B O 1
ATOM 2900 N N . ALA B 1 85 ? -24.109 -12.188 3.971 1 86.44 85 ALA B N 1
ATOM 2901 C CA . ALA B 1 85 ? -24.875 -13.109 4.801 1 86.44 85 ALA B CA 1
ATOM 2902 C C . ALA B 1 85 ? -26.078 -13.672 4.039 1 86.44 85 ALA B C 1
ATOM 2904 O O . ALA B 1 85 ? -26.453 -14.836 4.223 1 86.44 85 ALA B O 1
ATOM 2905 N N . ASN B 1 86 ? -26.688 -12.836 3.289 1 85.94 86 ASN B N 1
ATOM 2906 C CA . ASN B 1 86 ? -27.875 -13.258 2.547 1 85.94 86 ASN B CA 1
ATOM 2907 C C . ASN B 1 86 ? -27.516 -14.297 1.483 1 85.94 86 ASN B C 1
ATOM 2909 O O . ASN B 1 86 ? -28.266 -15.258 1.283 1 85.94 86 ASN B O 1
ATOM 2913 N N . ARG B 1 87 ? -26.391 -14.188 0.887 1 85.06 87 ARG B N 1
ATOM 2914 C CA . ARG B 1 87 ? -25.984 -15.078 -0.2 1 85.06 87 ARG B CA 1
ATOM 2915 C C . ARG B 1 87 ? -25 -16.125 0.291 1 85.06 87 ARG B C 1
ATOM 2917 O O . ARG B 1 87 ? -24.656 -17.062 -0.441 1 85.06 87 ARG B O 1
ATOM 2924 N N . GLN B 1 88 ? -24.578 -15.898 1.475 1 84.69 88 GLN B N 1
ATOM 2925 C CA . GLN B 1 88 ? -23.562 -16.781 2.064 1 84.69 88 GLN B CA 1
ATOM 2926 C C . GLN B 1 88 ? -22.328 -16.875 1.179 1 84.69 88 GLN B C 1
ATOM 2928 O O . GLN B 1 88 ? -21.859 -17.984 0.881 1 84.69 88 GLN B O 1
ATOM 2933 N N . ARG B 1 89 ? -21.938 -15.805 0.709 1 88.56 89 ARG B N 1
ATOM 2934 C CA . ARG B 1 89 ? -20.781 -15.719 -0.17 1 88.56 89 ARG B CA 1
ATOM 2935 C C . ARG B 1 89 ? -19.719 -14.789 0.411 1 88.56 89 ARG B C 1
ATOM 2937 O O . ARG B 1 89 ? -20.016 -13.664 0.818 1 88.56 89 ARG B O 1
ATOM 2944 N N . ALA B 1 90 ? -18.531 -15.383 0.452 1 93.38 90 ALA B N 1
ATOM 2945 C CA . ALA B 1 90 ? -17.406 -14.562 0.876 1 93.38 90 ALA B CA 1
ATOM 2946 C C . ALA B 1 90 ? -16.734 -13.898 -0.32 1 93.38 90 ALA B C 1
ATOM 2948 O O . ALA B 1 90 ? -16.766 -14.43 -1.433 1 93.38 90 ALA B O 1
ATOM 2949 N N . PHE B 1 91 ? -16.188 -12.75 -0.083 1 96.06 91 PHE B N 1
ATOM 2950 C CA . PHE B 1 91 ? -15.461 -12.078 -1.15 1 96.06 91 PHE B CA 1
ATOM 2951 C C . PHE B 1 91 ? -14.414 -11.133 -0.577 1 96.06 91 PHE B C 1
ATOM 2953 O O . PHE B 1 91 ? -14.5 -10.734 0.586 1 96.06 91 PHE B O 1
ATOM 2960 N N . ILE B 1 92 ? -13.391 -10.859 -1.379 1 97 92 ILE B N 1
ATOM 2961 C CA . ILE B 1 92 ? -12.352 -9.883 -1.076 1 97 92 ILE B CA 1
ATOM 2962 C C . ILE B 1 92 ? -12.516 -8.656 -1.97 1 97 92 ILE B C 1
ATOM 2964 O O . ILE B 1 92 ? -12.781 -8.781 -3.168 1 97 92 ILE B O 1
ATOM 2968 N N . THR B 1 93 ? -12.539 -7.434 -1.353 1 97.12 93 THR B N 1
ATOM 2969 C CA . THR B 1 93 ? -12.43 -6.219 -2.15 1 97.12 93 THR B CA 1
ATOM 2970 C C . THR B 1 93 ? -10.977 -5.754 -2.236 1 97.12 93 THR B C 1
ATOM 2972 O O . THR B 1 93 ? -10.211 -5.918 -1.285 1 97.12 93 THR B O 1
ATOM 2975 N N . MET B 1 94 ? -10.633 -5.207 -3.373 1 96.5 94 MET B N 1
ATOM 2976 C CA . MET B 1 94 ? -9.242 -4.809 -3.6 1 96.5 94 MET B CA 1
ATOM 2977 C C . MET B 1 94 ? -9.156 -3.725 -4.668 1 96.5 94 MET B C 1
ATOM 2979 O O . MET B 1 94 ? -10.172 -3.35 -5.262 1 96.5 94 MET B O 1
ATOM 2983 N N . ASP B 1 95 ? -7.988 -3.197 -4.832 1 93.56 95 ASP B N 1
ATOM 2984 C CA . ASP B 1 95 ? -7.711 -2.172 -5.832 1 93.56 95 ASP B CA 1
ATOM 2985 C C . ASP B 1 95 ? -8.055 -2.668 -7.234 1 93.56 95 ASP B C 1
ATOM 2987 O O . ASP B 1 95 ? -7.688 -3.783 -7.613 1 93.56 95 ASP B O 1
ATOM 2991 N N . LEU B 1 96 ? -8.82 -1.847 -7.91 1 94.38 96 LEU B N 1
ATOM 2992 C CA . LEU B 1 96 ? -8.984 -2.1 -9.336 1 94.38 96 LEU B CA 1
ATOM 2993 C C . LEU B 1 96 ? -7.766 -1.623 -10.117 1 94.38 96 LEU B C 1
ATOM 2995 O O . LEU B 1 96 ? -7.559 -0.418 -10.281 1 94.38 96 LEU B O 1
ATOM 2999 N N . MET B 1 97 ? -7.012 -2.562 -10.531 1 91.62 97 MET B N 1
ATOM 3000 C CA . MET B 1 97 ? -5.797 -2.223 -11.266 1 91.62 97 MET B CA 1
ATOM 3001 C C . MET B 1 97 ? -6.094 -2.033 -12.75 1 91.62 97 MET B C 1
ATOM 3003 O O . MET B 1 97 ? -6.918 -2.754 -13.32 1 91.62 97 MET B O 1
ATOM 3007 N N . ARG B 1 98 ? -5.422 -0.982 -13.227 1 90.06 98 ARG B N 1
ATOM 3008 C CA . ARG B 1 98 ? -5.445 -0.759 -14.664 1 90.06 98 ARG B CA 1
ATOM 3009 C C . ARG B 1 98 ? -4.102 -1.101 -15.297 1 90.06 98 ARG B C 1
ATOM 3011 O O . ARG B 1 98 ? -3.049 -0.731 -14.766 1 90.06 98 ARG B O 1
ATOM 3018 N N . GLY B 1 99 ? -4.129 -1.918 -16.25 1 93.31 99 GLY B N 1
ATOM 3019 C CA . GLY B 1 99 ? -2.9 -2.309 -16.922 1 93.31 99 GLY B CA 1
ATOM 3020 C C . GLY B 1 99 ? -3.025 -3.623 -17.672 1 93.31 99 GLY B C 1
ATOM 3021 O O . GLY B 1 99 ? -4.133 -4.047 -18.016 1 93.31 99 GLY B O 1
ATOM 3022 N N . LEU B 1 100 ? -1.816 -4.164 -18.016 1 94.25 100 LEU B N 1
ATOM 3023 C CA . LEU B 1 100 ? -1.71 -5.391 -18.797 1 94.25 100 LEU B CA 1
ATOM 3024 C C . LEU B 1 100 ? -1.019 -6.488 -18 1 94.25 100 LEU B C 1
ATOM 3026 O O . LEU B 1 100 ? 0.054 -6.266 -17.422 1 94.25 100 LEU B O 1
ATOM 3030 N N . THR B 1 101 ? -1.744 -7.652 -17.922 1 96 101 THR B N 1
ATOM 3031 C CA . THR B 1 101 ? -1.028 -8.773 -17.328 1 96 101 THR B CA 1
ATOM 3032 C C . THR B 1 101 ? 0.129 -9.211 -18.219 1 96 101 THR B C 1
ATOM 3034 O O . THR B 1 101 ? 0.115 -8.977 -19.422 1 96 101 THR B O 1
ATOM 3037 N N . LEU B 1 102 ? 1.116 -9.859 -17.609 1 97.56 102 LEU B N 1
ATOM 3038 C CA . LEU B 1 102 ? 2.309 -10.203 -18.375 1 97.56 102 LEU B CA 1
ATOM 3039 C C . LEU B 1 102 ? 1.996 -11.273 -19.422 1 97.56 102 LEU B C 1
ATOM 3041 O O . LEU B 1 102 ? 2.672 -11.367 -20.453 1 97.56 102 LEU B O 1
ATOM 3045 N N . ASP B 1 103 ? 0.971 -12.141 -19.188 1 95.62 103 ASP B N 1
ATOM 3046 C CA . ASP B 1 103 ? 0.6 -13.109 -20.203 1 95.62 103 ASP B CA 1
ATOM 3047 C C . ASP B 1 103 ? 0.076 -12.406 -21.469 1 95.62 103 ASP B C 1
ATOM 3049 O O . ASP B 1 103 ? 0.367 -12.828 -22.578 1 95.62 103 ASP B O 1
ATOM 3053 N N . LYS B 1 104 ? -0.667 -11.336 -21.281 1 95.44 104 LYS B N 1
ATOM 3054 C CA . LYS B 1 104 ? -1.121 -10.531 -22.422 1 95.44 104 LYS B CA 1
ATOM 3055 C C . LYS B 1 104 ? 0.039 -9.781 -23.062 1 95.44 104 LYS B C 1
ATOM 3057 O O . LYS B 1 104 ? 0.109 -9.656 -24.281 1 95.44 104 LYS B O 1
ATOM 3062 N N . LEU B 1 105 ? 0.908 -9.234 -22.234 1 96.06 105 LEU B N 1
ATOM 3063 C CA . LEU B 1 105 ? 2.084 -8.547 -22.75 1 96.06 105 LEU B CA 1
ATOM 3064 C C . LEU B 1 105 ? 2.904 -9.477 -23.641 1 96.06 105 LEU B C 1
ATOM 3066 O O . LEU B 1 105 ? 3.379 -9.062 -24.703 1 96.06 105 LEU B O 1
ATOM 3070 N N . LEU B 1 106 ? 3.1 -10.703 -23.188 1 95.5 106 LEU B N 1
ATOM 3071 C CA . LEU B 1 106 ? 3.854 -11.695 -23.938 1 95.5 106 LEU B CA 1
ATOM 3072 C C . LEU B 1 106 ? 3.215 -11.945 -25.297 1 95.5 106 LEU B C 1
ATOM 3074 O O . LEU B 1 106 ? 3.918 -12.172 -26.281 1 95.5 106 LEU B O 1
ATOM 3078 N N . CYS B 1 107 ? 1.93 -11.914 -25.344 1 94.88 107 CYS B N 1
ATOM 3079 C CA . CYS B 1 107 ? 1.221 -12.062 -26.609 1 94.88 107 CYS B CA 1
ATOM 3080 C C . CYS B 1 107 ? 1.508 -10.891 -27.531 1 94.88 107 CYS B C 1
ATOM 3082 O O . CYS B 1 107 ? 1.657 -11.07 -28.734 1 94.88 107 CYS B O 1
ATOM 3084 N N . GLU B 1 108 ? 1.625 -9.742 -26.938 1 94.69 108 GLU B N 1
ATOM 3085 C CA . GLU B 1 108 ? 1.846 -8.531 -27.703 1 94.69 108 GLU B CA 1
ATOM 3086 C C . GLU B 1 108 ? 3.307 -8.398 -28.125 1 94.69 108 GLU B C 1
ATOM 3088 O O . GLU B 1 108 ? 3.619 -7.723 -29.109 1 94.69 108 GLU B O 1
ATOM 3093 N N . ARG B 1 109 ? 4.133 -8.977 -27.328 1 93.81 109 ARG B N 1
ATOM 3094 C CA . ARG B 1 109 ? 5.574 -8.883 -27.562 1 93.81 109 ARG B CA 1
ATOM 3095 C C . ARG B 1 109 ? 6.195 -10.273 -27.703 1 93.81 109 ARG B C 1
ATOM 3097 O O . ARG B 1 109 ? 7.023 -10.672 -26.891 1 93.81 109 ARG B O 1
ATOM 3104 N N . PRO B 1 110 ? 5.922 -10.984 -28.828 1 92.12 110 PRO B N 1
ATOM 3105 C CA . PRO B 1 110 ? 6.34 -12.383 -28.969 1 92.12 110 PRO B CA 1
ATOM 3106 C C . PRO B 1 110 ? 7.855 -12.539 -29.078 1 92.12 110 PRO B C 1
ATOM 3108 O O . PRO B 1 110 ? 8.383 -13.633 -28.875 1 92.12 110 PRO B O 1
ATOM 3111 N N . LEU B 1 111 ? 8.594 -11.461 -29.391 1 93.06 111 LEU B N 1
ATOM 3112 C CA . LEU B 1 111 ? 10.039 -11.547 -29.547 1 93.06 111 LEU B CA 1
ATOM 3113 C C . LEU B 1 111 ? 10.766 -11.07 -28.297 1 93.06 111 LEU B C 1
ATOM 3115 O O . LEU B 1 111 ? 11.992 -10.945 -28.297 1 93.06 111 LEU B O 1
ATOM 3119 N N . GLY B 1 112 ? 9.961 -10.75 -27.266 1 94.56 112 GLY B N 1
ATOM 3120 C CA . GLY B 1 112 ? 10.562 -10.328 -26.016 1 94.56 112 GLY B CA 1
ATOM 3121 C C . GLY B 1 112 ? 10.664 -8.82 -25.875 1 94.56 112 GLY B C 1
ATOM 3122 O O . GLY B 1 112 ? 10.164 -8.086 -26.719 1 94.56 112 GLY B O 1
ATOM 3123 N N . LEU B 1 113 ? 11.242 -8.414 -24.75 1 95.25 113 LEU B N 1
ATOM 3124 C CA . LEU B 1 113 ? 11.344 -6.996 -24.422 1 95.25 113 LEU B CA 1
ATOM 3125 C C . LEU B 1 113 ? 12.789 -6.523 -24.5 1 95.25 113 LEU B C 1
ATOM 3127 O O . LEU B 1 113 ? 13.711 -7.266 -24.172 1 95.25 113 LEU B O 1
ATOM 3131 N N . PRO B 1 114 ? 12.938 -5.285 -24.953 1 93.94 114 PRO B N 1
ATOM 3132 C CA . PRO B 1 114 ? 14.273 -4.695 -24.828 1 93.94 114 PRO B CA 1
ATOM 3133 C C . PRO B 1 114 ? 14.734 -4.598 -23.375 1 93.94 114 PRO B C 1
ATOM 3135 O O . PRO B 1 114 ? 13.914 -4.547 -22.453 1 93.94 114 PRO B O 1
ATOM 3138 N N . TRP B 1 115 ? 15.984 -4.5 -23.219 1 92.56 115 TRP B N 1
ATOM 3139 C CA . TRP B 1 115 ? 16.625 -4.582 -21.906 1 92.56 115 TRP B CA 1
ATOM 3140 C C . TRP B 1 115 ? 16.047 -3.557 -20.953 1 92.56 115 TRP B C 1
ATOM 3142 O O . TRP B 1 115 ? 15.688 -3.893 -19.812 1 92.56 115 TRP B O 1
ATOM 3152 N N . HIS B 1 116 ? 15.898 -2.33 -21.422 1 91.94 116 HIS B N 1
ATOM 3153 C CA . HIS B 1 116 ? 15.453 -1.267 -20.516 1 91.94 116 HIS B CA 1
ATOM 3154 C C . HIS B 1 116 ? 14.023 -1.511 -20.031 1 91.94 116 HIS B C 1
ATOM 3156 O O . HIS B 1 116 ? 13.711 -1.273 -18.875 1 91.94 116 HIS B O 1
ATOM 3162 N N . GLU B 1 117 ? 13.125 -2.01 -20.875 1 93.69 117 GLU B N 1
ATOM 3163 C CA . GLU B 1 117 ? 11.75 -2.33 -20.5 1 93.69 117 GLU B CA 1
ATOM 3164 C C . GLU B 1 117 ? 11.695 -3.557 -19.594 1 93.69 117 GLU B C 1
ATOM 3166 O O . GLU B 1 117 ? 10.93 -3.588 -18.625 1 93.69 117 GLU B O 1
ATOM 3171 N N . TRP B 1 118 ? 12.508 -4.496 -20.031 1 95.5 118 TRP B N 1
ATOM 3172 C CA . TRP B 1 118 ? 12.578 -5.73 -19.266 1 95.5 118 TRP B CA 1
ATOM 3173 C C . TRP B 1 118 ? 13.031 -5.461 -17.828 1 95.5 118 TRP B C 1
ATOM 3175 O O . TRP B 1 118 ? 12.414 -5.926 -16.875 1 95.5 118 TRP B O 1
ATOM 3185 N N . ARG B 1 119 ? 14.086 -4.699 -17.719 1 95.31 119 ARG B N 1
ATOM 3186 C CA . ARG B 1 119 ? 14.656 -4.383 -16.422 1 95.31 119 ARG B CA 1
ATOM 3187 C C . ARG B 1 119 ? 13.648 -3.641 -15.547 1 95.31 119 ARG B C 1
ATOM 3189 O O . ARG B 1 119 ? 13.586 -3.857 -14.336 1 95.31 119 ARG B O 1
ATOM 3196 N N . ALA B 1 120 ? 12.867 -2.795 -16.125 1 95.19 120 ALA B N 1
ATOM 3197 C CA . ALA B 1 120 ? 11.852 -2.01 -15.43 1 95.19 120 ALA B CA 1
ATOM 3198 C C . ALA B 1 120 ? 10.766 -2.908 -14.852 1 95.19 120 ALA B C 1
ATOM 3200 O O . ALA B 1 120 ? 10.047 -2.512 -13.93 1 95.19 120 ALA B O 1
ATOM 3201 N N . ILE B 1 121 ? 10.648 -4.105 -15.328 1 97.12 121 ILE B N 1
ATOM 3202 C CA . ILE B 1 121 ? 9.688 -5.082 -14.828 1 97.12 121 ILE B CA 1
ATOM 3203 C C . ILE B 1 121 ? 10.375 -6.027 -13.844 1 97.12 121 ILE B C 1
ATOM 3205 O O . ILE B 1 121 ? 9.875 -6.273 -12.75 1 97.12 121 ILE B O 1
ATOM 3209 N N . ALA B 1 122 ? 11.555 -6.477 -14.203 1 97.38 122 ALA B N 1
ATOM 3210 C CA . ALA B 1 122 ? 12.25 -7.535 -13.477 1 97.38 122 ALA B CA 1
ATOM 3211 C C . ALA B 1 122 ? 12.648 -7.078 -12.078 1 97.38 122 ALA B C 1
ATOM 3213 O O . ALA B 1 122 ? 12.398 -7.777 -11.094 1 97.38 122 ALA B O 1
ATOM 3214 N N . VAL B 1 123 ? 13.203 -5.945 -12.008 1 97.38 123 VAL B N 1
ATOM 3215 C CA . VAL B 1 123 ? 13.781 -5.48 -10.75 1 97.38 123 VAL B CA 1
ATOM 3216 C C . VAL B 1 123 ? 12.672 -5.246 -9.727 1 97.38 123 VAL B C 1
ATOM 3218 O O . VAL B 1 123 ? 12.711 -5.797 -8.625 1 97.38 123 VAL B O 1
ATOM 3221 N N . PRO B 1 124 ? 11.625 -4.496 -10.07 1 97.88 124 PRO B N 1
ATOM 3222 C CA . PRO B 1 124 ? 10.555 -4.316 -9.094 1 97.88 124 PRO B CA 1
ATOM 3223 C C . PRO B 1 124 ? 9.859 -5.629 -8.727 1 97.88 124 PRO B C 1
ATOM 3225 O O . PRO B 1 124 ? 9.469 -5.824 -7.578 1 97.88 124 PRO B O 1
ATOM 3228 N N . LEU B 1 125 ? 9.68 -6.504 -9.672 1 98.5 125 LEU B N 1
ATOM 3229 C CA . LEU B 1 125 ? 9.047 -7.789 -9.406 1 98.5 125 LEU B CA 1
ATOM 3230 C C . LEU B 1 125 ? 9.867 -8.617 -8.422 1 98.5 125 LEU B C 1
ATOM 3232 O O . LEU B 1 125 ? 9.328 -9.18 -7.469 1 98.5 125 LEU B O 1
ATOM 3236 N N . LEU B 1 126 ? 11.156 -8.633 -8.664 1 98.69 126 LEU B N 1
ATOM 3237 C CA . LEU B 1 126 ? 12.055 -9.375 -7.777 1 98.69 126 LEU B CA 1
ATOM 3238 C C . LEU B 1 126 ? 12.133 -8.711 -6.406 1 98.69 126 LEU B C 1
ATOM 3240 O O . LEU B 1 126 ? 12.273 -9.398 -5.391 1 98.69 126 LEU B O 1
ATOM 3244 N N . ASP B 1 127 ? 12.047 -7.465 -6.41 1 98 127 ASP B N 1
ATOM 3245 C CA . ASP B 1 127 ? 12.031 -6.75 -5.137 1 98 127 ASP B CA 1
ATOM 3246 C C . ASP B 1 127 ? 10.789 -7.113 -4.32 1 98 127 ASP B C 1
ATOM 3248 O O . ASP B 1 127 ? 10.883 -7.32 -3.109 1 98 127 ASP B O 1
ATOM 3252 N N . ALA B 1 128 ? 9.672 -7.16 -4.941 1 98.19 128 ALA B N 1
ATOM 3253 C CA . ALA B 1 128 ? 8.43 -7.559 -4.281 1 98.19 128 ALA B CA 1
ATOM 3254 C C . ALA B 1 128 ? 8.531 -8.984 -3.738 1 98.19 128 ALA B C 1
ATOM 3256 O O . ALA B 1 128 ? 8.125 -9.25 -2.605 1 98.19 128 ALA B O 1
ATOM 3257 N N . LEU B 1 129 ? 9.062 -9.82 -4.547 1 98.69 129 LEU B N 1
ATOM 3258 C CA . LEU B 1 129 ? 9.203 -11.211 -4.129 1 98.69 129 LEU B CA 1
ATOM 3259 C C . LEU B 1 129 ? 10.164 -11.336 -2.957 1 98.69 129 LEU B C 1
ATOM 3261 O O . LEU B 1 129 ? 9.898 -12.07 -2.002 1 98.69 129 LEU B O 1
ATOM 3265 N N . ALA B 1 130 ? 11.297 -10.641 -3.068 1 98.5 130 ALA B N 1
ATOM 3266 C CA . ALA B 1 130 ? 12.25 -10.625 -1.962 1 98.5 130 ALA B CA 1
ATOM 3267 C C . ALA B 1 130 ? 11.594 -10.109 -0.682 1 98.5 130 ALA B C 1
ATOM 3269 O O . ALA B 1 130 ? 11.836 -10.641 0.403 1 98.5 130 ALA B O 1
ATOM 3270 N N . TYR B 1 131 ? 10.812 -9.102 -0.812 1 97.31 131 TYR B N 1
ATOM 3271 C CA . TYR B 1 131 ? 10.109 -8.508 0.32 1 97.31 131 TYR B CA 1
ATOM 3272 C C . TYR B 1 131 ? 9.195 -9.523 0.99 1 97.31 131 TYR B C 1
ATOM 3274 O O . TYR B 1 131 ? 9.242 -9.703 2.209 1 97.31 131 TYR B O 1
ATOM 3282 N N . ILE B 1 132 ? 8.344 -10.219 0.214 1 97.62 132 ILE B N 1
ATOM 3283 C CA . ILE B 1 132 ? 7.383 -11.133 0.833 1 97.62 132 ILE B CA 1
ATOM 3284 C C . ILE B 1 132 ? 8.117 -12.312 1.46 1 97.62 132 ILE B C 1
ATOM 3286 O O . ILE B 1 132 ? 7.699 -12.836 2.496 1 97.62 132 ILE B O 1
ATOM 3290 N N . HIS B 1 133 ? 9.227 -12.734 0.881 1 97.81 133 HIS B N 1
ATOM 3291 C CA . HIS B 1 133 ? 10.023 -13.812 1.463 1 97.81 133 HIS B CA 1
ATOM 3292 C C . HIS B 1 133 ? 10.602 -13.398 2.812 1 97.81 133 HIS B C 1
ATOM 3294 O O . HIS B 1 133 ? 10.609 -14.195 3.758 1 97.81 133 HIS B O 1
ATOM 3300 N N . ARG B 1 134 ? 11.062 -12.172 2.869 1 95.62 134 ARG B N 1
ATOM 3301 C CA . ARG B 1 134 ? 11.609 -11.656 4.125 1 95.62 134 ARG B CA 1
ATOM 3302 C C . ARG B 1 134 ? 10.531 -11.602 5.203 1 95.62 134 ARG B C 1
ATOM 3304 O O . ARG B 1 134 ? 10.836 -11.719 6.395 1 95.62 134 ARG B O 1
ATOM 3311 N N . ARG B 1 135 ? 9.32 -11.492 4.797 1 94.5 135 ARG B N 1
ATOM 3312 C CA . ARG B 1 135 ? 8.203 -11.414 5.734 1 94.5 135 ARG B CA 1
ATOM 3313 C C . ARG B 1 135 ? 7.648 -12.797 6.043 1 94.5 135 ARG B C 1
ATOM 3315 O O . ARG B 1 135 ? 6.613 -12.93 6.699 1 94.5 135 ARG B O 1
ATOM 3322 N N . GLY B 1 136 ? 8.297 -13.789 5.473 1 95.38 136 GLY B N 1
ATOM 3323 C CA . GLY B 1 136 ? 7.891 -15.156 5.75 1 95.38 136 GLY B CA 1
ATOM 3324 C C . GLY B 1 136 ? 6.688 -15.602 4.941 1 95.38 136 GLY B C 1
ATOM 3325 O O . GLY B 1 136 ? 5.938 -16.484 5.367 1 95.38 136 GLY B O 1
ATOM 3326 N N . VAL B 1 137 ? 6.438 -14.992 3.865 1 96.38 137 VAL B N 1
ATOM 3327 C CA . VAL B 1 137 ? 5.309 -15.328 3.006 1 96.38 137 VAL B CA 1
ATOM 3328 C C . VAL B 1 137 ? 5.816 -15.883 1.675 1 96.38 137 VAL B C 1
ATOM 3330 O O . VAL B 1 137 ? 6.762 -15.344 1.095 1 96.38 137 VAL B O 1
ATOM 3333 N N . LEU B 1 138 ? 5.289 -16.969 1.251 1 97.19 138 LEU B N 1
ATOM 3334 C CA . LEU B 1 138 ? 5.539 -17.547 -0.059 1 97.19 138 LEU B CA 1
ATOM 3335 C C . LEU B 1 138 ? 4.359 -17.328 -0.995 1 97.19 138 LEU B C 1
ATOM 3337 O O . LEU B 1 138 ? 3.203 -17.359 -0.562 1 97.19 138 LEU B O 1
ATOM 3341 N N . HIS B 1 139 ? 4.617 -17.078 -2.275 1 97.12 139 HIS B N 1
ATOM 3342 C CA . HIS B 1 139 ? 3.549 -16.797 -3.229 1 97.12 139 HIS B CA 1
ATOM 3343 C C . HIS B 1 139 ? 2.889 -18.078 -3.713 1 97.12 139 HIS B C 1
ATOM 3345 O O . HIS B 1 139 ? 1.663 -18.219 -3.662 1 97.12 139 HIS B O 1
ATOM 3351 N N . GLY B 1 140 ? 3.805 -19 -4.258 1 95.69 140 GLY B N 1
ATOM 3352 C CA . GLY B 1 140 ? 3.365 -20.359 -4.582 1 95.69 140 GLY B CA 1
ATOM 3353 C C . GLY B 1 140 ? 2.85 -20.5 -6 1 95.69 140 GLY B C 1
ATOM 3354 O O . GLY B 1 140 ? 2.643 -21.609 -6.484 1 95.69 140 GLY B O 1
ATOM 3355 N N . ASP B 1 141 ? 2.656 -19.391 -6.742 1 95.75 141 ASP B N 1
ATOM 3356 C CA . ASP B 1 141 ? 2.16 -19.484 -8.109 1 95.75 141 ASP B CA 1
ATOM 3357 C C . ASP B 1 141 ? 2.576 -18.266 -8.93 1 95.75 141 ASP B C 1
ATOM 3359 O O . ASP B 1 141 ? 1.737 -17.625 -9.57 1 95.75 141 ASP B O 1
ATOM 3363 N N . VAL B 1 142 ? 3.842 -17.953 -8.938 1 97.69 142 VAL B N 1
ATOM 3364 C CA . VAL B 1 142 ? 4.344 -16.859 -9.773 1 97.69 142 VAL B CA 1
ATOM 3365 C C . VAL B 1 142 ? 4.27 -17.266 -11.242 1 97.69 142 VAL B C 1
ATOM 3367 O O . VAL B 1 142 ? 4.875 -18.25 -11.656 1 97.69 142 VAL B O 1
ATOM 3370 N N . LYS B 1 143 ? 3.5 -16.531 -11.984 1 97 143 LYS B N 1
ATOM 3371 C CA . LYS B 1 143 ? 3.277 -16.75 -13.414 1 97 143 LYS B CA 1
ATOM 3372 C C . LYS B 1 143 ? 2.861 -15.469 -14.109 1 97 143 LYS B C 1
ATOM 3374 O O . LYS B 1 143 ? 2.484 -14.492 -13.453 1 97 143 LYS B O 1
ATOM 3379 N N . PRO B 1 144 ? 2.953 -15.422 -15.438 1 97.19 144 PRO B N 1
ATOM 3380 C CA . PRO B 1 144 ? 2.695 -14.172 -16.156 1 97.19 144 PRO B CA 1
ATOM 3381 C C . PRO B 1 144 ? 1.305 -13.602 -15.883 1 97.19 144 PRO B C 1
ATOM 3383 O O . PRO B 1 144 ? 1.139 -12.383 -15.789 1 97.19 144 PRO B O 1
ATOM 3386 N N . SER B 1 145 ? 0.313 -14.461 -15.664 1 95.75 145 SER B N 1
ATOM 3387 C CA . SER B 1 145 ? -1.055 -13.984 -15.492 1 95.75 145 SER B CA 1
ATOM 3388 C C . SER B 1 145 ? -1.277 -13.453 -14.078 1 95.75 145 SER B C 1
ATOM 3390 O O . SER B 1 145 ? -2.318 -12.852 -13.789 1 95.75 145 SER B O 1
ATOM 3392 N N . ASN B 1 146 ? -0.281 -13.578 -13.18 1 96.5 146 ASN B N 1
ATOM 3393 C CA . ASN B 1 146 ? -0.389 -13.07 -11.82 1 96.5 146 ASN B CA 1
ATOM 3394 C C . ASN B 1 146 ? 0.486 -11.836 -11.609 1 96.5 146 ASN B C 1
ATOM 3396 O O . ASN B 1 146 ? 0.771 -11.461 -10.469 1 96.5 146 ASN B O 1
ATOM 3400 N N . VAL B 1 147 ? 0.985 -11.289 -12.695 1 97.88 147 VAL B N 1
ATOM 3401 C CA . VAL B 1 147 ? 1.758 -10.055 -12.672 1 97.88 147 VAL B CA 1
ATOM 3402 C C . VAL B 1 147 ? 1.159 -9.055 -13.656 1 97.88 147 VAL B C 1
ATOM 3404 O O . VAL B 1 147 ? 0.947 -9.375 -14.828 1 97.88 147 VAL B O 1
ATOM 3407 N N . MET B 1 148 ? 0.899 -7.898 -13.172 1 96.88 148 MET B N 1
ATOM 3408 C CA . MET B 1 148 ? 0.308 -6.863 -14.016 1 96.88 148 MET B CA 1
ATOM 3409 C C . MET B 1 148 ? 1.26 -5.684 -14.172 1 96.88 148 MET B C 1
ATOM 3411 O O . MET B 1 148 ? 1.908 -5.27 -13.211 1 96.88 148 MET B O 1
ATOM 3415 N N . LEU B 1 149 ? 1.376 -5.23 -15.336 1 96 149 LEU B N 1
ATOM 3416 C CA . LEU B 1 149 ? 2.1 -3.998 -15.633 1 96 149 LEU B CA 1
ATOM 3417 C C . LEU B 1 149 ? 1.14 -2.816 -15.742 1 96 149 LEU B C 1
ATOM 3419 O O . LEU B 1 149 ? 0.37 -2.723 -16.703 1 96 149 LEU B O 1
ATOM 3423 N N . SER B 1 150 ? 1.178 -1.946 -14.719 1 90.88 150 SER B N 1
ATOM 3424 C CA . SER B 1 150 ? 0.348 -0.746 -14.711 1 90.88 150 SER B CA 1
ATOM 3425 C C . SER B 1 150 ? 1.181 0.504 -14.977 1 90.88 150 SER B C 1
ATOM 3427 O O . SER B 1 150 ? 2.395 0.418 -15.172 1 90.88 150 SER B O 1
ATOM 3429 N N . GLU B 1 151 ? 0.5 1.67 -15.039 1 84.31 151 GLU B N 1
ATOM 3430 C CA . GLU B 1 151 ? 1.2 2.939 -15.219 1 84.31 151 GLU B CA 1
ATOM 3431 C C . GLU B 1 151 ? 2.074 3.26 -14.008 1 84.31 151 GLU B C 1
ATOM 3433 O O . GLU B 1 151 ? 3.104 3.924 -14.141 1 84.31 151 GLU B O 1
ATOM 3438 N N . ASP B 1 152 ? 1.686 2.652 -12.906 1 84.44 152 ASP B N 1
ATOM 3439 C CA . ASP B 1 152 ? 2.41 2.943 -11.672 1 84.44 152 ASP B CA 1
ATOM 3440 C C . ASP B 1 152 ? 3.461 1.873 -11.391 1 84.44 152 ASP B C 1
ATOM 3442 O O . ASP B 1 152 ? 4.145 1.923 -10.359 1 84.44 152 ASP B O 1
ATOM 3446 N N . GLY B 1 153 ? 3.572 0.958 -12.312 1 90.38 153 GLY B N 1
ATOM 3447 C CA . GLY B 1 153 ? 4.59 -0.065 -12.133 1 90.38 153 GLY B CA 1
ATOM 3448 C C . GLY B 1 153 ? 4.023 -1.471 -12.086 1 90.38 153 GLY B C 1
ATOM 3449 O O . GLY B 1 153 ? 2.842 -1.679 -12.375 1 90.38 153 GLY B O 1
ATOM 3450 N N . VAL B 1 154 ? 4.902 -2.398 -11.781 1 96.69 154 VAL B N 1
ATOM 3451 C CA . VAL B 1 154 ? 4.559 -3.816 -11.781 1 96.69 154 VAL B CA 1
ATOM 3452 C C . VAL B 1 154 ? 3.859 -4.18 -10.469 1 96.69 154 VAL B C 1
ATOM 3454 O O . VAL B 1 154 ? 4.246 -3.707 -9.398 1 96.69 154 VAL B O 1
ATOM 3457 N N . ARG B 1 155 ? 2.844 -4.996 -10.555 1 97.25 155 ARG B N 1
ATOM 3458 C CA . ARG B 1 155 ? 2.137 -5.488 -9.375 1 97.25 155 ARG B CA 1
ATOM 3459 C C . ARG B 1 155 ? 2.006 -7.008 -9.414 1 97.25 155 ARG B C 1
ATOM 3461 O O . ARG B 1 155 ? 1.486 -7.566 -10.383 1 97.25 155 ARG B O 1
ATOM 3468 N N . LEU B 1 156 ? 2.566 -7.629 -8.43 1 98 156 LEU B N 1
ATOM 3469 C CA . LEU B 1 156 ? 2.328 -9.047 -8.188 1 98 156 LEU B CA 1
ATOM 3470 C C . LEU B 1 156 ? 1.034 -9.258 -7.41 1 98 156 LEU B C 1
ATOM 3472 O O . LEU B 1 156 ? 0.759 -8.539 -6.449 1 98 156 LEU B O 1
ATOM 3476 N N . PHE B 1 157 ? 0.204 -10.18 -7.895 1 95.69 157 PHE B N 1
ATOM 3477 C CA . PHE B 1 157 ? -1.068 -10.398 -7.215 1 95.69 157 PHE B CA 1
ATOM 3478 C C . PHE B 1 157 ? -1.445 -11.875 -7.227 1 95.69 157 PHE B C 1
ATOM 3480 O O . PHE B 1 157 ? -0.676 -12.711 -7.703 1 95.69 157 PHE B O 1
ATOM 3487 N N . ASP B 1 158 ? -2.549 -12.234 -6.551 1 93.69 158 ASP B N 1
ATOM 3488 C CA . ASP B 1 158 ? -3.148 -13.555 -6.445 1 93.69 158 ASP B CA 1
ATOM 3489 C C . ASP B 1 158 ? -2.297 -14.477 -5.574 1 93.69 158 ASP B C 1
ATOM 3491 O O . ASP B 1 158 ? -1.553 -15.312 -6.086 1 93.69 158 ASP B O 1
ATOM 3495 N N . PHE B 1 159 ? -2.529 -14.453 -4.305 1 94.31 159 PHE B N 1
ATOM 3496 C CA . PHE B 1 159 ? -1.827 -15.258 -3.314 1 94.31 159 PHE B CA 1
ATOM 3497 C C . PHE B 1 159 ? -2.674 -16.453 -2.891 1 94.31 159 PHE B C 1
ATOM 3499 O O . PHE B 1 159 ? -2.555 -16.938 -1.763 1 94.31 159 PHE B O 1
ATOM 3506 N N . GLY B 1 160 ? -3.523 -16.906 -3.742 1 91.12 160 GLY B N 1
ATOM 3507 C CA . GLY B 1 160 ? -4.426 -18 -3.457 1 91.12 160 GLY B CA 1
ATOM 3508 C C . GLY B 1 160 ? -3.707 -19.281 -3.053 1 91.12 160 GLY B C 1
ATOM 3509 O O . GLY B 1 160 ? -4.238 -20.078 -2.283 1 91.12 160 GLY B O 1
ATOM 3510 N N . LEU B 1 161 ? -2.537 -19.453 -3.5 1 91.31 161 LEU B N 1
ATOM 3511 C CA . LEU B 1 161 ? -1.755 -20.656 -3.189 1 91.31 161 LEU B CA 1
ATOM 3512 C C . LEU B 1 161 ? -0.604 -20.312 -2.248 1 91.31 161 LEU B C 1
ATOM 3514 O O . LEU B 1 161 ? 0.313 -21.125 -2.07 1 91.31 161 LEU B O 1
ATOM 3518 N N . GLY B 1 162 ? -0.615 -19.109 -1.689 1 92.62 162 GLY B N 1
ATOM 3519 C CA . GLY B 1 162 ? 0.452 -18.656 -0.809 1 92.62 162 GLY B CA 1
ATOM 3520 C C . GLY B 1 162 ? 0.408 -19.312 0.561 1 92.62 162 GLY B C 1
ATOM 3521 O O . GLY B 1 162 ? -0.591 -19.938 0.928 1 92.62 162 GLY B O 1
ATOM 3522 N N . LEU B 1 163 ? 1.566 -19.156 1.225 1 92.38 163 LEU B N 1
ATOM 3523 C CA . LEU B 1 163 ? 1.714 -19.703 2.566 1 92.38 163 LEU B CA 1
ATOM 3524 C C . LEU B 1 163 ? 2.578 -18.797 3.436 1 92.38 163 LEU B C 1
ATOM 3526 O O . LEU B 1 163 ? 3.502 -18.156 2.939 1 92.38 163 LEU B O 1
ATOM 3530 N N . ALA B 1 164 ? 2.207 -18.828 4.672 1 93.12 164 ALA B N 1
ATOM 3531 C CA . ALA B 1 164 ? 3.105 -18.234 5.66 1 93.12 164 ALA B CA 1
ATOM 3532 C C . ALA B 1 164 ? 4.051 -19.281 6.242 1 93.12 164 ALA B C 1
ATOM 3534 O O . ALA B 1 164 ? 3.613 -20.359 6.656 1 93.12 164 ALA B O 1
ATOM 3535 N N . THR B 1 165 ? 5.316 -18.969 6.27 1 92.06 165 THR B N 1
ATOM 3536 C CA . THR B 1 165 ? 6.297 -19.953 6.715 1 92.06 165 THR B CA 1
ATOM 3537 C C . THR B 1 165 ? 6.617 -19.766 8.195 1 92.06 165 THR B C 1
ATOM 3539 O O . THR B 1 165 ? 7.184 -20.672 8.828 1 92.06 165 THR B O 1
ATOM 3542 N N . GLU B 1 166 ? 6.332 -18.594 8.695 1 87.44 166 GLU B N 1
ATOM 3543 C CA . GLU B 1 166 ? 6.621 -18.328 10.094 1 87.44 166 GLU B CA 1
ATOM 3544 C C . GLU B 1 166 ? 5.578 -17.391 10.703 1 87.44 166 GLU B C 1
ATOM 3546 O O . GLU B 1 166 ? 4.734 -16.844 9.984 1 87.44 166 GLU B O 1
ATOM 3551 N N . GLY B 1 167 ? 5.617 -17.375 12.039 1 83.62 167 GLY B N 1
ATOM 3552 C CA . GLY B 1 167 ? 4.762 -16.438 12.758 1 83.62 167 GLY B CA 1
ATOM 3553 C C . GLY B 1 167 ? 3.355 -16.953 12.969 1 83.62 167 GLY B C 1
ATOM 3554 O O . GLY B 1 167 ? 3.094 -18.156 12.789 1 83.62 167 GLY B O 1
ATOM 3555 N N . PRO B 1 168 ? 2.463 -16.125 13.383 1 80.75 168 PRO B N 1
ATOM 3556 C CA . PRO B 1 168 ? 1.111 -16.531 13.781 1 80.75 168 PRO B CA 1
ATOM 3557 C C . PRO B 1 168 ? 0.251 -16.953 12.594 1 80.75 168 PRO B C 1
ATOM 3559 O O . PRO B 1 168 ? -0.763 -17.641 12.773 1 80.75 168 PRO B O 1
ATOM 3562 N N . LEU B 1 169 ? 0.708 -16.672 11.438 1 85.19 169 LEU B N 1
ATOM 3563 C CA . LEU B 1 169 ? -0.113 -16.969 10.266 1 85.19 169 LEU B CA 1
ATOM 3564 C C . LEU B 1 169 ? 0.196 -18.359 9.719 1 85.19 169 LEU B C 1
ATOM 3566 O O . LEU B 1 169 ? -0.467 -18.828 8.789 1 85.19 169 LEU B O 1
ATOM 3570 N N . LYS B 1 170 ? 1.16 -19 10.273 1 86.06 170 LYS B N 1
ATOM 3571 C CA . LYS B 1 170 ? 1.613 -20.297 9.766 1 86.06 170 LYS B CA 1
ATOM 3572 C C . LYS B 1 170 ? 0.49 -21.328 9.812 1 86.06 170 LYS B C 1
ATOM 3574 O O . LYS B 1 170 ? 0.483 -22.281 9.031 1 86.06 170 LYS B O 1
ATOM 3579 N N . ASP B 1 171 ? -0.5 -21.094 10.648 1 82.25 171 ASP B N 1
ATOM 3580 C CA . ASP B 1 171 ? -1.522 -22.109 10.867 1 82.25 171 ASP B CA 1
ATOM 3581 C C . ASP B 1 171 ? -2.807 -21.781 10.109 1 82.25 171 ASP B C 1
ATOM 3583 O O . ASP B 1 171 ? -3.832 -22.438 10.297 1 82.25 171 ASP B O 1
ATOM 3587 N N . LEU B 1 172 ? -2.707 -20.812 9.266 1 83.12 172 LEU B N 1
ATOM 3588 C CA . LEU B 1 172 ? -3.867 -20.484 8.445 1 83.12 172 LEU B CA 1
ATOM 3589 C C . LEU B 1 172 ? -4.223 -21.641 7.516 1 83.12 172 LEU B C 1
ATOM 3591 O O . LEU B 1 172 ? -3.336 -22.375 7.059 1 83.12 172 LEU B O 1
ATOM 3595 N N . PRO B 1 173 ? -5.555 -21.797 7.293 1 79.94 173 PRO B N 1
ATOM 3596 C CA . PRO B 1 173 ? -5.945 -22.812 6.297 1 79.94 173 PRO B CA 1
ATOM 3597 C C . PRO B 1 173 ? -5.289 -22.578 4.938 1 79.94 173 PRO B C 1
ATOM 3599 O O . PRO B 1 173 ? -5.125 -21.422 4.516 1 79.94 173 PRO B O 1
ATOM 3602 N N . HIS B 1 174 ? -4.762 -23.578 4.402 1 78.38 174 HIS B N 1
ATOM 3603 C CA . HIS B 1 174 ? -4.184 -23.5 3.064 1 78.38 174 HIS B CA 1
ATOM 3604 C C . HIS B 1 174 ? -4.59 -24.688 2.209 1 78.38 174 HIS B C 1
ATOM 3606 O O . HIS B 1 174 ? -5.02 -25.719 2.734 1 78.38 174 HIS B O 1
ATOM 3612 N N . LEU B 1 175 ? -4.551 -24.406 0.935 1 75.75 175 LEU B N 1
ATOM 3613 C CA . LEU B 1 175 ? -4.906 -25.453 -0.021 1 75.75 175 LEU B CA 1
ATOM 3614 C C . LEU B 1 175 ? -3.916 -26.609 0.048 1 75.75 175 LEU B C 1
ATOM 3616 O O . LEU B 1 175 ? -2.707 -26.391 0.17 1 75.75 175 LEU B O 1
ATOM 3620 N N . ASN B 1 176 ? -4.523 -27.75 0.07 1 75.62 176 ASN B N 1
ATOM 3621 C CA . ASN B 1 176 ? -3.664 -28.922 -0.051 1 75.62 176 ASN B CA 1
ATOM 3622 C C . ASN B 1 176 ? -3.189 -29.109 -1.487 1 75.62 176 ASN B C 1
ATOM 3624 O O . ASN B 1 176 ? -3.883 -29.734 -2.295 1 75.62 176 ASN B O 1
ATOM 3628 N N . ARG B 1 177 ? -2.121 -28.656 -1.761 1 77.88 177 ARG B N 1
ATOM 3629 C CA . ARG B 1 177 ? -1.577 -28.625 -3.113 1 77.88 177 ARG B CA 1
ATOM 3630 C C . ARG B 1 177 ? -1.441 -30.031 -3.689 1 77.88 177 ARG B C 1
ATOM 3632 O O . ARG B 1 177 ? -1.637 -30.234 -4.887 1 77.88 177 ARG B O 1
ATOM 3639 N N . ASN B 1 178 ? -1.026 -30.906 -2.928 1 71.44 178 ASN B N 1
ATOM 3640 C CA . ASN B 1 178 ? -0.8 -32.281 -3.381 1 71.44 178 ASN B CA 1
ATOM 3641 C C . ASN B 1 178 ? -2.105 -32.969 -3.785 1 71.44 178 ASN B C 1
ATOM 3643 O O . ASN B 1 178 ? -2.125 -33.781 -4.707 1 71.44 178 ASN B O 1
ATOM 3647 N N . ARG B 1 179 ? -3.092 -32.5 -3.156 1 68.62 179 ARG B N 1
ATOM 3648 C CA . ARG B 1 179 ? -4.371 -33.156 -3.412 1 68.62 179 ARG B CA 1
ATOM 3649 C C . ARG B 1 179 ? -5.086 -32.531 -4.598 1 68.62 179 ARG B C 1
ATOM 3651 O O . ARG B 1 179 ? -5.73 -33.219 -5.387 1 68.62 179 ARG B O 1
ATOM 3658 N N . LEU B 1 180 ? -4.801 -31.234 -4.812 1 70.5 180 LEU B N 1
ATOM 3659 C CA . LEU B 1 180 ? -5.656 -30.531 -5.762 1 70.5 180 LEU B CA 1
ATOM 3660 C C . LEU B 1 180 ? -4.867 -30.125 -7 1 70.5 180 LEU B C 1
ATOM 3662 O O . LEU B 1 180 ? -5.414 -29.5 -7.914 1 70.5 180 LEU B O 1
ATOM 3666 N N . ASN B 1 181 ? -3.664 -30.516 -7.121 1 73 181 ASN B N 1
ATOM 3667 C CA . ASN B 1 181 ? -2.809 -30.062 -8.219 1 73 181 ASN B CA 1
ATOM 3668 C C . ASN B 1 181 ? -2.863 -28.547 -8.398 1 73 181 ASN B C 1
ATOM 3670 O O . ASN B 1 181 ? -3.09 -28.062 -9.508 1 73 181 ASN B O 1
ATOM 3674 N N . ALA B 1 182 ? -2.752 -27.938 -7.293 1 80.25 182 ALA B N 1
ATOM 3675 C CA . ALA B 1 182 ? -2.885 -26.484 -7.215 1 80.25 182 ALA B CA 1
ATOM 3676 C C . ALA B 1 182 ? -1.577 -25.797 -7.59 1 80.25 182 ALA B C 1
ATOM 3678 O O . ALA B 1 182 ? -0.827 -25.359 -6.715 1 80.25 182 ALA B O 1
ATOM 3679 N N . TRP B 1 183 ? -1.251 -25.781 -8.758 1 83.44 183 TRP B N 1
ATOM 3680 C CA . TRP B 1 183 ? -0.096 -25.125 -9.352 1 83.44 183 TRP B CA 1
ATOM 3681 C C . TRP B 1 183 ? -0.318 -24.875 -10.844 1 83.44 183 TRP B C 1
ATOM 3683 O O . TRP B 1 183 ? -1.265 -25.406 -11.43 1 83.44 183 TRP B O 1
ATOM 3693 N N . THR B 1 184 ? 0.487 -24.031 -11.359 1 89.19 184 THR B N 1
ATOM 3694 C CA . THR B 1 184 ? 0.604 -23.906 -12.812 1 89.19 184 THR B CA 1
ATOM 3695 C C . THR B 1 184 ? 1.812 -24.688 -13.328 1 89.19 184 THR B C 1
ATOM 3697 O O . THR B 1 184 ? 2.947 -24.219 -13.219 1 89.19 184 THR B O 1
ATOM 3700 N N . PRO B 1 185 ? 1.607 -25.703 -13.953 1 88.12 185 PRO B N 1
ATOM 3701 C CA . PRO B 1 185 ? 2.676 -26.672 -14.219 1 88.12 185 PRO B CA 1
ATOM 3702 C C . PRO B 1 185 ? 3.852 -26.047 -14.977 1 88.12 185 PRO B C 1
ATOM 3704 O O . PRO B 1 185 ? 5.008 -26.359 -14.68 1 88.12 185 PRO B O 1
ATOM 3707 N N . GLY B 1 186 ? 3.602 -25.172 -15.875 1 93 186 GLY B N 1
ATOM 3708 C CA . GLY B 1 186 ? 4.66 -24.594 -16.688 1 93 186 GLY B CA 1
ATOM 3709 C C . GLY B 1 186 ? 5.562 -23.656 -15.914 1 93 186 GLY B C 1
ATOM 3710 O O . GLY B 1 186 ? 6.656 -23.312 -16.375 1 93 186 GLY B O 1
ATOM 3711 N N . TYR B 1 187 ? 5.129 -23.312 -14.711 1 97 187 TYR B N 1
ATOM 3712 C CA . TYR B 1 187 ? 5.906 -22.328 -13.953 1 97 187 TYR B CA 1
ATOM 3713 C C . TYR B 1 187 ? 6.203 -22.844 -12.547 1 97 187 TYR B C 1
ATOM 3715 O O . TYR B 1 187 ? 6.852 -22.156 -11.758 1 97 187 TYR B O 1
ATOM 3723 N N . ALA B 1 188 ? 5.719 -24.016 -12.234 1 96.81 188 ALA B N 1
ATOM 3724 C CA . ALA B 1 188 ? 5.98 -24.625 -10.93 1 96.81 188 ALA B CA 1
ATOM 3725 C C . ALA B 1 188 ? 7.316 -25.359 -10.93 1 96.81 188 ALA B C 1
ATOM 3727 O O . ALA B 1 188 ? 7.648 -26.062 -11.883 1 96.81 188 ALA B O 1
ATOM 3728 N N . ALA B 1 189 ? 8.039 -25.203 -9.906 1 97.62 189 ALA B N 1
ATOM 3729 C CA . ALA B 1 189 ? 9.305 -25.906 -9.758 1 97.62 189 ALA B CA 1
ATOM 3730 C C . ALA B 1 189 ? 9.086 -27.422 -9.703 1 97.62 189 ALA B C 1
ATOM 3732 O O . ALA B 1 189 ? 8.078 -27.891 -9.164 1 97.62 189 ALA B O 1
ATOM 3733 N N . PRO B 1 190 ? 10.078 -28.172 -10.227 1 97.06 190 PRO B N 1
ATOM 3734 C CA . PRO B 1 190 ? 9.898 -29.625 -10.281 1 97.06 190 PRO B CA 1
ATOM 3735 C C . PRO B 1 190 ? 9.695 -30.25 -8.898 1 97.06 190 PRO B C 1
ATOM 3737 O O . PRO B 1 190 ? 8.914 -31.188 -8.75 1 97.06 190 PRO B O 1
ATOM 3740 N N . GLU B 1 191 ? 10.383 -29.734 -7.863 1 96.62 191 GLU B N 1
ATOM 3741 C CA . GLU B 1 191 ? 10.25 -30.312 -6.527 1 96.62 191 GLU B CA 1
ATOM 3742 C C . GLU B 1 191 ? 8.828 -30.141 -5.992 1 96.62 191 GLU B C 1
ATOM 3744 O O . GLU B 1 191 ? 8.352 -30.953 -5.207 1 96.62 191 GLU B O 1
ATOM 3749 N N . LEU B 1 192 ? 8.172 -29.094 -6.355 1 94.5 192 LEU B N 1
ATOM 3750 C CA . LEU B 1 192 ? 6.781 -28.906 -5.957 1 94.5 192 LEU B CA 1
ATOM 3751 C C . LEU B 1 192 ? 5.879 -29.953 -6.602 1 94.5 192 LEU B C 1
ATOM 3753 O O . LEU B 1 192 ? 4.988 -30.484 -5.945 1 94.5 192 LEU B O 1
ATOM 3757 N N . LEU B 1 193 ? 6.105 -30.203 -7.875 1 93.69 193 LEU B N 1
ATOM 3758 C CA . LEU B 1 193 ? 5.336 -31.203 -8.602 1 93.69 193 LEU B CA 1
ATOM 3759 C C . LEU B 1 193 ? 5.598 -32.594 -8.047 1 93.69 193 LEU B C 1
ATOM 3761 O O . LEU B 1 193 ? 4.734 -33.469 -8.117 1 93.69 193 LEU B O 1
ATOM 3765 N N . ASP B 1 194 ? 6.746 -32.75 -7.477 1 93.69 194 ASP B N 1
ATOM 3766 C CA . ASP B 1 194 ? 7.129 -34.031 -6.875 1 93.69 194 ASP B CA 1
ATOM 3767 C C . ASP B 1 194 ? 6.551 -34.156 -5.469 1 93.69 194 ASP B C 1
ATOM 3769 O O . ASP B 1 194 ? 6.703 -35.219 -4.832 1 93.69 194 ASP B O 1
ATOM 3773 N N . GLY B 1 195 ? 5.996 -33.094 -4.945 1 91.62 195 GLY B N 1
ATOM 3774 C CA . GLY B 1 195 ? 5.32 -33.219 -3.666 1 91.62 195 GLY B CA 1
ATOM 3775 C C . GLY B 1 195 ? 6.059 -32.531 -2.535 1 91.62 195 GLY B C 1
ATOM 3776 O O . GLY B 1 195 ? 5.625 -32.594 -1.382 1 91.62 195 GLY B O 1
ATOM 3777 N N . SER B 1 196 ? 7.184 -31.922 -2.842 1 93.56 196 SER B N 1
ATOM 3778 C CA . SER B 1 196 ? 7.906 -31.188 -1.811 1 93.56 196 SER B CA 1
ATOM 3779 C C . SER B 1 196 ? 7.117 -29.969 -1.351 1 93.56 196 SER B C 1
ATOM 3781 O O . SER B 1 196 ? 6.258 -29.469 -2.078 1 93.56 196 SER B O 1
ATOM 3783 N N . PRO B 1 197 ? 7.379 -29.516 -0.11 1 92.19 197 PRO B N 1
ATOM 3784 C CA . PRO B 1 197 ? 6.723 -28.297 0.359 1 92.19 197 PRO B CA 1
ATOM 3785 C C . PRO B 1 197 ? 7.141 -27.062 -0.434 1 92.19 197 PRO B C 1
ATOM 3787 O O . PRO B 1 197 ? 8.242 -27.016 -0.983 1 92.19 197 PRO B O 1
ATOM 3790 N N . LEU B 1 198 ? 6.23 -26.109 -0.464 1 94.38 198 LEU B N 1
ATOM 3791 C CA . LEU B 1 198 ? 6.535 -24.828 -1.073 1 94.38 198 LEU B CA 1
ATOM 3792 C C . LEU B 1 198 ? 7.723 -24.172 -0.382 1 94.38 198 LEU B C 1
ATOM 3794 O O . LEU B 1 198 ? 7.891 -24.297 0.833 1 94.38 198 LEU B O 1
ATOM 3798 N N . SER B 1 199 ? 8.562 -23.484 -1.162 1 96.56 199 SER B N 1
ATOM 3799 C CA . SER B 1 199 ? 9.766 -22.828 -0.641 1 96.56 199 SER B CA 1
ATOM 3800 C C . SER B 1 199 ? 10.062 -21.531 -1.391 1 96.56 199 SER B C 1
ATOM 3802 O O . SER B 1 199 ? 9.445 -21.25 -2.42 1 96.56 199 SER B O 1
ATOM 3804 N N . THR B 1 200 ? 11 -20.766 -0.805 1 98.12 200 THR B N 1
ATOM 3805 C CA . THR B 1 200 ? 11.453 -19.562 -1.492 1 98.12 200 THR B CA 1
ATOM 3806 C C . THR B 1 200 ? 12.078 -19.922 -2.84 1 98.12 200 THR B C 1
ATOM 3808 O O . THR B 1 200 ? 11.922 -19.172 -3.812 1 98.12 200 THR B O 1
ATOM 3811 N N . GLY B 1 201 ? 12.75 -21.047 -2.867 1 98.25 201 GLY B N 1
ATOM 3812 C CA . GLY B 1 201 ? 13.375 -21.5 -4.105 1 98.25 201 GLY B CA 1
ATOM 3813 C C . GLY B 1 201 ? 12.375 -21.797 -5.203 1 98.25 201 GLY B C 1
ATOM 3814 O O . GLY B 1 201 ? 12.641 -21.531 -6.379 1 98.25 201 GLY B O 1
ATOM 3815 N N . ALA B 1 202 ? 11.289 -22.406 -4.812 1 97.88 202 ALA B N 1
ATOM 3816 C CA . ALA B 1 202 ? 10.234 -22.688 -5.785 1 97.88 202 ALA B CA 1
ATOM 3817 C C . ALA B 1 202 ? 9.688 -21.391 -6.387 1 97.88 202 ALA B C 1
ATOM 3819 O O . ALA B 1 202 ? 9.43 -21.328 -7.594 1 97.88 202 ALA B O 1
ATOM 3820 N N . ASP B 1 203 ? 9.492 -20.375 -5.539 1 98.56 203 ASP B N 1
ATOM 3821 C CA . ASP B 1 203 ? 9.07 -19.062 -6.027 1 98.56 203 ASP B CA 1
ATOM 3822 C C . ASP B 1 203 ? 10.094 -18.469 -6.992 1 98.56 203 ASP B C 1
ATOM 3824 O O . ASP B 1 203 ? 9.734 -17.891 -8.016 1 98.56 203 ASP B O 1
ATOM 3828 N N . VAL B 1 204 ? 11.352 -18.625 -6.641 1 98.75 204 VAL B N 1
ATOM 3829 C CA . VAL B 1 204 ? 12.43 -18.094 -7.457 1 98.75 204 VAL B CA 1
ATOM 3830 C C . VAL B 1 204 ? 12.43 -18.766 -8.828 1 98.75 204 VAL B C 1
ATOM 3832 O O . VAL B 1 204 ? 12.586 -18.094 -9.852 1 98.75 204 VAL B O 1
ATOM 3835 N N . TYR B 1 205 ? 12.242 -20.047 -8.836 1 98.62 205 TYR B N 1
ATOM 3836 C CA . TYR B 1 205 ? 12.133 -20.75 -10.109 1 98.62 205 TYR B CA 1
ATOM 3837 C C . TYR B 1 205 ? 11.016 -20.156 -10.961 1 98.62 205 TYR B C 1
ATOM 3839 O O . TYR B 1 205 ? 11.219 -19.859 -12.141 1 98.62 205 TYR B O 1
ATOM 3847 N N . GLY B 1 206 ? 9.836 -20.016 -10.336 1 98.5 206 GLY B N 1
ATOM 3848 C CA . GLY B 1 206 ? 8.695 -19.484 -11.062 1 98.5 206 GLY B CA 1
ATOM 3849 C C . GLY B 1 206 ? 8.961 -18.109 -11.664 1 98.5 206 GLY B C 1
ATOM 3850 O O . GLY B 1 206 ? 8.688 -17.891 -12.852 1 98.5 206 GLY B O 1
ATOM 3851 N N . VAL B 1 207 ? 9.508 -17.234 -10.867 1 98.75 207 VAL B N 1
ATOM 3852 C CA . VAL B 1 207 ? 9.734 -15.875 -11.359 1 98.75 207 VAL B CA 1
ATOM 3853 C C . VAL B 1 207 ? 10.836 -15.883 -12.422 1 98.75 207 VAL B C 1
ATOM 3855 O O . VAL B 1 207 ? 10.789 -15.109 -13.375 1 98.75 207 VAL B O 1
ATOM 3858 N N . ALA B 1 208 ? 11.836 -16.734 -12.281 1 98.38 208 ALA B N 1
ATOM 3859 C CA . ALA B 1 208 ? 12.883 -16.844 -13.289 1 98.38 208 ALA B CA 1
ATOM 3860 C C . ALA B 1 208 ? 12.312 -17.281 -14.633 1 98.38 208 ALA B C 1
ATOM 3862 O O . ALA B 1 208 ? 12.711 -16.766 -15.68 1 98.38 208 ALA B O 1
ATOM 3863 N N . CYS B 1 209 ? 11.406 -18.219 -14.594 1 98.19 209 CYS B N 1
ATOM 3864 C CA . CYS B 1 209 ? 10.742 -18.641 -15.82 1 98.19 209 CYS B CA 1
ATOM 3865 C C . CYS B 1 209 ? 10.023 -17.469 -16.484 1 98.19 209 CYS B C 1
ATOM 3867 O O . CYS B 1 209 ? 10.148 -17.266 -17.688 1 98.19 209 CYS B O 1
ATOM 3869 N N . VAL B 1 210 ? 9.281 -16.719 -15.672 1 98.38 210 VAL B N 1
ATOM 3870 C CA . VAL B 1 210 ? 8.531 -15.57 -16.172 1 98.38 210 VAL B CA 1
ATOM 3871 C C . VAL B 1 210 ? 9.484 -14.562 -16.812 1 98.38 210 VAL B C 1
ATOM 3873 O O . VAL B 1 210 ? 9.258 -14.102 -17.938 1 98.38 210 VAL B O 1
ATOM 3876 N N . LEU B 1 211 ? 10.547 -14.281 -16.109 1 97.75 211 LEU B N 1
ATOM 3877 C CA . LEU B 1 211 ? 11.484 -13.258 -16.547 1 97.75 211 LEU B CA 1
ATOM 3878 C C . LEU B 1 211 ? 12.234 -13.719 -17.797 1 97.75 211 LEU B C 1
ATOM 3880 O O . LEU B 1 211 ? 12.516 -12.914 -18.688 1 97.75 211 LEU B O 1
ATOM 3884 N N . TYR B 1 212 ? 12.594 -14.961 -17.875 1 97.12 212 TYR B N 1
ATOM 3885 C CA . TYR B 1 212 ? 13.219 -15.516 -19.062 1 97.12 212 TYR B CA 1
ATOM 3886 C C . TYR B 1 212 ? 12.312 -15.383 -20.281 1 97.12 212 TYR B C 1
ATOM 3888 O O . TYR B 1 212 ? 12.758 -14.969 -21.344 1 97.12 212 TYR B O 1
ATOM 3896 N N . GLU B 1 213 ? 11.133 -15.727 -20.047 1 96.69 213 GLU B N 1
ATOM 3897 C CA . GLU B 1 213 ? 10.164 -15.641 -21.125 1 96.69 213 GLU B CA 1
ATOM 3898 C C . GLU B 1 213 ? 9.977 -14.203 -21.594 1 96.69 213 GLU B C 1
ATOM 3900 O O . GLU B 1 213 ? 9.844 -13.945 -22.797 1 96.69 213 GLU B O 1
ATOM 3905 N N . LEU B 1 214 ? 9.977 -13.25 -20.703 1 96.69 214 LEU B N 1
ATOM 3906 C CA . LEU B 1 214 ? 9.75 -11.844 -21.016 1 96.69 214 LEU B CA 1
ATOM 3907 C C . LEU B 1 214 ? 10.898 -11.281 -21.844 1 96.69 214 LEU B C 1
ATOM 3909 O O . LEU B 1 214 ? 10.695 -10.398 -22.672 1 96.69 214 LEU B O 1
ATOM 3913 N N . VAL B 1 215 ? 12.086 -11.773 -21.562 1 94.44 215 VAL B N 1
ATOM 3914 C CA . VAL B 1 215 ? 13.234 -11.188 -22.25 1 94.44 215 VAL B CA 1
ATOM 3915 C C . VAL B 1 215 ? 13.359 -11.789 -23.656 1 94.44 215 VAL B C 1
ATOM 3917 O O . VAL B 1 215 ? 13.734 -11.094 -24.594 1 94.44 215 VAL B O 1
ATOM 3920 N N . GLY B 1 216 ? 13.023 -13.055 -23.844 1 91.69 216 GLY B N 1
ATOM 3921 C CA . GLY B 1 216 ? 13.258 -13.734 -25.109 1 91.69 216 GLY B CA 1
ATOM 3922 C C . GLY B 1 216 ? 11.969 -14.109 -25.828 1 91.69 216 GLY B C 1
ATOM 3923 O O . GLY B 1 216 ? 12.008 -14.57 -26.969 1 91.69 216 GLY B O 1
ATOM 3924 N N . GLY B 1 217 ? 10.867 -14.031 -25.141 1 92.44 217 GLY B N 1
ATOM 3925 C CA . GLY B 1 217 ? 9.586 -14.367 -25.734 1 92.44 217 GLY B CA 1
ATOM 3926 C C . GLY B 1 217 ? 9.25 -15.844 -25.625 1 92.44 217 GLY B C 1
ATOM 3927 O O . GLY B 1 217 ? 8.164 -16.266 -26.031 1 92.44 217 GLY B O 1
ATOM 3928 N N . ARG B 1 218 ? 10.156 -16.594 -25.172 1 93.69 218 ARG B N 1
ATOM 3929 C CA . ARG B 1 218 ? 9.938 -18.031 -25.094 1 93.69 218 ARG B CA 1
ATOM 3930 C C . ARG B 1 218 ? 10.211 -18.547 -23.688 1 93.69 218 ARG B C 1
ATOM 3932 O O . ARG B 1 218 ? 11.156 -18.109 -23.031 1 93.69 218 ARG B O 1
ATOM 3939 N N . HIS B 1 219 ? 9.336 -19.406 -23.297 1 96.5 219 HIS B N 1
ATOM 3940 C CA . HIS B 1 219 ? 9.539 -20.094 -22.031 1 96.5 219 HIS B CA 1
ATOM 3941 C C . HIS B 1 219 ? 10.844 -20.875 -22.031 1 96.5 219 HIS B C 1
ATOM 3943 O O . HIS B 1 219 ? 11.211 -21.469 -23.047 1 96.5 219 HIS B O 1
ATOM 3949 N N . PRO B 1 220 ? 11.523 -20.953 -20.969 1 96.81 220 PRO B N 1
ATOM 3950 C CA . PRO B 1 220 ? 12.828 -21.609 -20.969 1 96.81 220 PRO B CA 1
ATOM 3951 C C . PRO B 1 220 ? 12.727 -23.109 -21.219 1 96.81 220 PRO B C 1
ATOM 3953 O O . PRO B 1 220 ? 13.68 -23.719 -21.719 1 96.81 220 PRO B O 1
ATOM 3956 N N . PHE B 1 221 ? 11.578 -23.734 -20.844 1 97.38 221 PHE B N 1
ATOM 3957 C CA . PHE B 1 221 ? 11.469 -25.188 -20.953 1 97.38 221 PHE B CA 1
ATOM 3958 C C . PHE B 1 221 ? 10.227 -25.578 -21.75 1 97.38 221 PHE B C 1
ATOM 3960 O O . PHE B 1 221 ? 9.516 -26.516 -21.391 1 97.38 221 PHE B O 1
ATOM 3967 N N . ARG B 1 222 ? 9.906 -24.812 -22.75 1 94.31 222 ARG B N 1
ATOM 3968 C CA . ARG B 1 222 ? 8.867 -25.078 -23.75 1 94.31 222 ARG B CA 1
ATOM 3969 C C . ARG B 1 222 ? 7.496 -25.188 -23.094 1 94.31 222 ARG B C 1
ATOM 3971 O O . ARG B 1 222 ? 6.625 -25.922 -23.562 1 94.31 222 ARG B O 1
ATOM 3978 N N . ARG B 1 223 ? 7.391 -24.703 -21.906 1 93.44 223 ARG B N 1
ATOM 3979 C CA . ARG B 1 223 ? 6.148 -24.625 -21.141 1 93.44 223 ARG B CA 1
ATOM 3980 C C . ARG B 1 223 ? 5.637 -26.016 -20.766 1 93.44 223 ARG B C 1
ATOM 3982 O O . ARG B 1 223 ? 4.453 -26.172 -20.469 1 93.44 223 ARG B O 1
ATOM 3989 N N . VAL B 1 224 ? 6.445 -27.016 -20.859 1 95.06 224 VAL B N 1
ATOM 3990 C CA . VAL B 1 224 ? 6.09 -28.328 -20.344 1 95.06 224 VAL B CA 1
ATOM 3991 C C . VAL B 1 224 ? 6.262 -28.344 -18.828 1 95.06 224 VAL B C 1
ATOM 3993 O O . VAL B 1 224 ? 6.965 -27.5 -18.266 1 95.06 224 VAL B O 1
ATOM 3996 N N . PRO B 1 225 ? 5.555 -29.25 -18.188 1 95.69 225 PRO B N 1
ATOM 3997 C CA . PRO B 1 225 ? 5.809 -29.375 -16.75 1 95.69 225 PRO B CA 1
ATOM 3998 C C . PRO B 1 225 ? 7.293 -29.516 -16.422 1 95.69 225 PRO B C 1
ATOM 4000 O O . PRO B 1 225 ? 8.023 -30.203 -17.156 1 95.69 225 PRO B O 1
ATOM 4003 N N . SER B 1 226 ? 7.688 -28.906 -15.375 1 96.5 226 SER B N 1
ATOM 4004 C CA . SER B 1 226 ? 9.109 -28.844 -15.039 1 96.5 226 SER B CA 1
ATOM 4005 C C . SER B 1 226 ? 9.688 -30.234 -14.797 1 96.5 226 SER B C 1
ATOM 4007 O O . SER B 1 226 ? 10.867 -30.469 -15.047 1 96.5 226 SER B O 1
ATOM 4009 N N . THR B 1 227 ? 8.906 -31.172 -14.297 1 96.56 227 THR B N 1
ATOM 4010 C CA . THR B 1 227 ? 9.367 -32.531 -14.133 1 96.56 227 THR B CA 1
ATOM 4011 C C . THR B 1 227 ? 9.664 -33.188 -15.492 1 96.56 227 THR B C 1
ATOM 4013 O O . THR B 1 227 ? 10.656 -33.906 -15.641 1 96.56 227 THR B O 1
ATOM 4016 N N . GLN B 1 228 ? 8.805 -32.938 -16.438 1 97.25 228 GLN B N 1
ATOM 4017 C CA . GLN B 1 228 ? 9.062 -33.406 -17.797 1 97.25 228 GLN B CA 1
ATOM 4018 C C . GLN B 1 228 ? 10.305 -32.75 -18.391 1 97.25 228 GLN B C 1
ATOM 4020 O O . GLN B 1 228 ? 11.102 -33.406 -19.062 1 97.25 228 GLN B O 1
ATOM 4025 N N . ALA B 1 229 ? 10.422 -31.453 -18.125 1 97.19 229 ALA B N 1
ATOM 4026 C CA . ALA B 1 229 ? 11.617 -30.75 -18.562 1 97.19 229 ALA B CA 1
ATOM 4027 C C . ALA B 1 229 ? 12.883 -31.391 -18 1 97.19 229 ALA B C 1
ATOM 4029 O O . ALA B 1 229 ? 13.875 -31.562 -18.719 1 97.19 229 ALA B O 1
ATOM 4030 N N . ARG B 1 230 ? 12.836 -31.688 -16.734 1 96.5 230 ARG B N 1
ATOM 4031 C CA . ARG B 1 230 ? 13.953 -32.344 -16.062 1 96.5 230 ARG B CA 1
ATOM 4032 C C . ARG B 1 230 ? 14.242 -33.719 -16.688 1 96.5 230 ARG B C 1
ATOM 4034 O O . ARG B 1 230 ? 15.391 -34 -17.016 1 96.5 230 ARG B O 1
ATOM 4041 N N . ASP B 1 231 ? 13.242 -34.5 -16.953 1 96.88 231 ASP B N 1
ATOM 4042 C CA . ASP B 1 231 ? 13.383 -35.812 -17.5 1 96.88 231 ASP B CA 1
ATOM 4043 C C . ASP B 1 231 ? 13.922 -35.781 -18.938 1 96.88 231 ASP B C 1
ATOM 4045 O O . ASP B 1 231 ? 14.695 -36.625 -19.344 1 96.88 231 ASP B O 1
ATOM 4049 N N . ASP B 1 232 ? 13.523 -34.75 -19.625 1 96.88 232 ASP B N 1
ATOM 4050 C CA . ASP B 1 232 ? 13.93 -34.594 -21.016 1 96.88 232 ASP B CA 1
ATOM 4051 C C . ASP B 1 232 ? 15.305 -33.938 -21.125 1 96.88 232 ASP B C 1
ATOM 4053 O O . ASP B 1 232 ? 15.852 -33.812 -22.219 1 96.88 232 ASP B O 1
ATOM 4057 N N . GLY B 1 233 ? 15.828 -33.469 -20.047 1 95.44 233 GLY B N 1
ATOM 4058 C CA . GLY B 1 233 ? 17.141 -32.844 -20.031 1 95.44 233 GLY B CA 1
ATOM 4059 C C . GLY B 1 233 ? 17.156 -31.5 -20.703 1 95.44 233 GLY B C 1
ATOM 4060 O O . GLY B 1 233 ? 18.156 -31.109 -21.328 1 95.44 233 GLY B O 1
ATOM 4061 N N . LEU B 1 234 ? 16.094 -30.797 -20.594 1 95.75 234 LEU B N 1
ATOM 4062 C CA . LEU B 1 234 ? 15.953 -29.547 -21.328 1 95.75 234 LEU B CA 1
ATOM 4063 C C . LEU B 1 234 ? 16.891 -28.484 -20.75 1 95.75 234 LEU B C 1
ATOM 4065 O O . LEU B 1 234 ? 17.203 -27.5 -21.422 1 95.75 234 LEU B O 1
ATOM 4069 N N . GLU B 1 235 ? 17.25 -28.562 -19.5 1 94.31 235 GLU B N 1
ATOM 4070 C CA . GLU B 1 235 ? 18.141 -27.609 -18.859 1 94.31 235 GLU B CA 1
ATOM 4071 C C . GLU B 1 235 ? 19.438 -27.453 -19.641 1 94.31 235 GLU B C 1
ATOM 4073 O O . GLU B 1 235 ? 20.031 -26.375 -19.672 1 94.31 235 GLU B O 1
ATOM 4078 N N . ARG B 1 236 ? 19.906 -28.469 -20.281 1 93.38 236 ARG B N 1
ATOM 4079 C CA . ARG B 1 236 ? 21.141 -28.469 -21.047 1 93.38 236 ARG B CA 1
ATOM 4080 C C . ARG B 1 236 ? 21 -27.625 -22.312 1 93.38 236 ARG B C 1
ATOM 4082 O O . ARG B 1 236 ? 22 -27.141 -22.859 1 93.38 236 ARG B O 1
ATOM 4089 N N . GLU B 1 237 ? 19.844 -27.469 -22.703 1 93.62 237 GLU B N 1
ATOM 4090 C CA . GLU B 1 237 ? 19.562 -26.75 -23.938 1 93.62 237 GLU B CA 1
ATOM 4091 C C . GLU B 1 237 ? 19.359 -25.25 -23.672 1 93.62 237 GLU B C 1
ATOM 4093 O O . GLU B 1 237 ? 19.266 -24.453 -24.609 1 93.62 237 GLU B O 1
ATOM 4098 N N . LEU B 1 238 ? 19.312 -24.938 -22.406 1 94.12 238 LEU B N 1
ATOM 4099 C CA . LEU B 1 238 ? 19.047 -23.547 -22.031 1 94.12 238 LEU B CA 1
ATOM 4100 C C . LEU B 1 238 ? 20.141 -22.625 -22.562 1 94.12 238 LEU B C 1
ATOM 4102 O O . LEU B 1 238 ? 21.328 -22.906 -22.391 1 94.12 238 LEU B O 1
ATOM 4106 N N . LYS B 1 239 ? 19.75 -21.531 -23.234 1 93.12 239 LYS B N 1
ATOM 4107 C CA . LYS B 1 239 ? 20.672 -20.531 -23.766 1 93.12 239 LYS B CA 1
ATOM 4108 C C . LYS B 1 239 ? 20.328 -19.141 -23.219 1 93.12 239 LYS B C 1
ATOM 4110 O O . LYS B 1 239 ? 19.172 -18.844 -22.938 1 93.12 239 LYS B O 1
ATOM 4115 N N . ALA B 1 240 ? 21.328 -18.359 -23.125 1 93.31 240 ALA B N 1
ATOM 4116 C CA . ALA B 1 240 ? 21.094 -16.969 -22.734 1 93.31 240 ALA B CA 1
ATOM 4117 C C . ALA B 1 240 ? 20.281 -16.234 -23.797 1 93.31 240 ALA B C 1
ATOM 4119 O O . ALA B 1 240 ? 20.609 -16.281 -24.984 1 93.31 240 ALA B O 1
ATOM 4120 N N . PRO B 1 241 ? 19.234 -15.602 -23.359 1 91.31 241 PRO B N 1
ATOM 4121 C CA . PRO B 1 241 ? 18.5 -14.805 -24.344 1 91.31 241 PRO B CA 1
ATOM 4122 C C . PRO B 1 241 ? 19.344 -13.672 -24.938 1 91.31 241 PRO B C 1
ATOM 4124 O O . PRO B 1 241 ? 20.141 -13.055 -24.219 1 91.31 241 PRO B O 1
ATOM 4127 N N . PRO B 1 242 ? 19.141 -13.383 -26.172 1 86.75 242 PRO B N 1
ATOM 4128 C CA . PRO B 1 242 ? 19.984 -12.383 -26.828 1 86.75 242 PRO B CA 1
ATOM 4129 C C . PRO B 1 242 ? 19.844 -10.992 -26.219 1 86.75 242 PRO B C 1
ATOM 4131 O O . PRO B 1 242 ? 20.797 -10.219 -26.203 1 86.75 242 PRO B O 1
ATOM 4134 N N . ASN B 1 243 ? 18.75 -10.648 -25.734 1 87.25 243 ASN B N 1
ATOM 4135 C CA . ASN B 1 243 ? 18.484 -9.305 -25.219 1 87.25 243 ASN B CA 1
ATOM 4136 C C . ASN B 1 243 ? 18.922 -9.164 -23.766 1 87.25 243 ASN B C 1
ATOM 4138 O O . ASN B 1 243 ? 18.75 -8.109 -23.156 1 87.25 243 ASN B O 1
ATOM 4142 N N . LEU B 1 244 ? 19.531 -10.148 -23.234 1 89.38 244 LEU B N 1
ATOM 4143 C CA . LEU B 1 244 ? 20 -10.133 -21.859 1 89.38 244 LEU B CA 1
ATOM 4144 C C . LEU B 1 244 ? 21.5 -9.891 -21.797 1 89.38 244 LEU B C 1
ATOM 4146 O O . LEU B 1 244 ? 22.266 -10.586 -22.469 1 89.38 244 LEU B O 1
ATOM 4150 N N . PRO B 1 245 ? 21.875 -8.922 -21.062 1 89.88 245 PRO B N 1
ATOM 4151 C CA . PRO B 1 245 ? 23.328 -8.75 -20.891 1 89.88 245 PRO B CA 1
ATOM 4152 C C . PRO B 1 245 ? 24 -10.023 -20.375 1 89.88 245 PRO B C 1
ATOM 4154 O O . PRO B 1 245 ? 23.5 -10.672 -19.453 1 89.88 245 PRO B O 1
ATOM 4157 N N . ARG B 1 246 ? 25.109 -10.328 -20.891 1 89.56 246 ARG B N 1
ATOM 4158 C CA . ARG B 1 246 ? 25.828 -11.562 -20.609 1 89.56 246 ARG B CA 1
ATOM 4159 C C . ARG B 1 246 ? 26.141 -11.688 -19.125 1 89.56 246 ARG B C 1
ATOM 4161 O O . ARG B 1 246 ? 26.141 -12.797 -18.578 1 89.56 246 ARG B O 1
ATOM 4168 N N . ARG B 1 247 ? 26.312 -10.578 -18.516 1 91.69 247 ARG B N 1
ATOM 4169 C CA . ARG B 1 247 ? 26.703 -10.57 -17.109 1 91.69 247 ARG B CA 1
ATOM 4170 C C . ARG B 1 247 ? 25.562 -11.07 -16.219 1 91.69 247 ARG B C 1
ATOM 4172 O O . ARG B 1 247 ? 25.781 -11.5 -15.086 1 91.69 247 ARG B O 1
ATOM 4179 N N . CYS B 1 248 ? 24.391 -11.078 -16.688 1 93.44 248 CYS B N 1
ATOM 4180 C CA . CYS B 1 248 ? 23.219 -11.469 -15.914 1 93.44 248 CYS B CA 1
ATOM 4181 C C . CYS B 1 248 ? 22.969 -12.961 -16.016 1 93.44 248 CYS B C 1
ATOM 4183 O O . CYS B 1 248 ? 22.234 -13.539 -15.203 1 93.44 248 CYS B O 1
ATOM 4185 N N . TRP B 1 249 ? 23.578 -13.602 -16.969 1 94.38 249 TRP B N 1
ATOM 4186 C CA . TRP B 1 249 ? 23.188 -14.953 -17.359 1 94.38 249 TRP B CA 1
ATOM 4187 C C . TRP B 1 249 ? 23.5 -15.953 -16.25 1 94.38 249 TRP B C 1
ATOM 4189 O O . TRP B 1 249 ? 22.688 -16.812 -15.93 1 94.38 249 TRP B O 1
ATOM 4199 N N . PRO B 1 250 ? 24.625 -15.836 -15.539 1 95.38 250 PRO B N 1
ATOM 4200 C CA . PRO B 1 250 ? 24.906 -16.828 -14.5 1 95.38 250 PRO B CA 1
ATOM 4201 C C . PRO B 1 250 ? 23.859 -16.859 -13.398 1 95.38 250 PRO B C 1
ATOM 4203 O O . PRO B 1 250 ? 23.422 -17.922 -12.961 1 95.38 250 PRO B O 1
ATOM 4206 N N . ALA B 1 251 ? 23.453 -15.711 -12.953 1 95.56 251 ALA B N 1
ATOM 4207 C CA . ALA B 1 251 ? 22.422 -15.633 -11.922 1 95.56 251 ALA B CA 1
ATOM 4208 C C . ALA B 1 251 ? 21.109 -16.203 -12.43 1 95.56 251 ALA B C 1
ATOM 4210 O O . ALA B 1 251 ? 20.438 -16.953 -11.711 1 95.56 251 ALA B O 1
ATOM 4211 N N . PHE B 1 252 ? 20.797 -15.938 -13.609 1 94.31 252 PHE B N 1
ATOM 4212 C CA . PHE B 1 252 ? 19.578 -16.406 -14.234 1 94.31 252 PHE B CA 1
ATOM 4213 C C . PHE B 1 252 ? 19.578 -17.922 -14.383 1 94.31 252 PHE B C 1
ATOM 4215 O O . PHE B 1 252 ? 18.594 -18.578 -14.078 1 94.31 252 PHE B O 1
ATOM 4222 N N . ARG B 1 253 ? 20.656 -18.359 -14.875 1 96.31 253 ARG B N 1
ATOM 4223 C CA . ARG B 1 253 ? 20.812 -19.797 -15.062 1 96.31 253 ARG B CA 1
ATOM 4224 C C . ARG B 1 253 ? 20.688 -20.531 -13.734 1 96.31 253 ARG B C 1
ATOM 4226 O O . ARG B 1 253 ? 20.062 -21.594 -13.656 1 96.31 253 ARG B O 1
ATOM 4233 N N . THR B 1 254 ? 21.25 -19.969 -12.703 1 98 254 THR B N 1
ATOM 4234 C CA . THR B 1 254 ? 21.156 -20.547 -11.367 1 98 254 THR B CA 1
ATOM 4235 C C . THR B 1 254 ? 19.719 -20.578 -10.891 1 98 254 THR B C 1
ATOM 4237 O O . THR B 1 254 ? 19.266 -21.578 -10.328 1 98 254 THR B O 1
ATOM 4240 N N . ALA B 1 255 ? 19.016 -19.562 -11.133 1 98.31 255 ALA B N 1
ATOM 4241 C CA . ALA B 1 255 ? 17.625 -19.453 -10.695 1 98.31 255 ALA B CA 1
ATOM 4242 C C . ALA B 1 255 ? 16.719 -20.438 -11.43 1 98.31 255 ALA B C 1
ATOM 4244 O O . ALA B 1 255 ? 15.688 -20.859 -10.914 1 98.31 255 ALA B O 1
ATOM 4245 N N . LEU B 1 256 ? 17.109 -20.891 -12.633 1 98.06 256 LEU B N 1
ATOM 4246 C CA . LEU B 1 256 ? 16.312 -21.75 -13.492 1 98.06 256 LEU B CA 1
ATOM 4247 C C . LEU B 1 256 ? 16.672 -23.219 -13.273 1 98.06 256 LEU B C 1
ATOM 4249 O O . LEU B 1 256 ? 16.078 -24.109 -13.898 1 98.06 256 LEU B O 1
ATOM 4253 N N . ALA B 1 257 ? 17.625 -23.422 -12.375 1 98.25 257 ALA B N 1
ATOM 4254 C CA . ALA B 1 257 ? 18.062 -24.797 -12.156 1 98.25 257 ALA B CA 1
ATOM 4255 C C . ALA B 1 257 ? 16.891 -25.688 -11.758 1 98.25 257 ALA B C 1
ATOM 4257 O O . ALA B 1 257 ? 16.109 -25.344 -10.875 1 98.25 257 ALA B O 1
ATOM 4258 N N . LEU B 1 258 ? 16.734 -26.859 -12.414 1 97.94 258 LEU B N 1
ATOM 4259 C CA . LEU B 1 258 ? 15.648 -27.797 -12.141 1 97.94 258 LEU B CA 1
ATOM 4260 C C . LEU B 1 258 ? 15.914 -28.562 -10.852 1 97.94 258 LEU B C 1
ATOM 4262 O O . LEU B 1 258 ? 14.977 -29.031 -10.203 1 97.94 258 LEU B O 1
ATOM 4266 N N . ASP B 1 259 ? 17.156 -28.688 -10.477 1 97.31 259 ASP B N 1
ATOM 4267 C CA . ASP B 1 259 ? 17.547 -29.219 -9.18 1 97.31 259 ASP B CA 1
ATOM 4268 C C . ASP B 1 259 ? 17.547 -28.125 -8.109 1 97.31 259 ASP B C 1
ATOM 4270 O O . ASP B 1 259 ? 18.375 -27.219 -8.148 1 97.31 259 ASP B O 1
ATOM 4274 N N . PRO B 1 260 ? 16.656 -28.25 -7.133 1 97.56 260 PRO B N 1
ATOM 4275 C CA . PRO B 1 260 ? 16.609 -27.203 -6.109 1 97.56 260 PRO B CA 1
ATOM 4276 C C . PRO B 1 260 ? 17.922 -27.047 -5.348 1 97.56 260 PRO B C 1
ATOM 4278 O O . PRO B 1 260 ? 18.234 -25.969 -4.848 1 97.56 260 PRO B O 1
ATOM 4281 N N . GLY B 1 261 ? 18.672 -28.078 -5.27 1 97.25 261 GLY B N 1
ATOM 4282 C CA . GLY B 1 261 ? 19.969 -28.016 -4.625 1 97.25 261 GLY B CA 1
ATOM 4283 C C . GLY B 1 261 ? 20.953 -27.125 -5.367 1 97.25 261 GLY B C 1
ATOM 4284 O O . GLY B 1 261 ? 21.906 -26.625 -4.773 1 97.25 261 GLY B O 1
ATOM 4285 N N . ARG B 1 262 ? 20.766 -27 -6.621 1 97.5 262 ARG B N 1
ATOM 4286 C CA . ARG B 1 262 ? 21.641 -26.172 -7.453 1 97.5 262 ARG B CA 1
ATOM 4287 C C . ARG B 1 262 ? 21.078 -24.766 -7.609 1 97.5 262 ARG B C 1
ATOM 4289 O O . ARG B 1 262 ? 21.75 -23.875 -8.117 1 97.5 262 ARG B O 1
ATOM 4296 N N . ARG B 1 263 ? 19.859 -24.547 -7.219 1 98 263 ARG B N 1
ATOM 4297 C CA . ARG B 1 263 ? 19.203 -23.25 -7.301 1 98 263 ARG B CA 1
ATOM 4298 C C . ARG B 1 263 ? 19.469 -22.422 -6.047 1 98 263 ARG B C 1
ATOM 4300 O O . ARG B 1 263 ? 18.531 -21.969 -5.387 1 98 263 ARG B O 1
ATOM 4307 N N . ASN B 1 264 ? 20.719 -22.156 -5.793 1 96.81 264 ASN B N 1
ATOM 4308 C CA . ASN B 1 264 ? 21.141 -21.484 -4.566 1 96.81 264 ASN B CA 1
ATOM 4309 C C . ASN B 1 264 ? 21.188 -19.969 -4.734 1 96.81 264 ASN B C 1
ATOM 4311 O O . ASN B 1 264 ? 22.234 -19.359 -4.543 1 96.81 264 ASN B O 1
ATOM 4315 N N . ILE B 1 265 ? 20.109 -19.406 -5.051 1 98.31 265 ILE B N 1
ATOM 4316 C CA . ILE B 1 265 ? 19.984 -17.953 -5.219 1 98.31 265 ILE B CA 1
ATOM 4317 C C . ILE B 1 265 ? 18.609 -17.5 -4.754 1 98.31 265 ILE B C 1
ATOM 4319 O O . ILE B 1 265 ? 17.594 -18.125 -5.074 1 98.31 265 ILE B O 1
ATOM 4323 N N . GLY B 1 266 ? 18.594 -16.484 -3.971 1 98.25 266 GLY B N 1
ATOM 4324 C CA . GLY B 1 266 ? 17.328 -15.898 -3.541 1 98.25 266 GLY B CA 1
ATOM 4325 C C . GLY B 1 266 ? 16.844 -14.781 -4.445 1 98.25 266 GLY B C 1
ATOM 4326 O O . GLY B 1 266 ? 17.562 -14.344 -5.34 1 98.25 266 GLY B O 1
ATOM 4327 N N . ALA B 1 267 ? 15.633 -14.398 -4.188 1 98.5 267 ALA B N 1
ATOM 4328 C CA . ALA B 1 267 ? 15.039 -13.336 -4.992 1 98.5 267 ALA B CA 1
ATOM 4329 C C . ALA B 1 267 ? 15.867 -12.062 -4.91 1 98.5 267 ALA B C 1
ATOM 4331 O O . ALA B 1 267 ? 16.078 -11.383 -5.918 1 98.5 267 ALA B O 1
ATOM 4332 N N . ALA B 1 268 ? 16.312 -11.711 -3.744 1 98.12 268 ALA B N 1
ATOM 4333 C CA . ALA B 1 268 ? 17.109 -10.5 -3.549 1 98.12 268 ALA B CA 1
ATOM 4334 C C . ALA B 1 268 ? 18.422 -10.578 -4.312 1 98.12 268 ALA B C 1
ATOM 4336 O O . ALA B 1 268 ? 18.828 -9.602 -4.953 1 98.12 268 ALA B O 1
ATOM 4337 N N . GLN B 1 269 ? 19.078 -11.656 -4.199 1 97.75 269 GLN B N 1
ATOM 4338 C CA . GLN B 1 269 ? 20.344 -11.852 -4.906 1 97.75 269 GLN B CA 1
ATOM 4339 C C . GLN B 1 269 ? 20.141 -11.781 -6.414 1 97.75 269 GLN B C 1
ATOM 4341 O O . GLN B 1 269 ? 20.953 -11.18 -7.129 1 97.75 269 GLN B O 1
ATOM 4346 N N . LEU B 1 270 ? 19.094 -12.438 -6.871 1 97.69 270 LEU B N 1
ATOM 4347 C CA . LEU B 1 270 ? 18.781 -12.375 -8.289 1 97.69 270 LEU B CA 1
ATOM 4348 C C . LEU B 1 270 ? 18.5 -10.938 -8.727 1 97.69 270 LEU B C 1
ATOM 4350 O O . LEU B 1 270 ? 19.016 -10.5 -9.758 1 97.69 270 LEU B O 1
ATOM 4354 N N . ARG B 1 271 ? 17.734 -10.195 -7.941 1 97.25 271 ARG B N 1
ATOM 4355 C CA . ARG B 1 271 ? 17.453 -8.781 -8.195 1 97.25 271 ARG B CA 1
ATOM 4356 C C . ARG B 1 271 ? 18.75 -7.984 -8.336 1 97.25 271 ARG B C 1
ATOM 4358 O O . ARG B 1 271 ? 18.906 -7.211 -9.281 1 97.25 271 ARG B O 1
ATOM 4365 N N . ASP B 1 272 ? 19.609 -8.172 -7.438 1 95.94 272 ASP B N 1
ATOM 4366 C CA . ASP B 1 272 ? 20.859 -7.418 -7.406 1 95.94 272 ASP B CA 1
ATOM 4367 C C . ASP B 1 272 ? 21.734 -7.742 -8.617 1 95.94 272 ASP B C 1
ATOM 4369 O O . ASP B 1 272 ? 22.375 -6.852 -9.18 1 95.94 272 ASP B O 1
ATOM 4373 N N . ALA B 1 273 ? 21.781 -8.969 -8.961 1 93.44 273 ALA B N 1
ATOM 4374 C CA . ALA B 1 273 ? 22.562 -9.398 -10.125 1 93.44 273 ALA B CA 1
ATOM 4375 C C . AL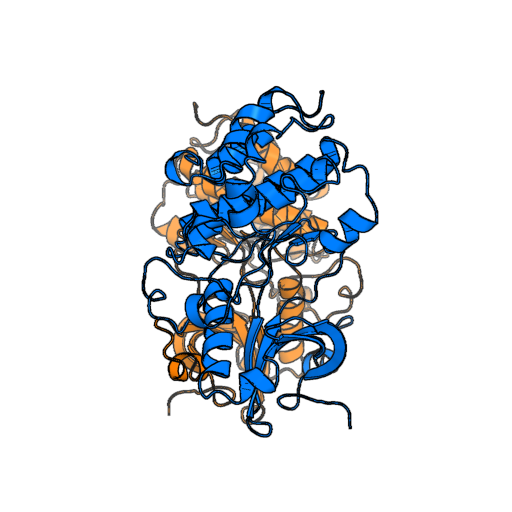A B 1 273 ? 22.016 -8.789 -11.406 1 93.44 273 ALA B C 1
ATOM 4377 O O . ALA B 1 273 ? 22.781 -8.461 -12.32 1 93.44 273 ALA B O 1
ATOM 4378 N N . LEU B 1 274 ? 20.766 -8.594 -11.484 1 91.38 274 LEU B N 1
ATOM 4379 C CA . LEU B 1 274 ? 20.109 -8.094 -12.688 1 91.38 274 LEU B CA 1
ATOM 4380 C C . LEU B 1 274 ? 20.047 -6.57 -12.68 1 91.38 274 LEU B C 1
ATOM 4382 O O . LEU B 1 274 ? 20.031 -5.938 -13.734 1 91.38 274 LEU B O 1
ATOM 4386 N N . GLY B 1 275 ? 19.969 -5.953 -11.453 1 86.44 275 GLY B N 1
ATOM 4387 C CA . GLY B 1 275 ? 19.812 -4.516 -11.305 1 86.44 275 GLY B CA 1
ATOM 4388 C C . GLY B 1 275 ? 21.125 -3.758 -11.43 1 86.44 275 GLY B C 1
ATOM 4389 O O . GLY B 1 275 ? 21.125 -2.555 -11.703 1 86.44 275 GLY B O 1
ATOM 4390 N N . SER B 1 276 ? 22.172 -4.305 -11.156 1 77.5 276 SER B N 1
ATOM 4391 C CA . SER B 1 276 ? 23.469 -3.648 -11.102 1 77.5 276 SER B CA 1
ATOM 4392 C C . SER B 1 276 ? 24.016 -3.375 -12.5 1 77.5 276 SER B C 1
ATOM 4394 O O . SER B 1 276 ? 25.016 -2.676 -12.664 1 77.5 276 SER B O 1
ATOM 4396 N N . VAL B 1 277 ? 23.328 -3.889 -13.414 1 72.31 277 VAL B N 1
ATOM 4397 C CA . VAL B 1 277 ? 23.859 -3.732 -14.773 1 72.31 277 VAL B CA 1
ATOM 4398 C C . VAL B 1 277 ? 23.312 -2.441 -15.383 1 72.31 277 VAL B C 1
ATOM 4400 O O . VAL B 1 277 ? 22.109 -2.211 -15.406 1 72.31 277 VAL B O 1
ATOM 4403 N N . SER B 1 278 ? 24.203 -1.371 -15.531 1 61.53 278 SER B N 1
ATOM 4404 C CA . SER B 1 278 ? 23.875 -0.059 -16.078 1 61.53 278 SER B CA 1
ATOM 4405 C C . SER B 1 278 ? 23.234 -0.18 -17.453 1 61.53 278 SER B C 1
ATOM 4407 O O . SER B 1 278 ? 23.5 -1.137 -18.188 1 61.53 278 SER B O 1
ATOM 4409 N N . SER B 1 279 ? 22.125 0.551 -17.766 1 58.72 279 SER B N 1
ATOM 4410 C CA . SER B 1 279 ? 21.406 0.622 -19.016 1 58.72 279 SER B CA 1
ATOM 4411 C C . SER B 1 279 ? 22.344 0.829 -20.203 1 58.72 279 SER B C 1
ATOM 4413 O O . SER B 1 279 ? 21.922 0.786 -21.359 1 58.72 279 SER B O 1
ATOM 4415 N N . TRP B 1 280 ? 23.453 1.393 -20.062 1 44.31 280 TRP B N 1
ATOM 4416 C CA . TRP B 1 280 ? 24.234 1.67 -21.266 1 44.31 280 TRP B CA 1
ATOM 4417 C C . TRP B 1 280 ? 24.719 0.375 -21.906 1 44.31 280 TRP B C 1
ATOM 4419 O O . TRP B 1 280 ? 25.594 0.397 -22.781 1 44.31 280 TRP B O 1
ATOM 4429 N N . TRP B 1 281 ? 24.109 -0.673 -21.844 1 35.12 281 TRP B N 1
ATOM 4430 C CA . TRP B 1 281 ? 24.578 -1.748 -22.719 1 35.12 281 TRP B CA 1
ATOM 4431 C C . TRP B 1 281 ? 23.953 -1.638 -24.109 1 35.12 281 TRP B C 1
ATOM 4433 O O . TRP B 1 281 ? 22.75 -1.383 -24.234 1 35.12 281 TRP B O 1
#